Protein AF-A0A5S9XWK1-F1 (afdb_monomer)

Radius of gyration: 32.6 Å; Cα contacts (8 Å, |Δi|>4): 831; chains: 1; bounding box: 88×101×94 Å

pLDDT: mean 79.87, std 23.97, range [27.17, 98.81]

Organism: Arabidopsis thaliana (NCBI:txid3702)

InterPro domains:
  IPR000648 Oxysterol-binding protein [PF01237] (140-464)
  IPR000648 Oxysterol-binding protein [PTHR10972] (125-459)
  IPR037239 Oxysterol-binding protein superfamily [SSF144000] (136-470)

Sequence (485 aa):
MKKDTCKEGSSISRNSSVGYYDERMPEGVPFEWEMQPGTPINTQPREVVPPLSPPPAMLSLGLPKPSISIEEPKNFVFPTKLKLRNWKHLHCKRYFSRLTNKMAEEEMRKHLVLAKPFSLEDEKDSEHTASNVIRKILSLFKTVRPGSDLTNFQLPPQLNLPRSQLQCYGEMVYSFVGQDLLGECSRRDLPIERLKSVVTWNISTLRPVVFGMSPYNSVLGETHHVSNGHINVIAEQVVHHPPVSALHATHEQENIDVTWCQYFTPKFRGTHVDVEVKGKRVMKLLNHIETYEMDQPRLIMRFLPAPGAYWAGKVKIKCPETDLEAELHLISDSFIERFRGNNNRSIKGKIFESSSGNQLYNIFGHWDRTVMAKNIKTGELEVIYNAKENITGLKPPTVKNLEEVTESESTMVWSEVSEGILKKDWERAREAKIVVEEKQRASLKQREASGESWVPKHFLVVKDGKDWDCSPLQPTVPPAPLVIT

Secondary structure (DSSP, 8-state):
-------------------------------PPPSSS---S-PPP---PPPPPPPGGGS---PPPP----PPPP-----------SHHHHHHHHHHHHHHHHHHHSS-------PPPP-GGGHHHHHTTHHHHHHHHHHHGGGPPTT-B-TTPPPPGGGEEEEEHHHHHHHHHH--SSS-TTGGGTS-SSHHHHHHHHHHHHHHT-----TT-EEE-PPTT-EEEEEETTEEEEEEEEEETTEEEEEEEEETTTTEEEEEEEEEEEEE-SSEEEEEEEEEEEEEETTTTEEEEE--PEEEEE-SSS-EEEEEEEEEEEEGGGTEEEEEEE----TTGGGT---TTEEEEEEEETTT--EEEEEEEETTSEEEEEETTT--EEEEEEHHHHSSSPPPPEES-TTT--TTBHHHHTHHHHHHHHTT-HHHHHHHHHHHHHHHHHHHHHHHHHTPPP--SSEEEEEETTEEEEEESSSSPPPPSEE--

Structure (mmCIF, N/CA/C/O backbone):
data_AF-A0A5S9XWK1-F1
#
_entry.id   AF-A0A5S9XWK1-F1
#
loop_
_atom_site.group_PDB
_atom_site.id
_atom_site.type_symbol
_atom_site.label_atom_id
_atom_site.label_alt_id
_atom_site.label_comp_id
_atom_site.label_asym_id
_atom_site.label_entity_id
_atom_site.label_seq_id
_atom_site.pdbx_PDB_ins_code
_atom_site.Cartn_x
_atom_site.Cartn_y
_atom_site.Cartn_z
_atom_site.occupancy
_atom_site.B_iso_or_equiv
_atom_site.auth_seq_id
_atom_site.auth_comp_id
_atom_site.auth_asym_id
_atom_site.auth_atom_id
_atom_site.pdbx_PDB_model_num
ATOM 1 N N . MET A 1 1 ? -23.045 72.125 28.253 1.00 42.97 1 MET A N 1
ATOM 2 C CA . MET A 1 1 ? -21.929 72.440 27.336 1.00 42.97 1 MET A CA 1
ATOM 3 C C . MET A 1 1 ? -22.123 71.631 26.063 1.00 42.97 1 MET A C 1
ATOM 5 O O . MET A 1 1 ? -22.114 70.413 26.126 1.00 42.97 1 MET A O 1
ATOM 9 N N . LYS A 1 2 ? -22.437 72.327 24.964 1.00 34.28 2 LYS A N 1
ATOM 10 C CA . LYS A 1 2 ? -22.682 71.830 23.597 1.00 34.28 2 LYS A CA 1
ATOM 11 C C . LYS A 1 2 ? -21.461 72.131 22.712 1.00 34.28 2 LYS A C 1
ATOM 13 O O . LYS A 1 2 ? -20.822 73.150 22.974 1.00 34.28 2 LYS A O 1
ATOM 18 N N . LYS A 1 3 ? -21.265 71.322 21.657 1.00 31.28 3 LYS A N 1
ATOM 19 C CA . LYS A 1 3 ? -20.759 71.599 20.277 1.00 31.28 3 LYS A CA 1
ATOM 20 C C . LYS A 1 3 ? -20.143 70.286 19.750 1.00 31.28 3 LYS A C 1
ATOM 22 O O . LYS A 1 3 ? -19.302 69.738 20.446 1.00 31.28 3 LYS A O 1
ATOM 27 N N . ASP A 1 4 ? -20.592 69.606 18.690 1.00 35.53 4 ASP A N 1
ATOM 28 C CA . ASP A 1 4 ? -20.899 69.951 17.283 1.00 35.53 4 ASP A CA 1
ATOM 29 C C . ASP A 1 4 ? -19.780 70.681 16.527 1.00 35.53 4 ASP A C 1
ATOM 31 O O . ASP A 1 4 ? -19.458 71.811 16.891 1.00 35.53 4 ASP A O 1
ATOM 35 N N . THR A 1 5 ? -19.252 70.038 15.462 1.00 34.22 5 THR A N 1
ATOM 36 C CA . THR A 1 5 ? -18.964 70.522 14.070 1.00 34.22 5 THR A CA 1
ATOM 37 C C . THR A 1 5 ? -17.799 69.743 13.404 1.00 34.22 5 THR A C 1
ATOM 39 O O . THR A 1 5 ? -16.775 69.518 14.033 1.00 34.22 5 THR A O 1
ATOM 42 N N . CYS A 1 6 ? -18.057 69.070 12.263 1.00 30.20 6 CYS A N 1
ATOM 43 C CA . CYS A 1 6 ? -17.629 69.346 10.856 1.00 30.20 6 CYS A CA 1
ATOM 44 C C . CYS A 1 6 ? -16.121 69.173 10.548 1.00 30.20 6 CYS A C 1
ATOM 46 O O . CYS A 1 6 ? -15.291 69.712 11.257 1.00 30.20 6 CYS A O 1
ATOM 48 N N . LYS A 1 7 ? -15.696 68.305 9.606 1.00 34.69 7 LYS A N 1
ATOM 49 C CA . LYS A 1 7 ? -15.716 68.359 8.111 1.00 34.69 7 LYS A CA 1
ATOM 50 C C . LYS A 1 7 ? -14.809 69.439 7.486 1.00 34.69 7 LYS A C 1
ATOM 52 O O . LYS A 1 7 ? -15.151 70.605 7.573 1.00 34.69 7 LYS A O 1
ATOM 57 N N . GLU A 1 8 ? -13.796 68.988 6.735 1.00 28.86 8 GLU A N 1
ATOM 58 C CA . GLU A 1 8 ? -13.112 69.591 5.559 1.00 28.86 8 GLU A CA 1
ATOM 59 C C . GLU A 1 8 ? -12.238 68.461 4.941 1.00 28.86 8 GLU A C 1
ATOM 61 O O . GLU A 1 8 ? -11.713 67.648 5.692 1.00 28.86 8 GLU A O 1
ATOM 66 N N . GLY A 1 9 ? -12.058 68.210 3.637 1.00 27.86 9 GLY A N 1
ATOM 67 C CA . GLY A 1 9 ? -12.387 68.936 2.408 1.00 27.86 9 GLY A CA 1
ATOM 68 C C . GLY A 1 9 ? -11.116 69.304 1.618 1.00 27.86 9 GLY A C 1
ATOM 69 O O . GLY A 1 9 ? -10.485 70.284 1.975 1.00 27.86 9 GLY A O 1
ATOM 70 N N . SER A 1 10 ? -10.744 68.538 0.573 1.00 29.06 10 SER A N 1
ATOM 71 C CA . SER A 1 10 ? -9.877 68.919 -0.586 1.00 29.06 10 SER A CA 1
ATOM 72 C C . SER A 1 10 ? -9.529 67.640 -1.388 1.00 29.06 10 SER A C 1
ATOM 74 O O . SER A 1 10 ? -9.031 66.698 -0.782 1.00 29.06 10 SER A O 1
ATOM 76 N N . SER A 1 11 ? -9.85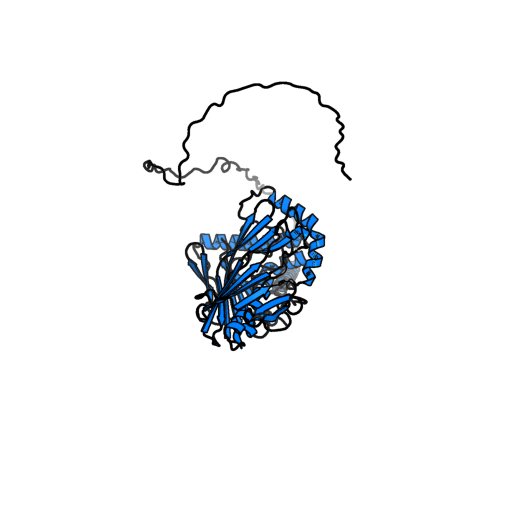6 67.352 -2.662 1.00 29.95 11 SER A N 1
ATOM 77 C CA . SER A 1 11 ? -10.094 68.050 -3.948 1.00 29.95 11 SER A CA 1
ATOM 78 C C . SER A 1 11 ? -8.855 68.294 -4.829 1.00 29.95 11 SER A C 1
ATOM 80 O O . SER A 1 11 ? -8.250 69.349 -4.712 1.00 29.95 11 SER A O 1
ATOM 82 N N . ILE A 1 12 ? -8.572 67.394 -5.791 1.00 31.05 12 ILE A N 1
ATOM 83 C CA . ILE A 1 12 ? -7.954 67.669 -7.119 1.00 31.05 12 ILE A CA 1
ATOM 84 C C . ILE A 1 12 ? -8.491 66.586 -8.086 1.00 31.05 12 ILE A C 1
ATOM 86 O O . ILE A 1 12 ? -8.232 65.406 -7.885 1.00 31.05 12 ILE A O 1
ATOM 90 N N . SER A 1 13 ? -9.558 66.853 -8.844 1.00 28.36 13 SER A N 1
ATOM 91 C CA . SER A 1 13 ? -9.645 67.397 -10.219 1.00 28.36 13 SER A CA 1
ATOM 92 C C . SER A 1 13 ? -9.405 66.371 -11.351 1.00 28.36 13 SER A C 1
ATOM 94 O O . SER A 1 13 ? -8.433 65.623 -11.380 1.00 28.36 13 SER A O 1
ATOM 96 N N . ARG A 1 14 ? -10.394 66.322 -12.256 1.00 30.94 14 ARG A N 1
ATOM 97 C CA . ARG A 1 14 ? -10.509 65.526 -13.489 1.00 30.94 14 ARG A CA 1
ATOM 98 C C . ARG A 1 14 ? -10.189 66.408 -14.702 1.00 30.94 14 ARG A C 1
ATOM 100 O O . ARG A 1 14 ? -10.479 67.599 -14.640 1.00 30.94 14 ARG A O 1
ATOM 107 N N . ASN A 1 15 ? -9.714 65.783 -15.787 1.00 30.77 15 ASN A N 1
ATOM 108 C CA . ASN A 1 15 ? -10.031 65.991 -17.225 1.00 30.77 15 ASN A CA 1
ATOM 109 C C . ASN A 1 15 ? -8.847 65.469 -18.073 1.00 30.77 15 ASN A C 1
ATOM 111 O O . ASN A 1 15 ? -7.714 65.591 -17.632 1.00 30.77 15 ASN A O 1
ATOM 115 N N . SER A 1 16 ? -8.944 64.933 -19.294 1.00 29.41 16 SER A N 1
ATOM 116 C CA . SER A 1 16 ? -10.019 64.440 -20.175 1.00 29.41 16 SER A CA 1
ATOM 117 C C . SER A 1 16 ? -9.361 64.061 -21.520 1.00 29.41 16 SER A C 1
ATOM 119 O O . SER A 1 16 ? -8.538 64.842 -21.989 1.00 29.41 16 SER A O 1
ATOM 121 N N . SER A 1 17 ? -9.777 62.967 -22.169 1.00 30.09 17 SER A N 1
ATOM 122 C CA . SER A 1 17 ? -9.868 62.778 -23.644 1.00 30.09 17 SER A CA 1
ATOM 123 C C . SER A 1 17 ? -10.356 61.334 -23.887 1.00 30.09 17 SER A C 1
ATOM 125 O O . SER A 1 17 ? -9.710 60.393 -23.450 1.00 30.09 17 SER A O 1
ATOM 127 N N . VAL A 1 18 ? -11.606 61.032 -24.261 1.00 31.55 18 VAL A N 1
ATOM 128 C CA . VAL A 1 18 ? -12.436 61.326 -25.452 1.00 31.55 18 VAL A CA 1
ATOM 129 C C . VAL A 1 18 ? -11.923 60.701 -26.755 1.00 31.55 18 VAL A C 1
ATOM 131 O O . VAL A 1 18 ? -10.914 61.134 -27.300 1.00 31.55 18 VAL A O 1
ATOM 134 N N . GLY A 1 19 ? -12.747 59.781 -27.279 1.00 29.50 19 GLY A N 1
ATOM 135 C CA . GLY A 1 19 ? -12.902 59.427 -28.698 1.00 29.50 19 GLY A CA 1
ATOM 136 C C . GLY A 1 19 ? -12.689 57.935 -28.979 1.00 29.50 19 GLY A C 1
ATOM 137 O O . GLY A 1 19 ? -11.713 57.376 -28.505 1.00 29.50 19 GLY A O 1
ATOM 138 N N . TYR A 1 20 ? -13.514 57.197 -29.722 1.00 29.80 20 TYR A N 1
ATOM 139 C CA . TYR A 1 20 ? -14.820 57.396 -30.361 1.00 29.80 20 TYR A CA 1
ATOM 140 C C . TYR A 1 20 ? -15.446 55.990 -30.498 1.00 29.80 20 TYR A C 1
ATOM 142 O O . TYR A 1 20 ? -14.721 55.009 -30.657 1.00 29.80 20 TYR A O 1
ATOM 150 N N . TYR A 1 21 ? -16.773 55.902 -30.415 1.00 27.17 21 TYR A N 1
ATOM 151 C CA . TYR A 1 21 ? -17.549 54.698 -30.727 1.00 27.17 21 TYR A CA 1
ATOM 152 C C . TYR A 1 21 ? -17.586 54.470 -32.244 1.00 27.17 21 TYR A C 1
ATOM 154 O O . TYR A 1 21 ? -17.720 55.438 -32.989 1.00 27.17 21 TYR A O 1
ATOM 162 N N . ASP A 1 22 ? -17.558 53.208 -32.674 1.00 29.58 22 ASP A N 1
ATOM 163 C CA . ASP A 1 22 ? -18.160 52.806 -33.947 1.00 29.58 22 ASP A CA 1
ATOM 164 C C . ASP A 1 22 ? -19.080 51.604 -33.689 1.00 29.58 22 ASP A C 1
ATOM 166 O O . ASP A 1 22 ? -18.662 50.564 -33.171 1.00 29.58 22 ASP A O 1
ATOM 170 N N . GLU A 1 23 ? -20.364 51.818 -33.958 1.00 31.47 23 GLU A N 1
ATOM 171 C CA . GLU A 1 23 ? -21.447 50.850 -33.852 1.00 31.47 23 GLU A CA 1
ATOM 172 C C . GLU A 1 23 ? -21.395 49.886 -35.040 1.00 31.47 23 GLU A C 1
ATOM 174 O O . GLU A 1 23 ? -21.340 50.299 -36.199 1.00 31.47 23 GLU A O 1
ATOM 179 N N . ARG A 1 24 ? -21.540 48.584 -34.782 1.00 31.72 24 ARG A N 1
ATOM 180 C CA . ARG A 1 24 ? -22.120 47.683 -35.779 1.00 31.72 24 ARG A CA 1
ATOM 181 C C . ARG A 1 24 ? -23.002 46.632 -35.107 1.00 31.72 24 ARG A C 1
ATOM 183 O O . ARG A 1 24 ? -22.617 46.012 -34.121 1.00 31.72 24 ARG A O 1
ATOM 190 N N . MET A 1 25 ? -24.214 46.543 -35.646 1.00 32.84 25 MET A N 1
ATOM 191 C CA . MET A 1 25 ? -25.395 45.808 -35.188 1.00 32.84 25 MET A CA 1
ATOM 192 C C . MET A 1 25 ? -25.158 44.307 -34.923 1.00 32.84 25 MET A C 1
ATOM 194 O O . MET A 1 25 ? -24.285 43.708 -35.551 1.00 32.84 25 MET A O 1
ATOM 198 N N . PRO A 1 26 ? -25.973 43.675 -34.053 1.00 33.97 26 PRO A N 1
ATOM 199 C CA . PRO A 1 26 ? -25.903 42.248 -33.778 1.00 33.97 26 PRO A CA 1
ATOM 200 C C . PRO A 1 26 ? -26.699 41.465 -34.834 1.00 33.97 26 PRO A C 1
ATOM 202 O O . PRO A 1 26 ? -27.929 41.462 -34.824 1.00 33.97 26 PRO A O 1
ATOM 205 N N . GLU A 1 27 ? -26.012 40.769 -35.737 1.00 35.12 27 GLU A N 1
ATOM 206 C CA . GLU A 1 27 ? -26.645 39.710 -36.527 1.00 35.12 27 GLU A CA 1
ATOM 207 C C . GLU A 1 27 ? -26.829 38.478 -35.634 1.00 35.12 27 GLU A C 1
ATOM 209 O O . GLU A 1 27 ? -25.877 37.792 -35.259 1.00 35.12 27 GLU A O 1
ATOM 214 N N . GLY A 1 28 ? -28.078 38.236 -35.237 1.00 34.78 28 GLY A N 1
ATOM 215 C CA . GLY A 1 28 ? -28.483 37.016 -34.556 1.00 34.78 28 GLY A CA 1
ATOM 216 C C . GLY A 1 28 ? -28.367 35.819 -35.495 1.00 34.78 28 GLY A C 1
ATOM 217 O O . GLY A 1 28 ? -28.953 35.811 -36.575 1.00 34.78 28 GLY A O 1
ATOM 218 N N . VAL A 1 29 ? -27.642 34.791 -35.060 1.00 34.44 29 VAL A N 1
ATOM 219 C CA . VAL A 1 29 ? -27.688 33.469 -35.689 1.00 34.44 29 VAL A CA 1
ATOM 220 C C . VAL A 1 29 ? -28.725 32.631 -34.932 1.00 34.44 29 VAL A C 1
ATOM 222 O O . VAL A 1 29 ? -28.613 32.511 -33.710 1.00 34.44 29 VAL A O 1
ATOM 225 N N . PRO A 1 30 ? -29.747 32.071 -35.602 1.00 37.34 30 PRO A N 1
ATOM 226 C CA . PRO A 1 30 ? -30.788 31.300 -34.947 1.00 37.34 30 PRO A CA 1
ATOM 227 C C . PRO A 1 30 ? -30.355 29.835 -34.864 1.00 37.34 30 PRO A C 1
ATOM 229 O O . PRO A 1 30 ? -30.244 29.161 -35.885 1.00 37.34 30 PRO A O 1
ATOM 232 N N . PHE A 1 31 ? -30.130 29.317 -33.662 1.00 32.25 31 PHE A N 1
ATOM 233 C CA . PHE A 1 31 ? -30.228 27.878 -33.423 1.00 32.25 31 PHE A CA 1
ATOM 234 C C . PHE A 1 31 ? -30.567 27.604 -31.957 1.00 32.25 31 PHE A C 1
ATOM 236 O O . PHE A 1 31 ? -29.850 28.002 -31.039 1.00 32.25 31 PHE A O 1
ATOM 243 N N . GLU A 1 32 ? -31.703 26.939 -31.758 1.00 36.50 32 GLU A N 1
ATOM 244 C CA . GLU A 1 32 ? -32.093 26.336 -30.488 1.00 36.50 32 GLU A CA 1
ATOM 245 C C . GLU A 1 32 ? -31.126 25.196 -30.150 1.00 36.50 32 GLU A C 1
ATOM 247 O O . GLU A 1 32 ? -30.723 24.422 -31.018 1.00 36.50 32 GLU A O 1
ATOM 252 N N . TRP A 1 33 ? -30.725 25.107 -28.884 1.00 38.69 33 TRP A N 1
ATOM 253 C CA . TRP A 1 33 ? -29.848 24.041 -28.414 1.00 38.69 33 TRP A CA 1
ATOM 254 C C . TRP A 1 33 ? -30.668 22.771 -28.127 1.00 38.69 33 TRP A C 1
ATOM 256 O O . TRP A 1 33 ? -31.691 22.825 -27.442 1.00 38.69 33 TRP A O 1
ATOM 266 N N . GLU A 1 34 ? -30.218 21.620 -28.628 1.00 37.81 34 GLU A N 1
ATOM 267 C CA . GLU A 1 34 ? -30.813 20.321 -28.304 1.00 37.81 34 GLU A CA 1
ATOM 268 C C . GLU A 1 34 ? -30.441 19.890 -26.880 1.00 37.81 34 GLU A C 1
ATOM 270 O O . GLU A 1 34 ? -29.273 19.655 -26.553 1.00 37.81 34 GLU A O 1
ATOM 275 N N . MET A 1 35 ? -31.463 19.726 -26.037 1.00 43.50 35 MET A N 1
ATOM 276 C CA . MET A 1 35 ? -31.342 19.043 -24.757 1.00 43.50 35 MET A CA 1
ATOM 277 C C . MET A 1 35 ? -31.132 17.540 -24.999 1.00 43.50 35 MET A C 1
ATOM 279 O O . MET A 1 35 ? -32.090 16.832 -25.287 1.00 43.50 35 MET A O 1
ATOM 283 N N . GLN A 1 36 ? -29.894 17.077 -24.784 1.00 40.72 36 GLN A N 1
ATOM 284 C CA . GLN A 1 36 ? -29.405 15.683 -24.666 1.00 40.72 36 GLN A CA 1
ATOM 285 C C . GLN A 1 36 ? -28.646 15.103 -25.885 1.00 40.72 36 GLN A C 1
ATOM 287 O O . GLN A 1 36 ? -29.169 15.085 -26.994 1.00 40.72 36 GLN A O 1
ATOM 292 N N . PRO A 1 37 ? -27.414 14.573 -25.701 1.00 35.03 37 PRO A N 1
ATOM 293 C CA . PRO A 1 37 ? -26.601 14.081 -26.809 1.00 35.03 37 PRO A CA 1
ATOM 294 C C . PRO A 1 37 ? -26.919 12.624 -27.183 1.00 35.03 37 PRO A C 1
ATOM 296 O O . PRO A 1 37 ? -26.741 11.715 -26.373 1.00 35.03 37 PRO A O 1
ATOM 299 N N . GLY A 1 38 ? -27.247 12.402 -28.461 1.00 42.06 38 GLY A N 1
ATOM 300 C CA . GLY A 1 38 ? -26.943 11.152 -29.162 1.00 42.06 38 GLY A CA 1
ATOM 301 C C . GLY A 1 38 ? -28.120 10.271 -29.580 1.00 42.06 38 GLY A C 1
ATOM 302 O O . GLY A 1 38 ? -28.217 9.150 -29.097 1.00 42.06 38 GLY A O 1
ATOM 303 N N . THR A 1 39 ? -28.935 10.686 -30.557 1.00 44.53 39 THR A N 1
ATOM 304 C CA . THR A 1 39 ? -29.553 9.765 -31.542 1.00 44.53 39 THR A CA 1
ATOM 305 C C . THR A 1 39 ? -30.008 10.554 -32.788 1.00 44.53 39 THR A C 1
ATOM 307 O O . THR A 1 39 ? -30.773 11.500 -32.632 1.00 44.53 39 THR A O 1
ATOM 310 N N . PRO A 1 40 ? -29.578 10.220 -34.021 1.00 42.09 40 PRO A N 1
ATOM 311 C CA . PRO A 1 40 ? -30.053 10.911 -35.222 1.00 42.09 40 PRO A CA 1
ATOM 312 C C . PRO A 1 40 ? -31.457 10.443 -35.647 1.00 42.09 40 PRO A C 1
ATOM 314 O O . PRO A 1 40 ? -31.732 9.246 -35.688 1.00 42.09 40 PRO A O 1
ATOM 317 N N . ILE A 1 41 ? -32.323 11.398 -36.014 1.00 49.19 41 ILE A N 1
ATOM 318 C CA . ILE A 1 41 ? -33.752 11.197 -36.346 1.00 49.19 41 ILE A CA 1
ATOM 319 C C . ILE A 1 41 ? -33.981 10.445 -37.676 1.00 49.19 41 ILE A C 1
ATOM 321 O O . ILE A 1 41 ? -35.040 9.857 -37.863 1.00 49.19 41 ILE A O 1
ATOM 325 N N . ASN A 1 42 ? -32.997 10.379 -38.580 1.00 48.09 42 ASN A N 1
ATOM 326 C CA . ASN A 1 42 ? -33.114 9.636 -39.842 1.00 48.09 42 ASN A CA 1
ATOM 327 C C . ASN A 1 42 ? -31.960 8.641 -40.021 1.00 48.09 42 ASN A C 1
ATOM 329 O O . ASN A 1 42 ? -30.790 9.023 -40.038 1.00 48.09 42 ASN A O 1
ATOM 333 N N . THR A 1 43 ? -32.297 7.362 -40.196 1.00 44.19 43 THR A N 1
ATOM 334 C CA . THR A 1 43 ? -31.350 6.289 -40.531 1.00 44.19 43 THR A CA 1
ATOM 335 C C . THR A 1 43 ? -31.222 6.164 -42.051 1.00 44.19 43 THR A C 1
ATOM 337 O O . THR 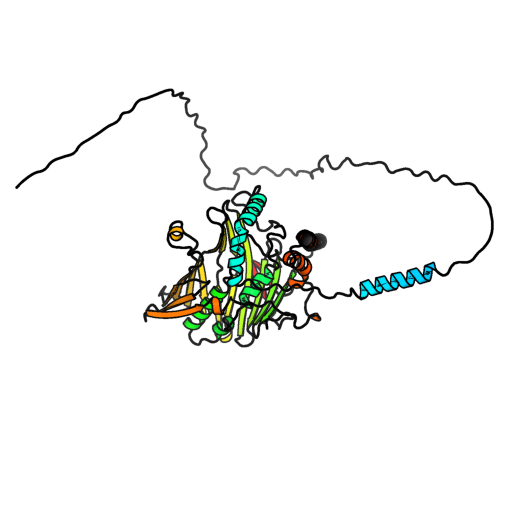A 1 43 ? -32.191 5.874 -42.744 1.00 44.19 43 THR A O 1
ATOM 340 N N . GLN A 1 44 ? -30.019 6.396 -42.582 1.00 45.91 44 GLN A N 1
ATOM 341 C CA . GLN A 1 44 ? -29.696 6.145 -43.992 1.00 45.91 44 GLN A CA 1
ATOM 342 C C . GLN A 1 44 ? -29.492 4.632 -44.232 1.00 45.91 44 GLN A C 1
ATOM 344 O O . GLN A 1 44 ? -28.962 3.952 -43.344 1.00 45.91 44 GLN A O 1
ATOM 349 N N . PRO A 1 45 ? -29.865 4.077 -45.402 1.00 44.22 45 PRO A N 1
ATOM 350 C CA . PRO A 1 45 ? -29.601 2.677 -45.718 1.00 44.22 45 PRO A CA 1
ATOM 351 C C . PRO A 1 45 ? -28.091 2.413 -45.840 1.00 44.22 45 PRO A C 1
ATOM 353 O O . PRO A 1 45 ? -27.347 3.223 -46.385 1.00 44.22 45 PRO A O 1
ATOM 356 N N . ARG A 1 46 ? -27.635 1.261 -45.330 1.00 45.28 46 ARG A N 1
ATOM 357 C CA . ARG A 1 46 ? -26.231 0.818 -45.387 1.00 45.28 46 ARG A CA 1
ATOM 358 C C . ARG A 1 46 ? -25.774 0.598 -46.835 1.00 45.28 46 ARG A C 1
ATOM 360 O O . ARG A 1 46 ? -26.133 -0.412 -47.435 1.00 45.28 46 ARG A O 1
ATOM 367 N N . GLU A 1 47 ? -24.902 1.465 -47.341 1.00 44.47 47 GLU A N 1
ATOM 368 C CA . GLU A 1 47 ? -24.024 1.140 -48.469 1.00 44.47 47 GLU A CA 1
ATOM 369 C C . GLU A 1 47 ? -22.794 0.366 -47.972 1.00 44.47 47 GLU A C 1
ATOM 371 O O . GLU A 1 47 ? -22.127 0.751 -47.008 1.00 44.47 47 GLU A O 1
ATOM 376 N N . VAL A 1 48 ? -22.508 -0.764 -48.620 1.00 51.81 48 VAL A N 1
ATOM 377 C CA . VAL A 1 48 ? -21.322 -1.587 -48.358 1.00 51.81 48 VAL A CA 1
ATOM 378 C C . VAL A 1 48 ? -20.122 -0.914 -49.019 1.00 51.81 48 VAL A C 1
ATOM 380 O O . VAL A 1 48 ? -19.979 -0.943 -50.239 1.00 51.81 48 VAL A O 1
ATOM 383 N N . VAL A 1 49 ? -19.254 -0.305 -48.213 1.00 47.06 49 VAL A N 1
ATOM 384 C CA . VAL A 1 49 ? -18.000 0.297 -48.684 1.00 47.06 49 VAL A CA 1
ATOM 385 C C . VAL A 1 49 ? -16.952 -0.815 -48.882 1.00 47.06 49 VAL A C 1
ATOM 387 O O . VAL A 1 49 ? -16.712 -1.577 -47.942 1.00 47.06 49 VAL A O 1
ATOM 390 N N . PRO A 1 50 ? -16.316 -0.951 -50.063 1.00 52.03 50 PRO A N 1
ATOM 391 C CA . PRO A 1 50 ? -15.208 -1.888 -50.258 1.00 52.03 50 PRO A CA 1
ATOM 392 C C . PRO A 1 50 ? -13.953 -1.450 -49.473 1.00 52.03 50 PRO A C 1
ATOM 394 O O . PRO A 1 50 ? -13.818 -0.273 -49.131 1.00 52.03 50 PRO A O 1
ATOM 397 N N . PRO A 1 51 ? -13.021 -2.372 -49.161 1.00 49.38 51 PRO A N 1
ATOM 398 C CA . PRO A 1 51 ? -11.892 -2.082 -48.282 1.00 49.38 51 PRO A CA 1
ATOM 399 C C . PRO A 1 51 ? -10.993 -0.964 -48.828 1.00 49.38 51 PRO A C 1
ATOM 401 O O . PRO A 1 51 ? -10.676 -0.910 -50.017 1.00 49.38 51 PRO A O 1
ATOM 404 N N . LEU A 1 52 ? -10.561 -0.086 -47.919 1.00 47.22 52 LEU A N 1
ATOM 405 C CA . LEU A 1 52 ? -9.679 1.043 -48.203 1.00 47.22 52 LEU A CA 1
ATOM 406 C C . LEU A 1 52 ? -8.343 0.558 -48.782 1.00 47.22 52 LEU A C 1
ATOM 408 O O . LEU A 1 52 ? -7.656 -0.276 -48.193 1.00 47.22 52 LEU A O 1
ATOM 412 N N . SER A 1 53 ? -7.958 1.115 -49.929 1.00 54.28 53 SER A N 1
ATOM 413 C CA . SER A 1 53 ? -6.618 0.944 -50.494 1.00 54.28 53 SER A CA 1
ATOM 414 C C . SER A 1 53 ? -5.585 1.686 -49.628 1.00 54.28 53 SER A C 1
ATOM 416 O O . SER A 1 53 ? -5.885 2.781 -49.144 1.00 54.28 53 SER A O 1
ATOM 418 N N . PRO A 1 54 ? -4.372 1.140 -49.418 1.00 46.19 54 PRO A N 1
ATOM 419 C CA . PRO A 1 54 ? -3.350 1.806 -48.617 1.00 46.19 54 PRO A CA 1
ATOM 420 C C . PRO A 1 54 ? -2.870 3.116 -49.277 1.00 46.19 54 PRO A C 1
ATOM 422 O O . PRO A 1 54 ? -2.872 3.228 -50.505 1.00 46.19 54 PRO A O 1
ATOM 425 N N . PRO A 1 55 ? -2.446 4.115 -48.480 1.00 41.81 55 PRO A N 1
ATOM 426 C CA . PRO A 1 55 ? -2.080 5.434 -48.983 1.00 41.81 55 PRO A CA 1
ATOM 427 C C . PRO A 1 55 ? -0.802 5.416 -49.853 1.00 41.81 55 PRO A C 1
ATOM 429 O O . PRO A 1 55 ? 0.060 4.553 -49.666 1.00 41.81 55 PRO A O 1
ATOM 432 N N . PRO A 1 56 ? -0.609 6.405 -50.755 1.00 44.19 56 PRO A N 1
ATOM 433 C CA . PRO A 1 56 ? 0.428 6.393 -51.803 1.00 44.19 56 PRO A CA 1
ATOM 434 C C . PRO A 1 56 ? 1.892 6.394 -51.324 1.00 44.19 56 PRO A C 1
ATOM 436 O O . PRO A 1 56 ? 2.799 6.249 -52.136 1.00 44.19 56 PRO A O 1
ATOM 439 N N . ALA A 1 57 ? 2.149 6.524 -50.020 1.00 46.19 57 ALA A N 1
ATOM 440 C CA . ALA A 1 57 ? 3.496 6.466 -49.441 1.00 46.19 57 ALA A CA 1
ATOM 441 C C . ALA A 1 57 ? 4.042 5.028 -49.269 1.00 46.19 57 ALA A C 1
ATOM 443 O O . ALA A 1 57 ? 5.167 4.843 -48.816 1.00 46.19 57 ALA A O 1
ATOM 444 N N . MET A 1 58 ? 3.263 4.010 -49.652 1.00 45.66 58 MET A N 1
ATOM 445 C CA . MET A 1 58 ? 3.635 2.586 -49.649 1.00 45.66 58 MET A CA 1
ATOM 446 C C . MET A 1 58 ? 4.080 2.055 -51.031 1.00 45.66 58 MET A C 1
ATOM 448 O O . MET A 1 58 ? 4.160 0.844 -51.220 1.00 45.66 58 MET A O 1
ATOM 452 N N . LEU A 1 59 ? 4.373 2.928 -52.008 1.00 46.22 59 LEU A N 1
ATOM 453 C CA . LEU A 1 59 ? 4.748 2.536 -53.382 1.00 46.22 59 LEU A CA 1
ATOM 454 C C . LEU A 1 59 ? 6.072 3.132 -53.896 1.00 46.22 59 LEU A C 1
ATOM 456 O O . LEU A 1 59 ? 6.279 3.235 -55.103 1.00 46.22 59 LEU A O 1
ATOM 460 N N . SER A 1 60 ? 7.014 3.490 -53.022 1.00 47.34 60 SER A N 1
ATOM 461 C CA . SER A 1 60 ? 8.301 4.024 -53.489 1.00 47.34 60 SER A CA 1
ATOM 462 C C . SER A 1 60 ? 9.467 3.749 -52.544 1.00 47.34 60 SER A C 1
ATOM 464 O O . SER A 1 60 ? 9.856 4.638 -51.802 1.00 47.34 60 SER A O 1
ATOM 466 N N . LEU A 1 61 ? 10.057 2.550 -52.617 1.00 41.62 61 LEU A N 1
ATOM 467 C CA . LEU A 1 61 ? 11.484 2.301 -52.342 1.00 41.62 61 LEU A CA 1
ATOM 468 C C . LEU A 1 61 ? 11.950 1.040 -53.101 1.00 41.62 61 LEU A C 1
ATOM 470 O O . LEU A 1 61 ? 12.330 0.026 -52.524 1.00 41.62 61 LEU A O 1
ATOM 474 N N . GLY A 1 62 ? 11.909 1.102 -54.432 1.00 42.38 62 GLY A N 1
ATOM 475 C CA . GLY A 1 62 ? 12.702 0.218 -55.283 1.00 42.38 62 GLY A CA 1
ATOM 476 C C . GLY A 1 62 ? 14.078 0.840 -55.504 1.00 42.38 62 GLY A C 1
ATOM 477 O O . GLY A 1 62 ? 14.250 1.609 -56.443 1.00 42.38 62 GLY A O 1
ATOM 478 N N . LEU A 1 63 ? 15.049 0.538 -54.638 1.00 45.22 63 LEU A N 1
ATOM 479 C CA . LEU A 1 63 ? 16.462 0.785 -54.939 1.00 45.22 63 LEU A CA 1
ATOM 480 C C . LEU A 1 63 ? 17.047 -0.454 -55.649 1.00 45.22 63 LEU A C 1
ATOM 482 O O . LEU A 1 63 ? 16.754 -1.581 -55.239 1.00 45.22 63 LEU A O 1
ATOM 486 N N . PRO A 1 64 ? 17.839 -0.281 -56.722 1.00 40.19 64 PRO A N 1
ATOM 487 C CA . PRO A 1 64 ? 18.337 -1.387 -57.531 1.00 40.19 64 PRO A CA 1
ATOM 488 C C . PRO A 1 64 ? 19.402 -2.205 -56.784 1.00 40.19 64 PRO A C 1
ATOM 490 O O . PRO A 1 64 ? 20.255 -1.664 -56.082 1.00 40.19 64 PRO A O 1
ATOM 493 N N . LYS A 1 65 ? 19.367 -3.530 -56.970 1.00 42.75 65 LYS A N 1
ATOM 494 C CA . LYS A 1 65 ? 20.418 -4.456 -56.520 1.00 42.75 65 LYS A CA 1
ATOM 495 C C . LYS A 1 65 ? 21.751 -4.099 -57.203 1.00 42.75 65 LYS A C 1
ATOM 497 O O . LYS A 1 65 ? 21.741 -3.922 -58.421 1.00 42.75 65 LYS A O 1
ATOM 502 N N . PRO A 1 66 ? 22.896 -4.069 -56.497 1.00 33.50 66 PRO A N 1
ATOM 503 C CA . PRO A 1 66 ? 24.185 -4.022 -57.171 1.00 33.50 66 PRO A CA 1
ATOM 504 C C . PRO A 1 66 ? 24.427 -5.350 -57.902 1.00 33.50 66 PRO A C 1
ATOM 506 O O . PRO A 1 66 ? 24.420 -6.426 -57.303 1.00 33.50 66 PRO A O 1
ATOM 509 N N . SER A 1 67 ? 24.624 -5.264 -59.215 1.00 33.03 67 SER A N 1
ATOM 510 C CA . SER A 1 67 ? 25.132 -6.342 -60.056 1.00 33.03 67 SER A CA 1
ATOM 511 C C . SER A 1 67 ? 26.621 -6.539 -59.771 1.00 33.03 67 SER A C 1
ATOM 513 O O . SER A 1 67 ? 27.436 -5.700 -60.149 1.00 33.03 67 SER A O 1
ATOM 515 N N . ILE A 1 68 ? 26.985 -7.642 -59.120 1.00 34.03 68 ILE A N 1
ATOM 516 C CA . ILE A 1 68 ? 28.370 -8.121 -59.112 1.00 34.03 68 ILE A CA 1
ATOM 517 C C . ILE A 1 68 ? 28.474 -9.158 -60.227 1.00 34.03 68 ILE A C 1
ATOM 519 O O . ILE A 1 68 ? 27.995 -10.283 -60.103 1.00 34.03 68 ILE A O 1
ATOM 523 N N . SER A 1 69 ? 29.055 -8.736 -61.345 1.00 29.80 69 SER A N 1
ATOM 524 C CA . SER A 1 69 ? 29.550 -9.607 -62.405 1.00 29.80 69 SER A CA 1
ATOM 525 C C . SER A 1 69 ? 30.706 -10.447 -61.861 1.00 29.80 69 SER A C 1
ATOM 527 O O . SER A 1 69 ? 31.715 -9.911 -61.406 1.00 29.80 69 SER A O 1
ATOM 529 N N . ILE A 1 70 ? 30.539 -11.768 -61.890 1.00 33.09 70 ILE A N 1
ATOM 530 C CA . ILE A 1 70 ? 31.610 -12.731 -61.633 1.00 33.09 70 ILE A CA 1
ATOM 531 C C . ILE A 1 70 ? 32.457 -12.792 -62.909 1.00 33.09 70 ILE A C 1
ATOM 533 O O . ILE A 1 70 ? 32.048 -13.409 -63.889 1.00 33.09 70 ILE A O 1
ATOM 537 N N . GLU A 1 71 ? 33.612 -12.130 -62.909 1.00 30.61 71 GLU A N 1
ATOM 538 C CA . GLU A 1 71 ? 34.693 -12.429 -63.852 1.00 30.61 71 GLU A CA 1
ATOM 539 C C . GLU A 1 71 ? 35.573 -13.537 -63.261 1.00 30.61 71 GLU A C 1
ATOM 541 O O . GLU A 1 71 ? 36.102 -13.418 -62.154 1.00 30.61 71 GLU A O 1
ATOM 546 N N . GLU A 1 72 ? 35.719 -14.633 -64.004 1.00 34.44 72 GLU A N 1
ATOM 547 C CA . GLU A 1 72 ? 36.693 -15.687 -63.725 1.00 34.44 72 GLU A CA 1
ATOM 548 C C . GLU A 1 72 ? 38.127 -15.168 -63.941 1.00 34.44 72 GLU A C 1
ATOM 550 O O . GLU A 1 72 ? 38.436 -14.680 -65.033 1.00 34.44 72 GLU A O 1
ATOM 555 N N . PRO A 1 73 ? 39.064 -15.345 -62.990 1.00 32.78 73 PRO A N 1
ATOM 556 C CA . PRO A 1 73 ? 40.473 -15.196 -63.296 1.00 32.78 73 PRO A CA 1
ATOM 557 C C . PRO A 1 73 ? 41.053 -16.520 -63.805 1.00 32.78 73 PRO A C 1
ATOM 559 O O . PRO A 1 73 ? 41.046 -17.552 -63.132 1.00 32.78 73 PRO A O 1
ATOM 562 N N . LYS A 1 74 ? 41.607 -16.443 -65.016 1.00 31.70 74 LYS A N 1
ATOM 563 C CA . LYS A 1 74 ? 42.446 -17.461 -65.650 1.00 31.70 74 LYS A CA 1
ATOM 564 C C . LYS A 1 74 ? 43.686 -17.777 -64.801 1.00 31.70 74 LYS A C 1
ATOM 566 O O . LYS A 1 74 ? 44.390 -16.881 -64.348 1.00 31.70 74 LYS A O 1
ATOM 571 N N . ASN A 1 75 ? 43.943 -19.078 -64.680 1.00 32.09 75 ASN A N 1
ATOM 572 C CA . ASN A 1 75 ? 45.196 -19.785 -64.395 1.00 32.09 75 ASN A CA 1
ATOM 573 C C . ASN A 1 75 ? 46.466 -18.943 -64.166 1.00 32.09 75 ASN A C 1
ATOM 575 O O . ASN A 1 75 ? 47.030 -18.405 -65.116 1.00 32.09 75 ASN A O 1
ATOM 579 N N . PHE A 1 76 ? 47.028 -19.034 -62.956 1.00 28.75 76 PHE A N 1
ATOM 580 C CA . PHE A 1 76 ? 48.477 -18.996 -62.746 1.00 28.75 76 PHE A CA 1
ATOM 581 C C . PHE A 1 76 ? 48.895 -20.099 -61.761 1.00 28.75 76 PHE A C 1
ATOM 583 O O . PHE A 1 76 ? 48.401 -20.201 -60.640 1.00 28.75 76 PHE A O 1
ATOM 590 N N . VAL A 1 77 ? 49.786 -20.962 -62.244 1.00 36.38 77 VAL A N 1
ATOM 591 C CA . VAL A 1 77 ? 50.450 -22.076 -61.552 1.00 36.38 77 VAL A CA 1
ATOM 592 C C . VAL A 1 77 ? 51.562 -21.531 -60.649 1.00 36.38 77 VAL A C 1
ATOM 594 O O . VAL A 1 77 ? 52.208 -20.584 -61.074 1.00 36.38 77 VAL A O 1
ATOM 597 N N . PHE A 1 78 ? 51.806 -22.129 -59.466 1.00 28.19 78 PHE A N 1
ATOM 598 C CA . PHE A 1 78 ? 53.132 -22.480 -58.880 1.00 28.19 78 PHE A CA 1
ATOM 599 C C . PHE A 1 78 ? 52.990 -23.051 -57.435 1.00 28.19 78 PHE A C 1
ATOM 601 O O . PHE A 1 78 ? 51.890 -23.012 -56.885 1.00 28.19 78 PHE A O 1
ATOM 608 N N . PRO A 1 79 ? 53.994 -23.749 -56.849 1.00 33.88 79 PRO A N 1
ATOM 609 C CA . PRO A 1 79 ? 53.826 -25.150 -56.463 1.00 33.88 79 PRO A CA 1
ATOM 610 C C . PRO A 1 79 ? 53.870 -25.438 -54.943 1.00 33.88 79 PRO A C 1
ATOM 612 O O . PRO A 1 79 ? 54.387 -24.675 -54.140 1.00 33.88 79 PRO A O 1
ATOM 615 N N . THR A 1 80 ? 53.351 -26.621 -54.594 1.00 32.34 80 THR A N 1
ATOM 616 C CA . THR A 1 80 ? 53.691 -27.534 -53.474 1.00 32.34 80 THR A CA 1
ATOM 617 C C . THR A 1 80 ? 54.076 -27.031 -52.066 1.00 32.34 80 THR A C 1
ATOM 619 O O . THR A 1 80 ? 55.155 -26.502 -51.844 1.00 32.34 80 THR A O 1
ATOM 622 N N . LYS A 1 81 ? 53.285 -27.545 -51.101 1.00 38.59 81 LYS A N 1
ATOM 623 C CA . LYS A 1 81 ? 53.634 -28.083 -49.759 1.00 38.59 81 LYS A CA 1
ATOM 624 C C . LYS A 1 81 ? 54.242 -27.131 -48.707 1.00 38.59 81 LYS A C 1
ATOM 626 O O . LYS A 1 81 ? 55.441 -26.915 -48.719 1.00 38.59 81 LYS A O 1
ATOM 631 N N . LEU A 1 82 ? 53.488 -26.852 -47.629 1.00 32.91 82 LEU A N 1
ATOM 632 C CA . LEU A 1 82 ? 53.860 -27.289 -46.265 1.00 32.91 82 LEU A CA 1
ATOM 633 C C . LEU A 1 82 ? 52.717 -27.140 -45.239 1.00 32.91 82 LEU A C 1
ATOM 635 O O . LEU A 1 82 ? 51.857 -26.270 -45.324 1.00 32.91 82 LEU A O 1
ATOM 639 N N . LYS A 1 83 ? 52.726 -28.054 -44.267 1.00 46.22 83 LYS A N 1
ATOM 640 C CA . LYS A 1 83 ? 51.764 -28.267 -43.179 1.00 46.22 83 LYS A CA 1
ATOM 641 C C . LYS A 1 83 ? 51.721 -27.099 -42.182 1.00 46.22 83 LYS A C 1
ATOM 643 O O . LYS A 1 83 ? 52.749 -26.764 -41.614 1.00 46.22 83 LYS A O 1
ATOM 648 N N . LEU A 1 84 ? 50.519 -26.620 -41.845 1.00 36.62 84 LEU A N 1
ATOM 649 C CA . LEU A 1 84 ? 50.206 -25.976 -40.552 1.00 36.62 84 LEU A CA 1
ATOM 650 C C . LEU A 1 84 ? 48.696 -26.039 -40.258 1.00 36.62 84 LEU A C 1
ATOM 652 O O . LEU A 1 84 ? 48.022 -25.069 -39.918 1.00 36.62 84 LEU A O 1
ATOM 656 N N . ARG A 1 85 ? 48.134 -27.240 -40.395 1.00 41.09 85 ARG A N 1
ATOM 657 C CA . ARG A 1 85 ? 46.762 -27.553 -39.995 1.00 41.09 85 ARG A CA 1
ATOM 658 C C . ARG A 1 85 ? 46.825 -28.199 -38.614 1.00 41.09 85 ARG A C 1
ATOM 660 O O . ARG A 1 85 ? 46.890 -29.412 -38.546 1.00 41.09 85 ARG A O 1
ATOM 667 N N . ASN A 1 86 ? 46.923 -27.383 -37.558 1.00 44.72 86 ASN A N 1
ATOM 668 C CA . ASN A 1 86 ? 46.585 -27.774 -36.173 1.00 44.72 86 ASN A CA 1
ATOM 669 C C . ASN A 1 86 ? 46.504 -26.617 -35.155 1.00 44.72 86 ASN A C 1
ATOM 671 O O . ASN A 1 86 ? 46.105 -26.849 -34.020 1.00 44.72 86 ASN A O 1
ATOM 675 N N . TRP A 1 87 ? 46.773 -25.360 -35.530 1.00 36.19 87 TRP A N 1
ATOM 676 C CA . TRP A 1 87 ? 46.668 -24.238 -34.580 1.00 36.19 87 TRP A CA 1
ATOM 677 C C . TRP A 1 87 ? 45.305 -23.528 -34.579 1.00 36.19 87 TRP A C 1
ATOM 679 O O . TRP A 1 87 ? 44.845 -23.057 -33.542 1.00 36.19 87 TRP A O 1
ATOM 689 N N . LYS A 1 88 ? 44.587 -23.536 -35.711 1.00 37.12 88 LYS A N 1
ATOM 690 C CA . LYS A 1 88 ? 43.270 -22.879 -35.821 1.00 37.12 88 LYS A CA 1
ATOM 691 C C . LYS A 1 88 ? 42.134 -23.651 -35.134 1.00 37.12 88 LYS A C 1
ATOM 693 O O . LYS A 1 88 ? 41.167 -23.041 -34.696 1.00 37.12 88 LYS A O 1
ATOM 698 N N . HIS A 1 89 ? 42.262 -24.971 -34.976 1.00 38.34 89 HIS A N 1
ATOM 699 C CA . HIS A 1 89 ? 41.209 -25.797 -34.370 1.00 38.34 89 HIS A CA 1
ATOM 700 C C . HIS A 1 89 ? 41.289 -25.839 -32.831 1.00 38.34 89 HIS A C 1
ATOM 702 O O . HIS A 1 89 ? 40.259 -25.896 -32.163 1.00 38.34 89 HIS A O 1
ATOM 708 N N . LEU A 1 90 ? 42.495 -25.728 -32.257 1.00 42.22 90 LEU A N 1
ATOM 709 C CA . LEU A 1 90 ? 42.690 -25.708 -30.803 1.00 42.22 90 LEU A CA 1
ATOM 710 C C . LEU A 1 90 ? 42.362 -24.333 -30.195 1.00 42.22 90 LEU A C 1
ATOM 712 O O . LEU A 1 90 ? 41.754 -24.268 -29.131 1.00 42.22 90 LEU A O 1
ATOM 716 N N . HIS A 1 91 ? 42.679 -23.237 -30.900 1.00 40.00 91 HIS A N 1
ATOM 717 C CA . HIS A 1 91 ? 42.303 -21.887 -30.467 1.00 40.00 91 HIS A CA 1
ATOM 718 C C . HIS A 1 91 ? 40.792 -21.638 -30.570 1.00 40.00 91 HIS A C 1
ATOM 720 O O . HIS A 1 91 ? 40.226 -21.076 -29.640 1.00 40.00 91 HIS A O 1
ATOM 726 N N . CYS A 1 92 ? 40.118 -22.122 -31.623 1.00 44.41 92 CYS A N 1
ATOM 727 C CA . CYS A 1 92 ? 38.655 -22.041 -31.710 1.00 44.41 92 CYS A CA 1
ATOM 728 C C . CYS A 1 92 ? 37.967 -22.858 -30.613 1.00 44.41 92 CYS A C 1
ATOM 730 O O . CYS A 1 92 ? 37.086 -22.323 -29.957 1.00 44.41 92 CYS A O 1
ATOM 732 N N . LYS A 1 93 ? 38.392 -24.098 -30.325 1.00 42.62 93 LYS A N 1
ATOM 733 C CA . LYS A 1 93 ? 37.785 -24.884 -29.234 1.00 42.62 93 LYS A CA 1
ATOM 734 C C . LYS A 1 93 ? 37.982 -24.253 -27.855 1.00 42.62 93 LYS A C 1
ATOM 736 O O . LYS A 1 93 ? 37.067 -24.304 -27.051 1.00 42.62 93 LYS A O 1
ATOM 741 N N . ARG A 1 94 ? 39.131 -23.625 -27.586 1.00 43.28 94 ARG A N 1
ATOM 742 C CA . ARG A 1 94 ? 39.425 -22.972 -26.294 1.00 43.28 94 ARG A CA 1
ATOM 743 C C . ARG A 1 94 ? 38.758 -21.597 -26.151 1.00 43.28 94 ARG A C 1
ATOM 745 O O . ARG A 1 94 ? 38.489 -21.167 -25.037 1.00 43.28 94 ARG A O 1
ATOM 752 N N . TYR A 1 95 ? 38.490 -20.917 -27.268 1.00 39.69 95 TYR A N 1
ATOM 753 C CA . TYR A 1 95 ? 37.735 -19.662 -27.312 1.00 39.69 95 TYR A CA 1
ATOM 754 C C . TYR A 1 95 ? 36.227 -19.919 -27.224 1.00 39.69 95 TYR A C 1
ATOM 756 O O . TYR A 1 95 ? 35.559 -19.270 -26.434 1.00 39.69 95 TYR A O 1
ATOM 764 N N . PHE A 1 96 ? 35.716 -20.935 -27.930 1.00 41.28 96 PHE A N 1
ATOM 765 C CA . PHE A 1 96 ? 34.342 -21.408 -27.774 1.00 41.28 96 PHE A CA 1
ATOM 766 C C . PHE A 1 96 ? 34.110 -22.022 -26.398 1.00 41.28 96 PHE A C 1
ATOM 768 O O . PHE A 1 96 ? 33.097 -21.694 -25.817 1.00 41.28 96 PHE A O 1
ATOM 775 N N . SER A 1 97 ? 35.043 -22.792 -25.817 1.00 41.31 97 SER A N 1
ATOM 776 C CA . SER A 1 97 ? 34.870 -23.292 -24.443 1.00 41.31 97 SER A CA 1
ATOM 777 C C . SER A 1 97 ? 34.940 -22.175 -23.403 1.00 41.31 97 SER A C 1
ATOM 779 O O . SER A 1 97 ? 34.303 -22.280 -22.372 1.00 41.31 97 SER A O 1
ATOM 781 N N . ARG A 1 98 ? 35.696 -21.094 -23.647 1.00 43.84 98 ARG A N 1
ATOM 782 C CA . ARG A 1 98 ? 35.694 -19.899 -22.787 1.00 43.84 98 ARG A CA 1
ATOM 783 C C . ARG A 1 98 ? 34.462 -19.025 -22.988 1.00 43.84 98 ARG A C 1
ATOM 785 O O . ARG A 1 98 ? 34.071 -18.378 -22.032 1.00 43.84 98 ARG A O 1
ATOM 792 N N . LEU A 1 99 ? 33.866 -18.990 -24.182 1.00 43.88 99 LEU A N 1
ATOM 793 C CA . LEU A 1 99 ? 32.587 -18.317 -24.422 1.00 43.88 99 LEU A CA 1
ATOM 794 C C . LEU A 1 99 ? 31.421 -19.134 -23.878 1.00 43.88 99 LEU A C 1
ATOM 796 O O . LEU A 1 99 ? 30.554 -18.557 -23.254 1.00 43.88 99 LEU A O 1
ATOM 800 N N . THR A 1 100 ? 31.414 -20.456 -24.041 1.00 45.31 100 THR A N 1
ATOM 801 C CA . THR A 1 100 ? 30.402 -21.323 -23.432 1.00 45.31 100 THR A CA 1
ATOM 802 C C . THR A 1 100 ? 30.591 -21.394 -21.932 1.00 45.31 100 THR A C 1
ATOM 804 O O . THR A 1 100 ? 29.593 -21.407 -21.246 1.00 45.31 100 THR A O 1
ATOM 807 N N . ASN A 1 101 ? 31.821 -21.358 -21.404 1.00 43.31 101 ASN A N 1
ATOM 808 C CA . ASN A 1 101 ? 32.035 -21.237 -19.961 1.00 43.31 101 ASN A CA 1
ATOM 809 C C . ASN A 1 101 ? 31.747 -19.825 -19.456 1.00 43.31 101 ASN A C 1
ATOM 811 O O . ASN A 1 101 ? 31.313 -19.724 -18.335 1.00 43.31 101 ASN A O 1
ATOM 815 N N . LYS A 1 102 ? 31.911 -18.747 -20.238 1.00 41.38 102 LYS A N 1
ATOM 816 C CA . LYS A 1 102 ? 31.437 -17.410 -19.831 1.00 41.38 102 LYS A CA 1
ATOM 817 C C . LYS A 1 102 ? 29.924 -17.274 -19.913 1.00 41.38 102 LYS A C 1
ATOM 819 O O . LYS A 1 102 ? 29.367 -16.654 -19.035 1.00 41.38 102 LYS A O 1
ATOM 824 N N . MET A 1 103 ? 29.276 -17.870 -20.910 1.00 42.91 103 MET A N 1
ATOM 825 C CA . MET A 1 103 ? 27.816 -17.917 -21.039 1.00 42.91 103 MET A CA 1
ATOM 826 C C . MET A 1 103 ? 27.182 -18.933 -20.075 1.00 42.91 103 MET A C 1
ATOM 828 O O . MET A 1 103 ? 26.010 -18.796 -19.754 1.00 42.91 103 MET A O 1
ATOM 832 N N . ALA A 1 104 ? 27.946 -19.933 -19.616 1.00 40.72 104 ALA A N 1
ATOM 833 C CA . ALA A 1 104 ? 27.557 -20.879 -18.570 1.00 40.72 104 ALA A CA 1
ATOM 834 C C . ALA A 1 104 ? 28.019 -20.452 -17.162 1.00 40.72 104 ALA A C 1
ATOM 836 O O . ALA A 1 104 ? 27.466 -20.919 -16.189 1.00 40.72 104 ALA A O 1
ATOM 837 N N . GLU A 1 105 ? 28.989 -19.545 -17.007 1.00 42.94 105 GLU A N 1
ATOM 838 C CA . GLU A 1 105 ? 29.287 -18.849 -15.736 1.00 42.94 105 GLU A CA 1
ATOM 839 C C . GLU A 1 105 ? 28.434 -17.571 -15.600 1.00 42.94 105 GLU A C 1
ATOM 841 O O . GLU A 1 105 ? 28.164 -17.124 -14.489 1.00 42.94 105 GLU A O 1
ATOM 846 N N . GLU A 1 106 ? 27.932 -17.029 -16.718 1.00 40.97 106 GLU A N 1
ATOM 847 C CA . GLU A 1 106 ? 26.715 -16.208 -16.825 1.00 40.97 106 GLU A CA 1
ATOM 848 C C . GLU A 1 106 ? 25.446 -17.086 -16.847 1.00 40.97 106 GLU A C 1
ATOM 850 O O . GLU A 1 106 ? 24.387 -16.632 -17.287 1.00 40.97 106 GLU A O 1
ATOM 855 N N . GLU A 1 107 ? 25.503 -18.322 -16.325 1.00 43.94 107 GLU A N 1
ATOM 856 C CA . GLU A 1 107 ? 24.324 -18.965 -15.735 1.00 43.94 107 GLU A CA 1
ATOM 857 C C . GLU A 1 107 ? 23.798 -18.054 -14.617 1.00 43.94 107 GLU A C 1
ATOM 859 O O . GLU A 1 107 ? 24.169 -18.135 -13.451 1.00 43.94 107 GLU A O 1
ATOM 864 N N . MET A 1 108 ? 22.942 -17.121 -15.025 1.00 49.00 108 MET A N 1
ATOM 865 C CA . MET A 1 108 ? 21.777 -16.641 -14.302 1.00 49.00 108 MET A CA 1
ATOM 866 C C . MET A 1 108 ? 22.002 -16.351 -12.813 1.00 49.00 108 MET A C 1
ATOM 868 O O . MET A 1 108 ? 21.220 -16.772 -11.957 1.00 49.00 108 MET A O 1
ATOM 872 N N . ARG A 1 109 ? 23.024 -15.554 -12.470 1.00 56.28 109 ARG A N 1
ATOM 873 C CA . ARG A 1 109 ? 22.995 -14.878 -11.171 1.00 56.28 109 ARG A CA 1
ATOM 874 C C . ARG A 1 109 ? 21.800 -13.936 -11.208 1.00 56.28 109 ARG A C 1
ATOM 876 O O . ARG A 1 109 ? 21.869 -12.880 -11.828 1.00 56.28 109 ARG A O 1
ATOM 883 N N . LYS A 1 110 ? 20.696 -14.346 -10.582 1.00 73.88 110 LYS A N 1
ATOM 884 C CA . LYS A 1 110 ? 19.503 -13.517 -10.418 1.00 73.88 110 LYS A CA 1
ATOM 885 C C . LYS A 1 110 ? 19.943 -12.155 -9.868 1.00 73.88 110 LYS A C 1
ATOM 887 O O . LYS A 1 110 ? 20.439 -12.071 -8.743 1.00 73.88 110 LYS A O 1
ATOM 892 N N . HIS A 1 111 ? 19.861 -11.118 -10.700 1.00 88.19 111 HIS A N 1
ATOM 893 C CA . HIS A 1 111 ? 20.235 -9.757 -10.335 1.00 88.19 111 HIS A CA 1
ATOM 894 C C . HIS A 1 111 ? 18.998 -9.069 -9.765 1.00 88.19 111 HIS A C 1
ATOM 896 O O . HIS A 1 111 ? 18.090 -8.709 -10.507 1.00 88.19 111 HIS A O 1
ATOM 902 N N . LEU A 1 112 ? 18.954 -8.935 -8.439 1.00 91.81 112 LEU A N 1
ATOM 903 C CA . LEU A 1 112 ? 17.887 -8.231 -7.734 1.00 91.81 112 LEU A CA 1
ATOM 904 C C . LEU A 1 112 ? 18.372 -6.858 -7.295 1.00 91.81 112 LEU A C 1
ATOM 906 O O . LEU A 1 112 ? 19.487 -6.721 -6.783 1.00 91.81 112 LEU A O 1
ATOM 910 N N . VAL A 1 113 ? 17.487 -5.869 -7.390 1.00 94.25 113 VAL A N 1
ATOM 911 C CA . VAL A 1 113 ? 17.697 -4.556 -6.776 1.00 94.25 113 VAL A CA 1
ATOM 912 C C . VAL A 1 113 ? 16.565 -4.262 -5.804 1.00 94.25 113 VAL A C 1
ATOM 914 O O . VAL A 1 113 ? 15.427 -4.028 -6.200 1.00 94.25 113 VAL A O 1
ATOM 917 N N . LEU A 1 114 ? 16.899 -4.264 -4.513 1.00 92.00 114 LEU A N 1
ATOM 918 C CA . LEU A 1 114 ? 15.967 -4.025 -3.413 1.00 92.00 114 LEU A CA 1
ATOM 919 C C . LEU A 1 114 ? 16.074 -2.563 -2.977 1.00 92.00 114 LEU A C 1
ATOM 921 O O . LEU A 1 114 ? 17.093 -2.136 -2.433 1.00 92.00 114 LEU A O 1
ATOM 925 N N . ALA A 1 115 ? 15.024 -1.784 -3.227 1.00 90.50 115 ALA A N 1
ATOM 926 C CA . ALA A 1 115 ? 14.950 -0.395 -2.792 1.00 90.50 115 ALA A CA 1
ATOM 927 C C . ALA A 1 115 ? 14.303 -0.278 -1.404 1.00 90.50 115 ALA A C 1
ATOM 929 O O . ALA A 1 115 ? 13.337 -0.974 -1.095 1.00 90.50 115 ALA A O 1
ATOM 930 N N . LYS A 1 116 ? 14.812 0.644 -0.577 1.00 89.88 116 LYS A N 1
ATOM 931 C CA . LYS A 1 116 ? 14.201 1.004 0.713 1.00 89.88 116 LYS A CA 1
ATOM 932 C C . LYS A 1 116 ? 12.807 1.627 0.480 1.00 89.88 116 LYS A C 1
ATOM 934 O O . LYS A 1 116 ? 12.706 2.538 -0.355 1.00 89.88 116 LYS A O 1
ATOM 939 N N . PRO A 1 117 ? 11.764 1.220 1.230 1.00 89.56 117 PRO A N 1
ATOM 940 C CA . PRO A 1 117 ? 10.476 1.910 1.245 1.00 89.56 117 PRO A CA 1
ATOM 941 C C . PRO A 1 117 ? 10.634 3.393 1.593 1.00 89.56 117 PRO A C 1
ATOM 943 O O . PRO A 1 117 ? 11.557 3.778 2.308 1.00 89.56 117 PRO A O 1
ATOM 946 N N . PHE A 1 118 ? 9.738 4.237 1.078 1.00 86.12 118 PHE A N 1
ATOM 947 C CA . PHE A 1 118 ? 9.810 5.674 1.349 1.00 86.12 118 PHE A CA 1
ATOM 948 C C . PHE A 1 118 ? 9.258 5.957 2.748 1.00 86.12 118 PHE A C 1
ATOM 950 O O . PHE A 1 118 ? 8.132 5.571 3.066 1.00 86.12 118 PHE A O 1
ATOM 957 N N . SER A 1 119 ? 10.071 6.596 3.577 1.00 86.69 119 SER A N 1
ATOM 958 C CA . SER A 1 119 ? 9.803 6.867 4.990 1.00 86.69 119 SER A CA 1
ATOM 959 C C . SER A 1 119 ? 9.602 8.362 5.249 1.00 86.69 119 SER A C 1
ATOM 961 O O . SER A 1 119 ? 9.847 9.191 4.373 1.00 86.69 119 SER A O 1
ATOM 963 N N . LEU A 1 120 ? 9.139 8.722 6.450 1.00 85.12 120 LEU A N 1
ATOM 964 C CA . LEU A 1 120 ? 8.885 10.124 6.822 1.00 85.12 120 LEU A CA 1
ATOM 965 C C . LEU A 1 120 ? 10.103 11.034 6.653 1.00 85.12 120 LEU A C 1
ATOM 967 O O . LEU A 1 120 ? 9.963 12.196 6.276 1.00 85.12 120 LEU A O 1
ATOM 971 N N . GLU A 1 121 ? 11.296 10.532 6.960 1.00 81.75 121 GLU A N 1
ATOM 972 C CA . GLU A 1 121 ? 12.530 11.304 6.852 1.00 81.75 121 GLU A CA 1
ATOM 973 C C . GLU A 1 121 ? 12.917 11.633 5.404 1.00 81.75 121 GLU A C 1
ATOM 975 O O . GLU A 1 121 ? 13.475 12.704 5.165 1.00 81.75 121 GLU A O 1
ATOM 980 N N . ASP A 1 122 ? 12.562 10.772 4.447 1.00 78.06 122 ASP A N 1
ATOM 981 C CA . ASP A 1 122 ? 12.994 10.897 3.053 1.00 78.06 122 ASP A CA 1
ATOM 982 C C . ASP A 1 122 ? 12.261 12.050 2.320 1.00 78.06 122 ASP A C 1
ATOM 984 O O . ASP A 1 122 ? 12.707 12.528 1.275 1.00 78.06 122 ASP A O 1
ATOM 988 N N . GLU A 1 123 ? 11.136 12.543 2.859 1.00 69.50 123 GLU A N 1
ATOM 989 C CA . GLU A 1 123 ? 10.355 13.636 2.257 1.00 69.50 123 GLU A CA 1
ATOM 990 C C . GLU A 1 123 ? 11.124 14.964 2.244 1.00 69.50 123 GLU A C 1
ATOM 992 O O . GLU A 1 123 ? 11.074 15.702 1.254 1.00 69.50 123 GLU A O 1
ATOM 997 N N . LYS A 1 124 ? 11.898 15.242 3.300 1.00 61.91 124 LYS A N 1
ATOM 998 C CA . LYS A 1 124 ? 12.652 16.499 3.451 1.00 61.91 124 LYS A CA 1
ATOM 999 C C . LYS A 1 124 ? 13.713 16.678 2.365 1.00 61.91 124 LYS A C 1
ATOM 1001 O O . LYS A 1 124 ? 13.937 17.794 1.903 1.00 61.91 124 LYS A O 1
ATOM 1006 N N . ASP A 1 125 ? 14.299 15.580 1.899 1.00 57.72 125 ASP A N 1
ATOM 1007 C CA . ASP A 1 125 ? 15.308 15.598 0.837 1.00 57.72 125 ASP A CA 1
ATOM 1008 C C . ASP A 1 125 ? 14.691 15.899 -0.544 1.00 57.72 125 ASP A C 1
ATOM 1010 O O . ASP A 1 125 ? 15.359 16.417 -1.445 1.00 57.72 125 ASP A O 1
ATOM 1014 N N . SER A 1 126 ? 13.391 15.630 -0.715 1.00 58.59 126 SER A N 1
ATOM 1015 C CA . SER A 1 126 ? 12.676 15.830 -1.980 1.00 58.59 126 SER A CA 1
ATOM 1016 C C . SER A 1 126 ? 12.264 17.288 -2.237 1.00 58.59 126 SER A C 1
ATOM 1018 O O . SER A 1 126 ? 12.291 17.742 -3.388 1.00 58.59 126 SER A O 1
ATOM 1020 N N . GLU A 1 127 ? 11.961 18.058 -1.183 1.00 56.75 127 GLU A N 1
ATOM 1021 C CA . GLU A 1 127 ? 11.482 19.448 -1.287 1.00 56.75 127 GLU A CA 1
ATOM 1022 C C . GLU A 1 127 ? 12.514 20.373 -1.964 1.00 56.75 127 GLU A C 1
ATOM 1024 O O . GLU A 1 127 ? 12.155 21.262 -2.742 1.00 56.75 127 GLU A O 1
ATOM 1029 N N . HIS A 1 128 ? 13.812 20.106 -1.778 1.00 51.34 128 HIS A N 1
ATOM 1030 C CA . HIS A 1 128 ? 14.904 20.889 -2.366 1.00 51.34 128 HIS A CA 1
ATOM 1031 C C . HIS A 1 128 ? 15.072 20.714 -3.890 1.00 51.34 128 HIS A C 1
ATOM 1033 O O . HIS A 1 128 ? 15.738 21.526 -4.534 1.00 51.34 128 HIS A O 1
ATOM 1039 N N . THR A 1 129 ? 14.436 19.706 -4.501 1.00 60.78 129 THR A N 1
ATOM 1040 C CA . THR A 1 129 ? 14.596 19.380 -5.936 1.00 60.78 129 THR A CA 1
ATOM 1041 C C . THR A 1 129 ? 13.400 19.838 -6.795 1.00 60.78 129 THR A C 1
ATOM 1043 O O . THR A 1 129 ? 13.434 19.764 -8.029 1.00 60.78 129 THR A O 1
ATOM 1046 N N . ALA A 1 130 ? 12.353 20.391 -6.170 1.00 64.62 130 ALA A N 1
ATOM 1047 C CA . ALA A 1 130 ? 11.054 20.641 -6.798 1.00 64.62 130 ALA A CA 1
ATOM 1048 C C . ALA A 1 130 ? 11.102 21.565 -8.033 1.00 64.62 130 ALA A C 1
ATOM 1050 O O . ALA A 1 130 ? 10.464 21.268 -9.040 1.00 64.62 130 ALA A O 1
ATOM 1051 N N . SER A 1 131 ? 11.886 22.651 -8.022 1.00 66.75 131 SER A N 1
ATOM 1052 C CA . SER A 1 131 ? 11.898 23.635 -9.128 1.00 66.75 131 SER A CA 1
ATOM 1053 C C . SER A 1 131 ? 12.377 23.043 -10.465 1.00 66.75 131 SER A C 1
ATOM 1055 O O . SER A 1 131 ? 11.767 23.264 -11.517 1.00 66.75 131 SER A O 1
ATOM 1057 N N . ASN A 1 132 ? 13.427 22.216 -10.430 1.00 76.00 132 ASN A N 1
ATOM 1058 C CA . ASN A 1 132 ? 13.950 21.543 -11.623 1.00 76.00 132 ASN A CA 1
ATOM 1059 C C . ASN A 1 132 ? 12.996 20.450 -12.124 1.00 76.00 132 ASN A C 1
ATOM 1061 O O . ASN A 1 132 ? 12.851 20.262 -13.333 1.00 76.00 132 ASN A O 1
ATOM 1065 N N . VAL A 1 133 ? 12.325 19.755 -11.204 1.00 81.69 133 VAL A N 1
ATOM 1066 C CA . VAL A 1 133 ? 11.324 18.727 -11.517 1.00 81.69 133 VAL A CA 1
ATOM 1067 C C . VAL A 1 133 ? 10.092 19.349 -12.175 1.00 81.69 133 VAL A C 1
ATOM 1069 O O . VAL A 1 133 ? 9.649 18.860 -13.210 1.00 81.69 133 VAL A O 1
ATOM 1072 N N . ILE A 1 134 ? 9.600 20.486 -11.674 1.00 83.50 134 ILE A N 1
ATOM 1073 C CA . ILE A 1 134 ? 8.443 21.194 -12.249 1.00 83.50 134 ILE A CA 1
ATOM 1074 C C . ILE A 1 134 ? 8.705 21.586 -13.695 1.00 83.50 134 ILE A C 1
ATOM 1076 O O . ILE A 1 134 ? 7.866 21.330 -14.552 1.00 83.50 134 ILE A O 1
ATOM 1080 N N . ARG A 1 135 ? 9.873 22.170 -13.998 1.00 84.00 135 ARG A N 1
ATOM 1081 C CA . ARG A 1 135 ? 10.211 22.549 -15.380 1.00 84.00 135 ARG A CA 1
ATOM 1082 C C . ARG A 1 135 ? 10.174 21.350 -16.326 1.00 84.00 135 ARG A C 1
ATOM 1084 O O . ARG A 1 135 ? 9.663 21.484 -17.434 1.00 84.00 135 ARG A O 1
ATOM 1091 N N . LYS A 1 136 ? 10.672 20.189 -15.884 1.00 85.88 136 LYS A N 1
ATOM 1092 C CA . LYS A 1 136 ? 10.626 18.937 -16.656 1.00 85.88 136 LYS A CA 1
ATOM 1093 C C . LYS A 1 136 ? 9.197 18.422 -16.829 1.00 85.88 136 LYS A C 1
ATOM 1095 O O . LYS A 1 136 ? 8.824 18.025 -17.922 1.00 85.88 136 LYS A O 1
ATOM 1100 N N . ILE A 1 137 ? 8.382 18.446 -15.779 1.00 86.38 137 ILE A N 1
ATOM 1101 C CA . ILE A 1 137 ? 6.990 17.990 -15.867 1.00 86.38 137 ILE A CA 1
ATOM 1102 C C . ILE A 1 137 ? 6.177 18.909 -16.785 1.00 86.38 137 ILE A C 1
ATOM 1104 O O . ILE A 1 137 ? 5.473 18.433 -17.671 1.00 86.38 137 ILE A O 1
ATOM 1108 N N . LEU A 1 138 ? 6.311 20.227 -16.632 1.00 85.44 138 LEU A N 1
ATOM 1109 C CA . LEU A 1 138 ? 5.619 21.196 -17.481 1.00 85.44 138 LEU A CA 1
ATOM 1110 C C . LEU A 1 138 ? 6.076 21.112 -18.943 1.00 85.44 138 LEU A C 1
ATOM 1112 O O . LEU A 1 138 ? 5.256 21.309 -19.838 1.00 85.44 138 LEU A O 1
ATOM 1116 N N . SER A 1 139 ? 7.349 20.793 -19.213 1.00 88.06 139 SER A N 1
ATOM 1117 C CA . SER A 1 139 ? 7.806 20.568 -20.587 1.00 88.06 139 SER A CA 1
ATOM 1118 C C . SER A 1 139 ? 7.224 19.283 -21.183 1.00 88.06 139 SER A C 1
ATOM 1120 O O . SER A 1 139 ? 6.789 19.310 -22.333 1.00 88.06 139 SER A O 1
ATOM 1122 N N . LEU A 1 140 ? 7.137 18.199 -20.403 1.00 87.75 140 LEU A N 1
ATOM 1123 C CA . LEU A 1 140 ? 6.486 16.948 -20.811 1.00 87.75 140 LEU A CA 1
ATOM 1124 C C . LEU A 1 140 ? 4.986 17.133 -21.071 1.00 87.75 140 LEU A C 1
ATOM 1126 O O . LEU A 1 140 ? 4.447 16.557 -22.012 1.00 87.75 140 LEU A O 1
ATOM 1130 N N . PHE A 1 141 ? 4.313 17.962 -20.273 1.00 88.62 141 PHE A N 1
ATOM 1131 C CA . PHE A 1 141 ? 2.877 18.220 -20.402 1.00 88.62 141 PHE A CA 1
ATOM 1132 C C . PHE A 1 141 ? 2.531 19.375 -21.340 1.00 88.62 141 PHE A C 1
ATOM 1134 O O . PHE A 1 141 ? 1.355 19.694 -21.498 1.00 88.62 141 PHE A O 1
ATOM 1141 N N . LYS A 1 142 ? 3.511 19.973 -22.028 1.00 87.56 142 LYS A N 1
ATOM 1142 C CA . LYS A 1 142 ? 3.279 21.099 -22.947 1.00 87.56 142 LYS A CA 1
ATOM 1143 C C . LYS A 1 142 ? 2.247 20.781 -24.037 1.00 87.56 142 LYS A C 1
ATOM 1145 O O . LYS A 1 142 ? 1.533 21.675 -24.482 1.00 87.56 142 LYS A O 1
ATOM 1150 N N . THR A 1 143 ? 2.173 19.525 -24.474 1.00 86.38 143 THR A N 1
ATOM 1151 C CA . THR A 1 143 ? 1.227 19.047 -25.498 1.00 86.38 143 THR A CA 1
ATOM 1152 C C . THR A 1 143 ? -0.027 18.394 -24.912 1.00 86.38 143 THR A C 1
ATOM 1154 O O . THR A 1 143 ? -0.958 18.078 -25.652 1.00 86.38 143 THR A O 1
ATOM 1157 N N . VAL A 1 144 ? -0.079 18.204 -23.593 1.00 91.06 144 VAL A N 1
ATOM 1158 C CA . VAL A 1 144 ? -1.173 17.524 -22.900 1.00 91.06 144 VAL A CA 1
ATOM 1159 C C . VAL A 1 144 ? -2.251 18.544 -22.547 1.00 91.06 144 VAL A C 1
ATOM 1161 O O . VAL A 1 144 ? -2.003 19.539 -21.868 1.00 91.06 144 VAL A O 1
ATOM 1164 N N . ARG A 1 145 ? -3.487 18.296 -22.987 1.00 92.44 145 ARG A N 1
ATOM 1165 C CA . ARG A 1 145 ? -4.617 19.191 -22.700 1.00 92.44 145 ARG A CA 1
ATOM 1166 C C . ARG A 1 145 ? -5.184 18.923 -21.302 1.00 92.44 145 ARG A C 1
ATOM 1168 O O . ARG A 1 145 ? -5.253 17.758 -20.902 1.00 92.44 145 ARG A O 1
ATOM 1175 N N . PRO A 1 146 ? -5.656 19.942 -20.564 1.00 93.38 146 PRO A N 1
ATOM 1176 C CA . PRO A 1 146 ? -6.465 19.710 -19.371 1.00 93.38 146 PRO A CA 1
ATOM 1177 C C . PRO A 1 146 ? -7.651 18.785 -19.685 1.00 93.38 146 PRO A C 1
ATOM 1179 O O . PRO A 1 146 ? -8.315 18.940 -20.705 1.00 93.38 146 PRO A O 1
ATOM 1182 N N . GLY A 1 147 ? -7.889 17.807 -18.818 1.00 92.31 147 GLY A N 1
ATOM 1183 C CA . GLY A 1 147 ? -8.841 16.713 -19.006 1.00 92.31 147 GLY A CA 1
ATOM 1184 C C . GLY A 1 147 ? -8.231 15.427 -19.574 1.00 92.31 147 GLY A C 1
ATOM 1185 O O . GLY A 1 147 ? -8.895 14.397 -19.507 1.00 92.31 147 GLY A O 1
ATOM 1186 N N . SER A 1 148 ? -6.995 15.458 -20.088 1.00 94.00 148 SER A N 1
ATOM 1187 C CA . SER A 1 148 ? -6.350 14.267 -20.662 1.00 94.00 148 SER A CA 1
ATOM 1188 C C . SER A 1 148 ? -6.097 13.189 -19.608 1.00 94.00 148 SER A C 1
ATOM 1190 O O . SER A 1 148 ? -5.647 13.486 -18.496 1.00 94.00 148 SER A O 1
ATOM 1192 N N . ASP A 1 149 ? -6.351 11.943 -19.998 1.00 93.06 149 ASP A N 1
ATOM 1193 C CA . ASP A 1 149 ? -5.985 10.742 -19.254 1.00 93.06 149 ASP A CA 1
ATOM 1194 C C . ASP A 1 149 ? -4.481 10.466 -19.420 1.00 93.06 149 ASP A C 1
ATOM 1196 O O . ASP A 1 149 ? -3.959 10.471 -20.537 1.00 93.06 149 ASP A O 1
ATOM 1200 N N . LEU A 1 150 ? -3.782 10.263 -18.304 1.00 91.44 150 LEU A N 1
ATOM 1201 C CA . LEU A 1 150 ? -2.343 10.008 -18.260 1.00 91.44 150 LEU A CA 1
ATOM 1202 C C . LEU A 1 150 ? -1.994 8.536 -17.999 1.00 91.44 150 LEU A C 1
ATOM 1204 O O . LEU A 1 150 ? -0.823 8.230 -17.794 1.00 91.44 150 LEU A O 1
ATOM 1208 N N . THR A 1 151 ? -2.966 7.622 -18.006 1.00 88.31 151 THR A N 1
ATOM 1209 C CA . THR A 1 151 ? -2.766 6.203 -17.654 1.00 88.31 151 THR A CA 1
ATOM 1210 C C . THR A 1 151 ? -1.662 5.548 -18.487 1.00 88.31 151 THR A C 1
ATOM 1212 O O . THR A 1 151 ? -0.823 4.825 -17.959 1.00 88.31 151 THR A O 1
ATOM 1215 N N . ASN A 1 152 ? -1.612 5.857 -19.785 1.00 84.06 152 ASN A N 1
ATOM 1216 C CA . ASN A 1 152 ? -0.605 5.331 -20.712 1.00 84.06 152 ASN A CA 1
ATOM 1217 C C . ASN A 1 152 ? 0.552 6.318 -20.966 1.00 84.06 152 ASN A C 1
ATOM 1219 O O . ASN A 1 152 ? 1.325 6.137 -21.907 1.00 84.06 152 ASN A O 1
ATOM 1223 N N . PHE A 1 153 ? 0.666 7.392 -20.175 1.00 87.06 153 PHE A N 1
ATOM 1224 C CA . PHE A 1 153 ? 1.712 8.395 -20.360 1.00 87.06 153 PHE A CA 1
ATOM 1225 C C . PHE A 1 153 ? 3.063 7.845 -19.894 1.00 87.06 153 PHE A C 1
ATOM 1227 O O . PHE A 1 153 ? 3.245 7.501 -18.727 1.00 87.06 153 PHE A O 1
ATOM 1234 N N . GLN A 1 154 ? 4.033 7.776 -20.804 1.00 83.94 154 GLN A N 1
ATOM 1235 C CA . GLN A 1 154 ? 5.358 7.258 -20.484 1.00 83.94 154 GLN A CA 1
ATOM 1236 C C . GLN A 1 154 ? 6.234 8.341 -19.857 1.00 83.94 154 GLN A C 1
ATOM 1238 O O . GLN A 1 154 ? 6.551 9.356 -20.479 1.00 83.94 154 GLN A O 1
ATOM 1243 N N . LEU A 1 155 ? 6.663 8.098 -18.621 1.00 88.88 155 LEU A N 1
ATOM 1244 C CA . LEU A 1 155 ? 7.605 8.966 -17.928 1.00 88.88 155 LEU A CA 1
ATOM 1245 C C . LEU A 1 155 ? 9.059 8.571 -18.237 1.00 88.88 155 LEU A C 1
ATOM 1247 O O . LEU A 1 155 ? 9.360 7.382 -18.410 1.00 88.88 155 LEU A O 1
ATOM 1251 N N . PRO A 1 156 ? 9.973 9.554 -18.316 1.00 90.94 156 PRO A N 1
ATOM 1252 C CA . PRO A 1 156 ? 11.399 9.285 -18.408 1.00 90.94 156 PRO A CA 1
ATOM 1253 C C . PRO A 1 156 ? 11.958 8.834 -17.039 1.00 90.94 156 PRO A C 1
ATOM 1255 O O . PRO A 1 156 ? 11.414 9.240 -16.008 1.00 90.94 156 PRO A O 1
ATOM 1258 N N . PRO A 1 157 ? 13.075 8.076 -16.995 1.00 91.38 157 PRO A N 1
ATOM 1259 C CA . PRO A 1 157 ? 13.608 7.499 -15.752 1.00 91.38 157 PRO A CA 1
ATOM 1260 C C . PRO A 1 157 ? 13.883 8.507 -14.628 1.00 91.38 157 PRO A C 1
ATOM 1262 O O . PRO A 1 157 ? 13.784 8.170 -13.457 1.00 91.38 157 PRO A O 1
ATOM 1265 N N . GLN A 1 158 ? 14.184 9.767 -14.958 1.00 91.12 158 GLN A N 1
ATOM 1266 C CA . GLN A 1 158 ? 14.426 10.830 -13.974 1.00 91.12 158 GLN A CA 1
ATOM 1267 C C . GLN A 1 158 ? 13.182 11.202 -13.153 1.00 91.12 158 GLN A C 1
ATOM 1269 O O . GLN A 1 158 ? 13.310 11.894 -12.146 1.00 91.12 158 GLN A O 1
ATOM 1274 N N . LEU A 1 159 ? 11.991 10.816 -13.616 1.00 91.88 159 LEU A N 1
ATOM 1275 C CA . LEU A 1 159 ? 10.722 10.994 -12.912 1.00 91.88 159 LEU A CA 1
ATOM 1276 C C . LEU A 1 159 ? 10.194 9.659 -12.367 1.00 91.88 159 LEU A C 1
ATOM 1278 O O . LEU A 1 159 ? 9.043 9.594 -11.936 1.00 91.88 159 LEU A O 1
ATOM 1282 N N . ASN A 1 160 ? 11.011 8.598 -12.381 1.00 93.50 160 ASN A N 1
ATOM 1283 C CA . ASN A 1 160 ? 10.649 7.311 -11.811 1.00 93.50 160 ASN A CA 1
ATOM 1284 C C . ASN A 1 160 ? 11.277 7.081 -10.434 1.00 93.50 160 ASN A C 1
ATOM 1286 O O . ASN A 1 160 ? 12.443 7.397 -10.202 1.00 93.50 160 ASN A O 1
ATOM 1290 N N . LEU A 1 161 ? 10.498 6.490 -9.529 1.00 92.62 161 LEU A N 1
ATOM 1291 C CA . LEU A 1 161 ? 11.022 5.862 -8.317 1.00 92.62 161 LEU A CA 1
ATOM 1292 C C . LEU A 1 161 ? 11.636 4.501 -8.686 1.00 92.62 161 LEU A C 1
ATOM 1294 O O . LEU A 1 161 ? 11.099 3.838 -9.574 1.00 92.62 161 LEU A O 1
ATOM 1298 N N . PRO A 1 162 ? 12.705 4.045 -8.004 1.00 94.19 162 PRO A N 1
ATOM 1299 C CA . PRO A 1 162 ? 13.322 2.741 -8.247 1.00 94.19 162 PRO A CA 1
ATOM 1300 C C . PRO A 1 162 ? 12.500 1.598 -7.630 1.00 94.19 162 PRO A C 1
ATOM 1302 O O . PRO A 1 162 ? 12.969 0.895 -6.741 1.00 94.19 162 PRO A O 1
ATOM 1305 N N . ARG A 1 163 ? 11.220 1.508 -8.007 1.00 94.06 163 ARG A N 1
ATOM 1306 C CA . ARG A 1 163 ? 10.241 0.517 -7.540 1.00 94.06 163 ARG A CA 1
ATOM 1307 C C . ARG A 1 163 ? 9.019 0.500 -8.450 1.00 94.06 163 ARG A C 1
ATOM 1309 O O . ARG A 1 163 ? 8.655 1.529 -9.025 1.00 94.06 163 ARG A O 1
ATOM 1316 N N . SER A 1 164 ? 8.364 -0.649 -8.545 1.00 95.94 164 SER A N 1
ATOM 1317 C CA . SER A 1 164 ? 7.120 -0.789 -9.301 1.00 95.94 164 SER A CA 1
ATOM 1318 C C . SER A 1 164 ? 5.888 -0.417 -8.474 1.00 95.94 164 SER A C 1
ATOM 1320 O O . SER A 1 164 ? 5.953 -0.256 -7.252 1.00 95.94 164 SER A O 1
ATOM 1322 N N . GLN A 1 165 ? 4.742 -0.280 -9.143 1.00 95.06 165 GLN A N 1
ATOM 1323 C CA . GLN A 1 165 ? 3.456 -0.066 -8.475 1.00 95.06 165 GLN A CA 1
ATOM 1324 C C . GLN A 1 165 ? 3.103 -1.215 -7.521 1.00 95.06 165 GLN A C 1
ATOM 1326 O O . GLN A 1 165 ? 2.652 -0.945 -6.409 1.00 95.06 165 GLN A O 1
ATOM 1331 N N . LEU A 1 166 ? 3.360 -2.472 -7.910 1.00 97.25 166 LEU A N 1
ATOM 1332 C CA . LEU A 1 166 ? 3.110 -3.636 -7.050 1.00 97.25 166 LEU A CA 1
ATOM 1333 C C . LEU A 1 166 ? 3.921 -3.574 -5.756 1.00 97.25 166 LEU A C 1
ATOM 1335 O O . LEU A 1 166 ? 3.369 -3.806 -4.680 1.00 97.25 166 LEU A O 1
ATOM 1339 N N . GLN A 1 167 ? 5.197 -3.189 -5.849 1.00 96.12 167 GLN A N 1
ATOM 1340 C CA . GLN A 1 167 ? 6.029 -2.982 -4.668 1.00 96.12 167 GLN A CA 1
ATOM 1341 C C . GLN A 1 167 ? 5.451 -1.883 -3.767 1.00 96.12 167 GLN A C 1
ATOM 1343 O O . GLN A 1 167 ? 5.313 -2.092 -2.565 1.00 96.12 167 GLN A O 1
ATOM 1348 N N . CYS A 1 168 ? 5.027 -0.742 -4.324 1.00 94.81 168 CYS A N 1
ATOM 1349 C CA . CYS A 1 168 ? 4.385 0.312 -3.532 1.00 94.81 168 CYS A CA 1
ATOM 1350 C C . CYS A 1 168 ? 3.131 -0.173 -2.789 1.00 94.81 168 CYS A C 1
ATOM 1352 O O . CYS A 1 168 ? 2.900 0.248 -1.657 1.00 94.81 168 CYS A O 1
ATOM 1354 N N . TYR A 1 169 ? 2.321 -1.037 -3.404 1.00 95.19 169 TYR A N 1
ATOM 1355 C CA . TYR A 1 169 ? 1.134 -1.599 -2.759 1.00 95.19 169 TYR A CA 1
ATOM 1356 C C . TYR A 1 169 ? 1.499 -2.578 -1.647 1.00 95.19 169 TYR A C 1
ATOM 1358 O O . TYR A 1 169 ? 0.942 -2.486 -0.556 1.00 95.19 169 TYR A O 1
ATOM 1366 N N . GLY A 1 170 ? 2.462 -3.468 -1.891 1.00 95.88 170 GLY A N 1
ATOM 1367 C CA . GLY A 1 170 ? 2.953 -4.391 -0.871 1.00 95.88 170 GLY A CA 1
ATOM 1368 C C . GLY A 1 170 ? 3.519 -3.653 0.345 1.00 95.88 170 GLY A C 1
ATOM 1369 O O . GLY A 1 170 ? 3.130 -3.936 1.478 1.00 95.88 170 GLY A O 1
ATOM 1370 N N . GLU A 1 171 ? 4.353 -2.633 0.116 1.00 94.81 171 GLU A N 1
ATOM 1371 C CA . GLU A 1 171 ? 4.961 -1.808 1.171 1.00 94.81 171 GLU A CA 1
ATOM 1372 C C . GLU A 1 171 ? 3.921 -1.112 2.073 1.00 94.81 171 GLU A C 1
ATOM 1374 O O . GLU A 1 171 ? 4.213 -0.790 3.226 1.00 94.81 171 GLU A O 1
ATOM 1379 N N . MET A 1 172 ? 2.700 -0.862 1.594 1.00 93.56 172 MET A N 1
ATOM 1380 C CA . MET A 1 172 ? 1.620 -0.314 2.427 1.00 93.56 172 MET A CA 1
ATOM 1381 C C . MET A 1 172 ? 1.095 -1.324 3.457 1.00 93.56 172 MET A C 1
ATOM 1383 O O . MET A 1 172 ? 0.552 -0.903 4.474 1.00 93.56 172 MET A O 1
ATOM 1387 N N . VAL A 1 173 ? 1.262 -2.625 3.207 1.00 95.50 173 VAL A N 1
ATOM 1388 C CA . VAL A 1 173 ? 0.772 -3.711 4.067 1.00 95.50 173 VAL A CA 1
ATOM 1389 C C . VAL A 1 173 ? 1.866 -4.229 4.994 1.00 95.50 173 VAL A C 1
ATOM 1391 O O . VAL A 1 173 ? 1.641 -4.327 6.196 1.00 95.50 173 VAL A O 1
ATOM 1394 N N . TYR A 1 174 ? 3.045 -4.556 4.452 1.00 93.62 174 TYR A N 1
ATOM 1395 C CA . TYR A 1 174 ? 4.091 -5.241 5.220 1.00 93.62 174 TYR A CA 1
ATOM 1396 C C . TYR A 1 174 ? 5.168 -4.306 5.791 1.00 93.62 174 TYR A C 1
ATOM 1398 O O . TYR A 1 174 ? 5.887 -4.720 6.697 1.00 93.62 174 TYR A O 1
ATOM 1406 N N . SER A 1 175 ? 5.342 -3.078 5.280 1.00 91.31 175 SER A N 1
ATOM 1407 C CA . SER A 1 175 ? 6.436 -2.192 5.724 1.00 91.31 175 SER A CA 1
ATOM 1408 C C . SER A 1 175 ? 5.980 -1.253 6.831 1.00 91.31 175 SER A C 1
ATOM 1410 O O . SER A 1 175 ? 5.436 -0.183 6.567 1.00 91.31 175 SER A O 1
ATOM 1412 N N . PHE A 1 176 ? 6.262 -1.614 8.073 1.00 88.75 176 PHE A N 1
ATOM 1413 C CA . PHE A 1 176 ? 6.088 -0.747 9.231 1.00 88.75 176 PHE A CA 1
ATOM 1414 C C . PHE A 1 176 ? 7.173 -1.045 10.265 1.00 88.75 176 PHE A C 1
ATOM 1416 O O . PHE A 1 176 ? 7.835 -2.083 10.223 1.00 88.75 176 PHE A O 1
ATOM 1423 N N . VAL A 1 177 ? 7.377 -0.101 11.174 1.00 82.69 177 VAL A N 1
ATOM 1424 C CA . VAL A 1 177 ? 8.222 -0.256 12.359 1.00 82.69 177 VAL A CA 1
ATOM 1425 C C . VAL A 1 177 ? 7.322 -0.341 13.590 1.00 82.69 177 VAL A C 1
ATOM 1427 O O . VAL A 1 177 ? 6.199 0.150 13.587 1.00 82.69 177 VAL A O 1
ATOM 1430 N N . GLY A 1 178 ? 7.801 -0.999 14.644 1.00 81.75 178 GLY A N 1
ATOM 1431 C CA . GLY A 1 178 ? 7.087 -1.061 15.913 1.00 81.75 178 GLY A CA 1
ATOM 1432 C C . GLY A 1 178 ? 6.047 -2.176 15.957 1.00 81.75 178 GLY A C 1
ATOM 1433 O O . GLY A 1 178 ? 6.390 -3.346 15.796 1.00 81.75 178 GLY A O 1
ATOM 1434 N N . GLN A 1 179 ? 4.805 -1.819 16.283 1.00 85.38 179 GLN A N 1
ATOM 1435 C CA . GLN A 1 179 ? 3.739 -2.784 16.545 1.00 85.38 179 GLN A CA 1
ATOM 1436 C C . GLN A 1 179 ? 3.126 -3.327 15.253 1.00 85.38 179 GLN A C 1
ATOM 1438 O O . GLN A 1 179 ? 2.971 -2.617 14.264 1.00 85.38 179 GLN A O 1
ATOM 1443 N N . ASP A 1 180 ? 2.723 -4.594 15.300 1.00 93.06 180 ASP A N 1
ATOM 1444 C CA . ASP A 1 180 ? 1.943 -5.244 14.253 1.00 93.06 180 ASP A CA 1
ATOM 1445 C C . ASP A 1 180 ? 0.508 -4.692 14.215 1.00 93.06 180 ASP A C 1
ATOM 1447 O O . ASP A 1 180 ? -0.415 -5.217 14.845 1.00 93.06 180 ASP A O 1
ATOM 1451 N N . LEU A 1 181 ? 0.344 -3.587 13.481 1.00 94.31 181 LEU A N 1
ATOM 1452 C CA . LEU A 1 181 ? -0.936 -2.899 13.310 1.00 94.31 181 LEU A CA 1
ATOM 1453 C C . LEU A 1 181 ? -1.988 -3.770 12.615 1.00 94.31 181 LEU A C 1
ATOM 1455 O O . LEU A 1 181 ? -3.179 -3.595 12.867 1.00 94.31 181 LEU A O 1
ATOM 1459 N N . LEU A 1 182 ? -1.567 -4.684 11.732 1.00 96.19 182 LEU A N 1
ATOM 1460 C CA . LEU A 1 182 ? -2.499 -5.575 11.051 1.00 96.19 182 LEU A CA 1
ATOM 1461 C C . LEU A 1 182 ? -3.058 -6.590 12.051 1.00 96.19 182 LEU A C 1
ATOM 1463 O O . LEU A 1 182 ? -4.273 -6.660 12.207 1.00 96.19 182 LEU A O 1
ATOM 1467 N N . GLY A 1 183 ? -2.207 -7.299 12.798 1.00 96.75 183 GLY A N 1
ATOM 1468 C CA . GLY A 1 183 ? -2.653 -8.240 13.829 1.00 96.75 183 GLY A CA 1
ATOM 1469 C C . GLY A 1 183 ? -3.482 -7.590 14.942 1.00 96.75 183 GLY A C 1
ATOM 1470 O O . GLY A 1 183 ? -4.453 -8.178 15.420 1.00 96.75 183 GLY A O 1
ATOM 1471 N N . GLU A 1 184 ? -3.190 -6.337 15.318 1.00 95.94 184 GLU A N 1
ATOM 1472 C CA . GLU A 1 184 ? -4.024 -5.556 16.255 1.00 95.94 184 GLU A CA 1
ATOM 1473 C C . GLU A 1 184 ? -5.485 -5.383 15.800 1.00 95.94 184 GLU A C 1
ATOM 1475 O O . GLU A 1 184 ? -6.351 -5.123 16.637 1.00 95.94 184 GLU A O 1
ATOM 1480 N N . CYS A 1 185 ? -5.797 -5.547 14.510 1.00 97.81 185 CYS A N 1
ATOM 1481 C CA . CYS A 1 185 ? -7.178 -5.505 14.024 1.00 97.81 185 CYS A CA 1
ATOM 1482 C C . CYS A 1 185 ? -8.012 -6.687 14.537 1.00 97.81 185 CYS A C 1
ATOM 1484 O O . CYS A 1 185 ? -9.183 -6.502 14.852 1.00 97.81 185 CYS A O 1
ATOM 1486 N N . SER A 1 186 ? -7.415 -7.876 14.675 1.00 97.88 186 SER A N 1
ATOM 1487 C CA . SER A 1 186 ? -8.106 -9.096 15.131 1.00 97.88 186 SER A CA 1
ATOM 1488 C C . SER A 1 186 ? -8.018 -9.297 16.648 1.00 97.88 186 SER A C 1
ATOM 1490 O O . SER A 1 186 ? -8.917 -9.879 17.248 1.00 97.88 186 SER A O 1
ATOM 1492 N N . ARG A 1 187 ? -6.973 -8.775 17.306 1.00 97.06 187 ARG A N 1
ATOM 1493 C CA . ARG A 1 187 ? -6.711 -9.030 18.738 1.00 97.06 187 ARG A CA 1
ATOM 1494 C C . ARG A 1 187 ? -7.660 -8.331 19.717 1.00 97.06 187 ARG A C 1
ATOM 1496 O O . ARG A 1 187 ? -7.621 -8.632 20.906 1.00 97.06 187 ARG A O 1
ATOM 1503 N N . ARG A 1 188 ? -8.479 -7.375 19.266 1.00 95.56 188 ARG A N 1
ATOM 1504 C CA . ARG A 1 188 ? -9.382 -6.618 20.151 1.00 95.56 188 ARG A CA 1
ATOM 1505 C C . ARG A 1 188 ? -10.719 -7.335 20.350 1.00 95.56 188 ARG A C 1
ATOM 1507 O O . ARG A 1 188 ? -11.327 -7.811 19.394 1.00 95.56 188 ARG A O 1
ATOM 1514 N N . ASP A 1 189 ? -11.217 -7.327 21.587 1.00 95.44 189 ASP A N 1
ATOM 1515 C CA . ASP A 1 189 ? -12.448 -8.038 21.970 1.00 95.44 189 ASP A CA 1
ATOM 1516 C C . ASP A 1 189 ? -13.736 -7.311 21.567 1.00 95.44 189 ASP A C 1
ATOM 1518 O O . ASP A 1 189 ? -14.725 -7.938 21.181 1.00 95.44 189 ASP A O 1
ATOM 1522 N N . LEU A 1 190 ? -13.747 -5.979 21.649 1.00 98.00 190 LEU A N 1
ATOM 1523 C CA . LEU A 1 190 ? -14.935 -5.182 21.351 1.00 98.00 190 LEU A CA 1
ATOM 1524 C C . LEU A 1 190 ? -14.956 -4.760 19.870 1.00 98.00 190 LEU A C 1
ATOM 1526 O O . LEU A 1 190 ? -13.937 -4.257 19.386 1.00 98.00 190 LEU A O 1
ATOM 1530 N N . PRO A 1 191 ? -16.110 -4.839 19.173 1.00 98.44 191 PRO A N 1
ATOM 1531 C CA . PRO A 1 191 ? -16.240 -4.412 17.773 1.00 98.44 191 PRO A CA 1
ATOM 1532 C C . PRO A 1 191 ? -15.730 -2.992 17.497 1.00 98.44 191 PRO A C 1
ATOM 1534 O O . PRO A 1 191 ? -15.072 -2.732 16.492 1.00 98.44 191 PRO A O 1
ATOM 1537 N N . ILE A 1 192 ? -15.986 -2.065 18.425 1.00 98.06 192 ILE A N 1
ATOM 1538 C CA . ILE A 1 192 ? -15.542 -0.672 18.309 1.00 98.06 192 ILE A CA 1
ATOM 1539 C C . IL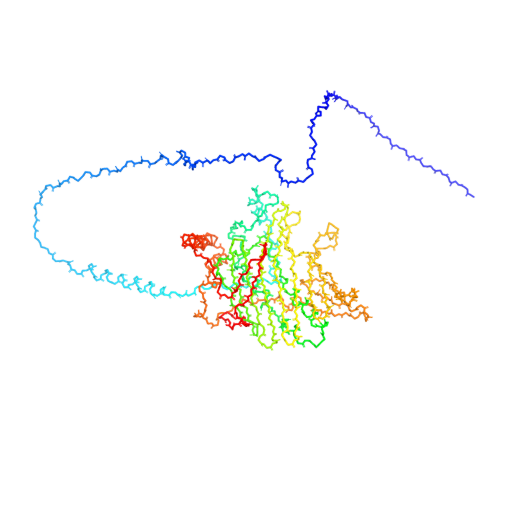E A 1 192 ? -14.018 -0.530 18.398 1.00 98.06 192 ILE A C 1
ATOM 1541 O O . ILE A 1 192 ? -13.433 0.290 17.694 1.00 98.06 192 ILE A O 1
ATOM 1545 N N . GLU A 1 193 ? -13.365 -1.350 19.222 1.00 98.19 193 GLU A N 1
ATOM 1546 C CA . GLU A 1 193 ? -11.908 -1.373 19.350 1.00 98.19 193 GLU A CA 1
ATOM 1547 C C . GLU A 1 193 ? -11.268 -2.004 18.110 1.00 98.19 193 GLU A C 1
ATOM 1549 O O . GLU A 1 193 ? -10.287 -1.465 17.605 1.00 98.19 193 GLU A O 1
ATOM 1554 N N . ARG A 1 194 ? -11.871 -3.067 17.553 1.00 98.56 194 ARG A N 1
ATOM 1555 C CA . ARG A 1 194 ? -11.448 -3.635 16.263 1.00 98.56 194 ARG A CA 1
ATOM 1556 C C . ARG A 1 194 ? -11.575 -2.624 15.131 1.00 98.56 194 ARG A C 1
ATOM 1558 O O . ARG A 1 194 ? -10.603 -2.404 14.416 1.00 98.56 194 ARG A O 1
ATOM 1565 N N . LEU A 1 195 ? -12.712 -1.930 15.004 1.00 98.69 195 LEU A N 1
ATOM 1566 C CA . LEU A 1 195 ? -12.862 -0.887 13.983 1.00 98.69 195 LEU A CA 1
ATOM 1567 C C . LEU A 1 195 ? -11.843 0.247 14.171 1.00 98.69 195 LEU A C 1
ATOM 1569 O O . LEU A 1 195 ? -11.288 0.717 13.181 1.00 98.69 195 LEU A O 1
ATOM 1573 N N . LYS A 1 196 ? -11.549 0.678 15.407 1.00 98.31 196 LYS A N 1
ATOM 1574 C CA . LYS A 1 196 ? -10.469 1.651 15.653 1.00 98.31 196 LYS A CA 1
ATOM 1575 C C . LYS A 1 196 ? -9.110 1.120 15.188 1.00 98.31 196 LYS A C 1
ATOM 1577 O O . LYS A 1 196 ? -8.400 1.863 14.518 1.00 98.31 196 LYS A O 1
ATOM 1582 N N . SER A 1 197 ? -8.770 -0.141 15.464 1.00 98.38 197 SER A N 1
ATOM 1583 C CA . SER A 1 197 ? -7.543 -0.767 14.948 1.00 98.38 197 SER A CA 1
ATOM 1584 C C . SER A 1 197 ? -7.515 -0.807 13.415 1.00 98.38 197 SER A C 1
ATOM 1586 O O . SER A 1 197 ? -6.501 -0.448 12.820 1.00 98.38 197 SER A O 1
ATOM 1588 N N . VAL A 1 198 ? -8.633 -1.141 12.757 1.00 98.62 198 VAL A N 1
ATOM 1589 C CA . VAL A 1 198 ? -8.743 -1.115 11.285 1.00 98.62 198 VAL A CA 1
ATOM 1590 C C . VAL A 1 198 ? -8.571 0.307 10.741 1.00 98.62 198 VAL A C 1
ATOM 1592 O O . VAL A 1 198 ? -7.876 0.507 9.745 1.00 98.62 198 VAL A O 1
ATOM 1595 N N . VAL A 1 199 ? -9.138 1.318 11.410 1.00 98.50 199 VAL A N 1
ATOM 1596 C CA . VAL A 1 199 ? -8.922 2.741 11.093 1.00 98.50 199 VAL A CA 1
ATOM 1597 C C . VAL A 1 199 ? -7.443 3.107 11.237 1.00 98.50 199 VAL A C 1
ATOM 1599 O O . VAL A 1 199 ? -6.881 3.731 10.338 1.00 98.50 199 VAL A O 1
ATOM 1602 N N . THR A 1 200 ? -6.792 2.699 12.327 1.00 97.31 200 THR A N 1
ATOM 1603 C CA . THR A 1 200 ? -5.359 2.919 12.561 1.00 97.31 200 THR A CA 1
ATOM 1604 C C . THR A 1 200 ? -4.504 2.276 11.475 1.00 97.31 200 THR A C 1
ATOM 1606 O O . THR A 1 200 ? -3.636 2.943 10.907 1.00 97.31 200 THR A O 1
ATOM 1609 N N . TRP A 1 201 ? -4.764 1.011 11.135 1.00 97.00 201 TRP A N 1
ATOM 1610 C CA . TRP A 1 201 ? -4.055 0.314 10.067 1.00 97.00 201 TRP A CA 1
ATOM 1611 C C . TRP A 1 201 ? -4.280 1.000 8.714 1.00 97.00 201 TRP A C 1
ATOM 1613 O O . TRP A 1 201 ? -3.313 1.270 8.004 1.00 97.00 201 TRP A O 1
ATOM 1623 N N . ASN A 1 202 ? -5.515 1.393 8.385 1.00 97.00 202 ASN A N 1
ATOM 1624 C CA . ASN A 1 202 ? -5.828 2.118 7.152 1.00 97.00 202 ASN A CA 1
ATOM 1625 C C . ASN A 1 202 ? -5.075 3.457 7.061 1.00 97.00 202 ASN A C 1
ATOM 1627 O O . ASN A 1 202 ? -4.447 3.731 6.037 1.00 97.00 202 ASN A O 1
ATOM 1631 N N . ILE A 1 203 ? -5.048 4.250 8.140 1.00 96.06 203 ILE A N 1
ATOM 1632 C CA . ILE A 1 203 ? -4.258 5.492 8.219 1.00 96.06 203 ILE A CA 1
ATOM 1633 C C . ILE A 1 203 ? -2.775 5.196 8.005 1.00 96.06 203 ILE A C 1
ATOM 1635 O O . ILE A 1 203 ? -2.100 5.940 7.296 1.00 96.06 203 ILE A O 1
ATOM 1639 N N . SER A 1 204 ? -2.276 4.092 8.563 1.00 93.62 204 SER A N 1
ATOM 1640 C CA . SER A 1 204 ? -0.884 3.687 8.393 1.00 93.62 204 SER A CA 1
ATOM 1641 C C . SER A 1 204 ? -0.528 3.380 6.941 1.00 93.62 204 SER A C 1
ATOM 1643 O O . SER A 1 204 ? 0.639 3.492 6.596 1.00 93.62 204 SER A O 1
ATOM 1645 N N . THR A 1 205 ? -1.491 3.058 6.068 1.00 93.31 205 THR A N 1
ATOM 1646 C CA . THR A 1 205 ? -1.230 2.856 4.630 1.00 93.31 205 THR A CA 1
ATOM 1647 C C . THR A 1 205 ? -0.960 4.162 3.874 1.00 93.31 205 THR A C 1
ATOM 1649 O O . THR A 1 205 ? -0.451 4.133 2.751 1.00 93.31 205 THR A O 1
ATOM 1652 N N . LEU A 1 206 ? -1.248 5.323 4.479 1.00 92.19 206 LEU A N 1
ATOM 1653 C CA . LEU A 1 206 ? -0.892 6.625 3.921 1.00 92.19 206 LEU A CA 1
ATOM 1654 C C . LEU A 1 206 ? 0.629 6.801 3.996 1.00 92.19 206 LEU A C 1
ATOM 1656 O O . LEU A 1 206 ? 1.228 6.846 5.070 1.00 92.19 206 LEU A O 1
ATOM 1660 N N . ARG A 1 207 ? 1.267 6.885 2.828 1.00 88.19 207 ARG A N 1
ATOM 1661 C CA . ARG A 1 207 ? 2.722 7.049 2.698 1.00 88.19 207 ARG A CA 1
ATOM 1662 C C . ARG A 1 207 ? 3.072 8.465 2.237 1.00 88.19 207 ARG A C 1
ATOM 1664 O O . ARG A 1 207 ? 2.318 9.030 1.437 1.00 88.19 207 ARG A O 1
ATOM 1671 N N . PRO A 1 208 ? 4.211 9.033 2.673 1.00 87.12 208 PRO A N 1
ATOM 1672 C CA . PRO A 1 208 ? 4.736 10.260 2.085 1.00 87.12 208 PRO A CA 1
ATOM 1673 C C . PRO A 1 208 ? 4.964 10.086 0.583 1.00 87.12 208 PRO A C 1
ATOM 1675 O O . PRO A 1 208 ? 5.374 9.021 0.119 1.00 87.12 208 PRO A O 1
ATOM 1678 N N . VAL A 1 209 ? 4.645 11.127 -0.185 1.00 85.00 209 VAL A N 1
ATOM 1679 C CA . VAL A 1 209 ? 4.678 11.076 -1.648 1.00 85.00 209 VAL A CA 1
ATOM 1680 C C . VAL A 1 209 ? 5.803 11.953 -2.154 1.00 85.00 209 VAL A C 1
ATOM 1682 O O . VAL A 1 209 ? 5.841 13.151 -1.883 1.00 85.00 209 VAL A O 1
ATOM 1685 N N . VAL A 1 210 ? 6.694 11.364 -2.947 1.00 85.94 210 VAL A N 1
ATOM 1686 C CA . VAL A 1 210 ? 7.796 12.106 -3.555 1.00 85.94 210 VAL A CA 1
ATOM 1687 C C . VAL A 1 210 ? 7.262 12.959 -4.693 1.00 85.94 210 VAL A C 1
ATOM 1689 O O . VAL A 1 210 ? 6.785 12.451 -5.711 1.00 85.94 210 VAL A O 1
ATOM 1692 N N . PHE A 1 211 ? 7.325 14.275 -4.519 1.00 86.44 211 PHE A N 1
ATOM 1693 C CA . PHE A 1 211 ? 6.755 15.200 -5.482 1.00 86.44 211 PHE A CA 1
ATOM 1694 C C . PHE A 1 211 ? 7.380 15.034 -6.878 1.00 86.44 211 PHE A C 1
ATOM 1696 O O . PHE A 1 211 ? 8.591 15.152 -7.066 1.00 86.44 211 PHE A O 1
ATOM 1703 N N . GLY A 1 212 ? 6.522 14.798 -7.874 1.00 85.81 212 GLY A N 1
ATOM 1704 C CA . GLY A 1 212 ? 6.917 14.694 -9.276 1.00 85.81 212 GLY A CA 1
ATOM 1705 C C . GLY A 1 212 ? 7.588 13.378 -9.669 1.00 85.81 212 GLY A C 1
ATOM 1706 O O . GLY A 1 212 ? 8.080 13.281 -10.792 1.00 85.81 212 GLY A O 1
ATOM 1707 N N . MET A 1 213 ? 7.592 12.376 -8.786 1.00 88.69 213 MET A N 1
ATOM 1708 C CA . MET A 1 213 ? 8.075 11.033 -9.096 1.00 88.69 213 MET A CA 1
ATOM 1709 C C . MET A 1 213 ? 6.927 10.023 -9.107 1.00 88.69 213 MET A C 1
ATOM 1711 O O . MET A 1 213 ? 5.948 10.161 -8.378 1.00 88.69 213 MET A O 1
ATOM 1715 N N . SER A 1 214 ? 7.055 8.990 -9.936 1.00 9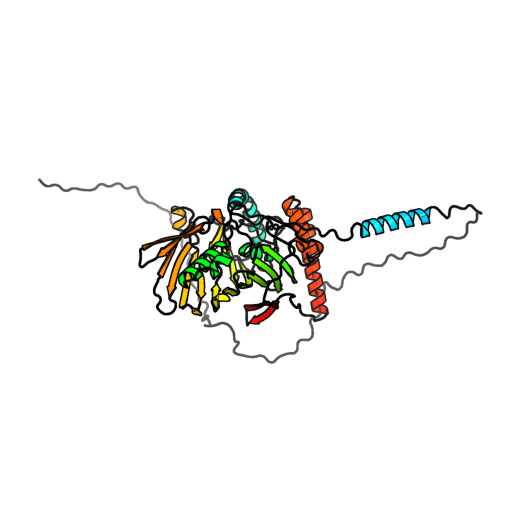1.44 214 SER A N 1
ATOM 1716 C CA . SER A 1 214 ? 6.068 7.918 -10.072 1.00 91.44 214 SER A CA 1
ATOM 1717 C C . SER A 1 214 ? 6.758 6.551 -10.073 1.00 91.44 214 SER A C 1
ATOM 1719 O O . SER A 1 214 ? 7.833 6.423 -10.662 1.00 91.44 214 SER A O 1
ATOM 1721 N N . PRO A 1 215 ? 6.199 5.512 -9.436 1.00 94.12 215 PRO A N 1
ATOM 1722 C CA . PRO A 1 215 ? 6.723 4.155 -9.586 1.00 94.12 215 PRO A CA 1
ATOM 1723 C C . PRO A 1 215 ? 6.662 3.678 -11.047 1.00 94.12 215 PRO A C 1
ATOM 1725 O O . PRO A 1 215 ? 6.000 4.284 -11.893 1.00 94.12 215 PRO A O 1
ATOM 1728 N N . TYR A 1 216 ? 7.352 2.584 -11.362 1.00 94.56 216 TYR A N 1
ATOM 1729 C CA . TYR A 1 216 ? 7.208 1.937 -12.665 1.00 94.56 216 TYR A CA 1
ATOM 1730 C C . TYR A 1 216 ? 5.786 1.395 -12.839 1.00 94.56 216 TYR A C 1
ATOM 1732 O O . TYR A 1 216 ? 5.236 0.779 -11.924 1.00 94.56 216 TYR A O 1
ATOM 1740 N N . ASN A 1 217 ? 5.211 1.586 -14.027 1.00 93.75 217 ASN A N 1
ATOM 1741 C CA . ASN A 1 217 ? 3.986 0.892 -14.413 1.00 93.75 217 ASN A CA 1
ATOM 1742 C C . ASN A 1 217 ? 4.312 -0.593 -14.571 1.00 93.75 217 ASN A C 1
ATOM 1744 O O . ASN A 1 217 ? 5.104 -0.947 -15.446 1.00 93.75 217 ASN A O 1
ATOM 1748 N N . SER A 1 218 ? 3.718 -1.441 -13.737 1.00 95.69 218 SER A N 1
ATOM 1749 C CA . SER A 1 218 ? 4.036 -2.866 -13.733 1.00 95.69 218 SER A CA 1
ATOM 1750 C C . SER A 1 218 ? 3.662 -3.545 -15.054 1.00 95.69 218 SER A C 1
ATOM 1752 O O . SER A 1 218 ? 2.642 -3.233 -15.685 1.00 95.69 218 SER A O 1
ATOM 1754 N N . VAL A 1 219 ? 4.513 -4.473 -15.496 1.00 96.44 219 VAL A N 1
ATOM 1755 C CA . VAL A 1 219 ? 4.261 -5.270 -16.707 1.00 96.44 219 VAL A CA 1
ATOM 1756 C C . VAL A 1 219 ? 3.244 -6.372 -16.416 1.00 96.44 219 VAL A C 1
ATOM 1758 O O . VAL A 1 219 ? 3.075 -6.785 -15.275 1.00 96.44 219 VAL A O 1
ATOM 1761 N N . LEU A 1 220 ? 2.533 -6.853 -17.436 1.00 97.25 220 LEU A N 1
ATOM 1762 C CA . LEU A 1 220 ? 1.514 -7.895 -17.254 1.00 97.25 220 LEU A CA 1
ATOM 1763 C C . LEU A 1 220 ? 2.144 -9.187 -16.719 1.00 97.25 220 LEU A C 1
ATOM 1765 O O . LEU A 1 220 ? 3.086 -9.695 -17.324 1.00 97.25 220 LEU A O 1
ATOM 1769 N N . GLY A 1 221 ? 1.606 -9.719 -15.621 1.00 97.50 221 GLY A N 1
ATOM 1770 C CA . GLY A 1 221 ? 2.147 -10.903 -14.956 1.00 97.50 221 GLY A CA 1
ATOM 1771 C C . GLY A 1 221 ? 3.332 -10.645 -14.031 1.00 97.50 221 GLY A C 1
ATOM 1772 O O . GLY A 1 221 ? 3.866 -11.603 -13.478 1.00 97.50 221 GLY A O 1
ATOM 1773 N N . GLU A 1 222 ? 3.754 -9.389 -13.863 1.00 98.50 222 GLU A N 1
ATOM 1774 C CA . GLU A 1 222 ? 4.681 -9.011 -12.797 1.00 98.50 222 GLU A CA 1
ATOM 1775 C C . GLU A 1 222 ? 4.075 -9.364 -11.436 1.00 98.50 222 GLU A C 1
ATOM 1777 O O . GLU A 1 222 ? 2.866 -9.232 -11.238 1.00 98.50 222 GLU A O 1
ATOM 1782 N N . THR A 1 223 ? 4.917 -9.797 -10.504 1.00 98.50 223 THR A N 1
ATOM 1783 C CA . THR A 1 223 ? 4.540 -10.213 -9.154 1.00 98.50 223 THR A CA 1
ATOM 1784 C C . THR A 1 223 ? 5.399 -9.515 -8.111 1.00 98.50 223 THR A C 1
ATOM 1786 O O . THR A 1 223 ? 6.558 -9.224 -8.375 1.00 98.50 223 THR A O 1
ATOM 1789 N N . HIS A 1 224 ? 4.892 -9.329 -6.901 1.00 98.25 224 HIS A N 1
ATOM 1790 C CA . HIS A 1 224 ? 5.697 -8.908 -5.758 1.00 98.25 224 HIS A CA 1
ATOM 1791 C C . HIS A 1 224 ? 5.306 -9.731 -4.531 1.00 98.25 224 HIS A C 1
ATOM 1793 O O . HIS A 1 224 ? 4.150 -9.684 -4.115 1.00 98.25 224 HIS A O 1
ATOM 1799 N N . HIS A 1 225 ? 6.243 -10.519 -3.995 1.00 98.00 225 HIS A N 1
ATOM 1800 C CA . HIS A 1 225 ? 5.987 -11.505 -2.937 1.00 98.00 225 HIS A CA 1
ATOM 1801 C C . HIS A 1 225 ? 6.932 -11.268 -1.762 1.00 98.00 225 HIS A C 1
ATOM 1803 O O . HIS A 1 225 ? 8.141 -11.446 -1.912 1.00 98.00 225 HIS A O 1
ATOM 1809 N N . VAL A 1 226 ? 6.395 -10.848 -0.613 1.00 97.81 226 VAL A N 1
ATOM 1810 C CA . VAL A 1 226 ? 7.185 -10.472 0.574 1.00 97.81 226 VAL A CA 1
ATOM 1811 C C . VAL A 1 226 ? 6.509 -10.950 1.858 1.00 97.81 226 VAL A C 1
ATOM 1813 O O . VAL A 1 226 ? 5.285 -10.898 1.975 1.00 97.81 226 VAL A O 1
ATOM 1816 N N . SER A 1 227 ? 7.317 -11.360 2.837 1.00 97.25 227 SER A N 1
ATOM 1817 C CA . SER A 1 227 ? 6.875 -11.688 4.194 1.00 97.25 227 SER A CA 1
ATOM 1818 C C . SER A 1 227 ? 7.494 -10.754 5.237 1.00 97.25 227 SER A C 1
ATOM 1820 O O . SER A 1 227 ? 8.672 -10.404 5.165 1.00 97.25 227 SER A O 1
ATOM 1822 N N . ASN A 1 228 ? 6.717 -10.388 6.252 1.00 95.25 228 ASN A N 1
ATOM 1823 C CA . ASN A 1 228 ? 7.189 -9.710 7.456 1.00 95.25 228 ASN A CA 1
ATOM 1824 C C . ASN A 1 228 ? 6.567 -10.384 8.686 1.00 95.25 228 ASN A C 1
ATOM 1826 O O . ASN A 1 228 ? 5.378 -10.213 8.956 1.00 95.25 228 ASN A O 1
ATOM 1830 N N . GLY A 1 229 ? 7.358 -11.178 9.410 1.00 92.81 229 GLY A N 1
ATOM 1831 C CA . GLY A 1 229 ? 6.860 -11.972 10.534 1.00 92.81 229 GLY A CA 1
ATOM 1832 C C . GLY A 1 229 ? 5.727 -12.907 10.102 1.00 92.81 229 GLY A C 1
ATOM 1833 O O . GLY A 1 229 ? 5.948 -13.818 9.310 1.00 92.81 229 GLY A O 1
ATOM 1834 N N . HIS A 1 230 ? 4.523 -12.658 10.618 1.00 94.06 230 HIS A N 1
ATOM 1835 C CA . HIS A 1 230 ? 3.313 -13.440 10.339 1.00 94.06 230 HIS A CA 1
ATOM 1836 C C . HIS A 1 230 ? 2.488 -12.914 9.155 1.00 94.06 230 HIS A C 1
ATOM 1838 O O . HIS A 1 230 ? 1.455 -13.500 8.833 1.00 94.06 230 HIS A O 1
ATOM 1844 N N . ILE A 1 231 ? 2.917 -11.816 8.525 1.00 97.56 231 ILE A N 1
ATOM 1845 C CA . ILE A 1 231 ? 2.248 -11.200 7.379 1.00 97.56 231 ILE A CA 1
ATOM 1846 C C . ILE A 1 231 ? 2.920 -11.686 6.098 1.00 97.56 231 ILE A C 1
ATOM 1848 O O . ILE A 1 231 ? 4.103 -11.425 5.885 1.00 97.56 231 ILE A O 1
ATOM 1852 N N . ASN A 1 232 ? 2.156 -12.319 5.214 1.00 98.12 232 ASN A N 1
ATOM 1853 C CA . ASN A 1 232 ? 2.598 -12.715 3.877 1.00 98.12 232 ASN A CA 1
ATOM 1854 C C . ASN A 1 232 ? 1.795 -11.946 2.832 1.00 98.12 232 ASN A C 1
ATOM 1856 O O . ASN A 1 232 ? 0.573 -11.872 2.942 1.00 98.12 232 ASN A O 1
ATOM 1860 N N . VAL A 1 233 ? 2.460 -11.388 1.820 1.00 98.56 233 VAL A N 1
ATOM 1861 C CA . VAL A 1 233 ? 1.835 -10.545 0.792 1.00 98.56 233 VAL A CA 1
ATOM 1862 C C . VAL A 1 233 ? 2.249 -11.006 -0.596 1.00 98.56 233 VAL A C 1
ATOM 1864 O O . VAL A 1 233 ? 3.442 -11.085 -0.876 1.00 98.56 233 VAL A O 1
ATOM 1867 N N . ILE A 1 234 ? 1.279 -11.234 -1.481 1.00 98.62 234 ILE A N 1
ATOM 1868 C CA . ILE A 1 234 ? 1.483 -11.438 -2.917 1.00 98.62 234 ILE A CA 1
ATOM 1869 C C . ILE A 1 234 ? 0.677 -10.397 -3.693 1.00 98.62 234 ILE A C 1
ATOM 1871 O O . ILE A 1 234 ? -0.529 -10.251 -3.508 1.00 98.62 234 ILE A O 1
ATOM 1875 N N . ALA A 1 235 ? 1.340 -9.669 -4.582 1.00 98.62 235 ALA A N 1
ATOM 1876 C CA . ALA A 1 235 ? 0.700 -8.779 -5.539 1.00 98.62 235 ALA A CA 1
ATOM 1877 C C . ALA A 1 235 ? 1.001 -9.239 -6.965 1.00 98.62 235 ALA A C 1
ATOM 1879 O O . ALA A 1 235 ? 2.090 -9.744 -7.229 1.00 98.62 235 ALA A O 1
ATOM 1880 N N . GLU A 1 236 ? 0.059 -9.050 -7.884 1.00 98.69 236 GLU A N 1
ATOM 1881 C CA . GLU A 1 236 ? 0.207 -9.397 -9.297 1.00 98.69 236 GLU A CA 1
ATOM 1882 C C . GLU A 1 236 ? -0.416 -8.320 -10.192 1.00 98.69 236 GLU A C 1
ATOM 1884 O O . GLU A 1 236 ? -1.507 -7.810 -9.925 1.00 98.69 236 GLU A O 1
ATOM 1889 N N . GLN A 1 237 ? 0.258 -7.986 -11.292 1.00 98.25 237 GLN A N 1
ATOM 1890 C CA . GLN A 1 237 ? -0.331 -7.174 -12.350 1.00 98.25 237 GLN A CA 1
ATOM 1891 C C . GLN A 1 237 ? -1.197 -8.066 -13.237 1.00 98.25 237 GLN A C 1
ATOM 1893 O O . GLN A 1 237 ? -0.689 -8.812 -14.077 1.00 98.25 237 GLN A O 1
ATOM 1898 N N . VAL A 1 238 ? -2.512 -7.969 -13.072 1.00 97.44 238 VAL A N 1
ATOM 1899 C CA . VAL A 1 238 ? -3.455 -8.913 -13.677 1.00 97.44 238 VAL A CA 1
ATOM 1900 C C . VAL A 1 238 ? -4.038 -8.441 -15.012 1.00 97.44 238 VAL A C 1
ATOM 1902 O O . VAL A 1 238 ? -4.398 -9.261 -15.855 1.00 97.44 238 VAL A O 1
ATOM 1905 N N . VAL A 1 239 ? -4.080 -7.124 -15.245 1.00 94.44 239 VAL A N 1
ATOM 1906 C CA . VAL A 1 239 ? -4.454 -6.501 -16.530 1.00 94.44 239 VAL A CA 1
ATOM 1907 C C . VAL A 1 239 ? -3.495 -5.345 -16.808 1.00 94.44 239 VAL A C 1
ATOM 1909 O O . VAL A 1 239 ? -3.082 -4.663 -15.878 1.00 94.44 239 VAL A O 1
ATOM 1912 N N . HIS A 1 240 ? -3.115 -5.102 -18.065 1.00 89.56 240 HIS A N 1
ATOM 1913 C CA . HIS A 1 240 ? -2.210 -3.994 -18.422 1.00 89.56 240 HIS A CA 1
ATOM 1914 C C . HIS A 1 240 ? -2.912 -2.816 -19.118 1.00 89.56 240 HIS A C 1
ATOM 1916 O O . HIS A 1 240 ? -2.503 -1.670 -18.944 1.00 89.56 240 HIS A O 1
ATOM 1922 N N . HIS A 1 241 ? -3.994 -3.069 -19.862 1.00 86.25 241 HIS A N 1
ATOM 1923 C CA . HIS A 1 241 ? -4.763 -2.033 -20.555 1.00 86.25 241 HIS A CA 1
ATOM 1924 C C . HIS A 1 241 ? -6.273 -2.163 -20.268 1.00 86.25 241 HIS A C 1
ATOM 1926 O O . HIS A 1 241 ? -6.942 -2.978 -20.906 1.00 86.25 241 HIS A O 1
ATOM 1932 N N . PRO A 1 242 ? -6.827 -1.355 -19.340 1.00 87.25 242 PRO A N 1
ATOM 1933 C CA . PRO A 1 242 ? -6.112 -0.477 -18.400 1.00 87.25 242 PRO A CA 1
ATOM 1934 C C . PRO A 1 242 ? -5.337 -1.278 -17.331 1.00 87.25 242 PRO A C 1
ATOM 1936 O O . PRO A 1 242 ? -5.610 -2.465 -17.146 1.00 87.25 242 PRO A O 1
ATOM 1939 N N . PRO A 1 243 ? -4.350 -0.671 -16.649 1.00 93.06 243 PRO A N 1
ATOM 1940 C CA . PRO A 1 243 ? -3.533 -1.367 -15.664 1.00 93.06 243 PRO A CA 1
ATOM 1941 C C . PRO A 1 243 ? -4.350 -1.671 -14.407 1.00 93.06 243 PRO A C 1
ATOM 1943 O O . PRO A 1 243 ? -4.780 -0.751 -13.723 1.00 93.06 243 PRO A O 1
ATOM 1946 N N . VAL A 1 244 ? -4.527 -2.952 -14.089 1.00 96.31 244 VAL A N 1
ATOM 1947 C CA . VAL A 1 244 ? -5.192 -3.437 -12.872 1.00 96.31 244 VAL A CA 1
ATOM 1948 C C . VAL A 1 244 ? -4.245 -4.361 -12.131 1.00 96.31 244 VAL A C 1
ATOM 1950 O O . VAL A 1 244 ? -3.674 -5.283 -12.723 1.00 96.31 244 VAL A O 1
ATOM 1953 N N . SER A 1 245 ? -4.106 -4.121 -10.835 1.00 97.81 245 SER A N 1
ATOM 1954 C CA . SER A 1 245 ? -3.279 -4.922 -9.946 1.00 97.81 245 SER A CA 1
ATOM 1955 C C . SER A 1 245 ? -4.145 -5.560 -8.869 1.00 97.81 245 SER A C 1
ATOM 1957 O O . SER A 1 245 ? -5.036 -4.914 -8.312 1.00 97.81 245 SER A O 1
ATOM 1959 N N . ALA A 1 246 ? -3.850 -6.814 -8.561 1.00 98.38 246 ALA A N 1
ATOM 1960 C CA . ALA A 1 246 ? -4.452 -7.537 -7.456 1.00 98.38 246 ALA A CA 1
ATOM 1961 C C . ALA A 1 246 ? -3.413 -7.736 -6.347 1.00 98.38 246 ALA A C 1
ATOM 1963 O O . ALA A 1 246 ? -2.225 -7.889 -6.632 1.00 98.38 246 ALA A O 1
ATOM 1964 N N . LEU A 1 247 ? -3.848 -7.705 -5.091 1.00 98.62 247 LEU A N 1
ATOM 1965 C CA . LEU A 1 247 ? -3.017 -8.000 -3.927 1.00 98.62 247 LEU A CA 1
ATOM 1966 C C . LEU A 1 247 ? -3.804 -8.881 -2.968 1.00 98.62 247 LEU A C 1
ATOM 1968 O O . LEU A 1 247 ? -4.971 -8.618 -2.692 1.00 98.62 247 LEU A O 1
ATOM 1972 N N . HIS A 1 248 ? -3.141 -9.902 -2.447 1.00 98.81 248 HIS A N 1
ATOM 1973 C CA . HIS A 1 248 ? -3.620 -10.744 -1.366 1.00 98.81 248 HIS A CA 1
ATOM 1974 C C . HIS A 1 248 ? -2.577 -10.704 -0.262 1.00 98.81 248 HIS A C 1
ATOM 1976 O O . HIS A 1 248 ? -1.381 -10.842 -0.521 1.00 98.81 248 HIS A O 1
ATOM 1982 N N . A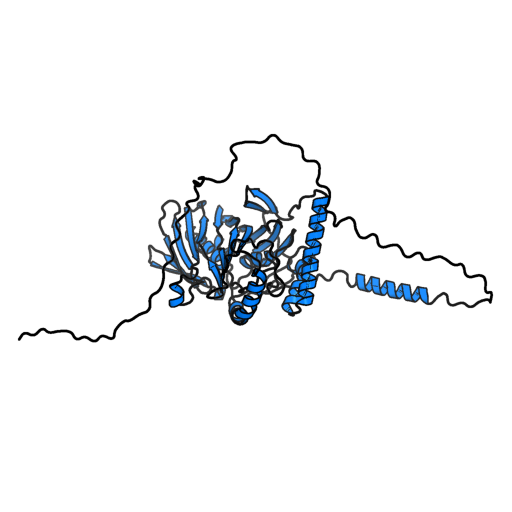LA A 1 249 ? -3.021 -10.464 0.960 1.00 98.62 249 ALA A N 1
ATOM 1983 C CA . ALA A 1 249 ? -2.183 -10.545 2.133 1.00 98.62 249 ALA A CA 1
ATOM 1984 C C . ALA A 1 249 ? -2.898 -11.325 3.226 1.00 98.62 249 ALA A C 1
ATOM 1986 O O . ALA A 1 249 ? -4.085 -11.115 3.467 1.00 98.62 249 ALA A O 1
ATOM 1987 N N . THR A 1 250 ? -2.160 -12.190 3.909 1.00 98.62 250 THR A N 1
ATOM 1988 C CA . THR A 1 250 ? -2.679 -12.941 5.049 1.00 98.62 250 THR A CA 1
ATOM 1989 C C . THR A 1 250 ? -1.810 -12.764 6.271 1.00 98.62 250 THR A C 1
ATOM 1991 O O . THR A 1 250 ? -0.584 -12.725 6.163 1.00 98.62 250 THR A O 1
ATOM 1994 N N . HIS A 1 251 ? -2.454 -12.707 7.432 1.00 98.19 251 HIS A N 1
ATOM 1995 C CA . HIS A 1 251 ? -1.791 -12.791 8.721 1.00 98.19 251 HIS A CA 1
ATOM 1996 C C . HIS A 1 251 ? -2.018 -14.184 9.319 1.00 98.19 251 HIS A C 1
ATOM 1998 O O . HIS A 1 251 ? -3.120 -14.480 9.778 1.00 98.19 251 HIS A O 1
ATOM 2004 N N . GLU A 1 252 ? -0.984 -15.029 9.348 1.00 95.19 252 GLU A N 1
ATOM 2005 C CA . GLU A 1 252 ? -1.115 -16.454 9.702 1.00 95.19 252 GLU A CA 1
ATOM 2006 C C . GLU A 1 252 ? -1.594 -16.685 11.142 1.00 95.19 252 GLU A C 1
ATOM 2008 O O . GLU A 1 252 ? -2.423 -17.554 11.382 1.00 95.19 252 GLU A O 1
ATOM 2013 N N . GLN A 1 253 ? -1.092 -15.910 12.108 1.00 96.12 253 GLN A N 1
ATOM 2014 C CA . GLN A 1 253 ? -1.420 -16.117 13.525 1.00 96.12 253 GLN A CA 1
ATOM 2015 C C . GLN A 1 253 ? -2.799 -15.561 13.920 1.00 96.12 253 GLN A C 1
ATOM 2017 O O . GLN A 1 253 ? -3.543 -16.204 14.652 1.00 96.12 253 GLN A O 1
ATOM 2022 N N . GLU A 1 254 ? -3.144 -14.371 13.431 1.00 97.69 254 GLU A N 1
ATOM 2023 C CA . GLU A 1 254 ? -4.366 -13.645 13.797 1.00 97.69 254 GLU A CA 1
ATOM 2024 C C . GLU A 1 254 ? -5.550 -13.908 12.844 1.00 97.69 254 GLU A C 1
ATOM 2026 O O . GLU A 1 254 ? -6.618 -13.308 13.003 1.00 97.69 254 GLU A O 1
ATOM 2031 N N . ASN A 1 255 ? -5.370 -14.811 11.868 1.00 97.62 255 ASN A N 1
ATOM 2032 C CA . ASN A 1 255 ? -6.350 -15.215 10.854 1.00 97.62 255 ASN A CA 1
ATOM 2033 C C . ASN A 1 255 ? -7.006 -14.020 10.143 1.00 97.62 255 ASN A C 1
ATOM 2035 O O . ASN A 1 255 ? -8.232 -13.873 10.124 1.00 97.62 255 ASN A O 1
ATOM 2039 N N . ILE A 1 256 ? -6.173 -13.151 9.569 1.00 98.62 256 ILE A N 1
ATOM 2040 C CA . ILE A 1 256 ? -6.624 -11.979 8.807 1.00 98.62 256 ILE A CA 1
ATOM 2041 C C . ILE A 1 256 ? -6.390 -12.224 7.323 1.00 98.62 256 ILE A C 1
ATOM 2043 O O . ILE A 1 256 ? -5.309 -12.664 6.934 1.00 98.62 256 ILE A O 1
ATOM 2047 N N . ASP A 1 257 ? -7.382 -11.880 6.509 1.00 98.44 257 ASP A N 1
ATOM 2048 C CA . ASP A 1 257 ? -7.312 -11.874 5.050 1.00 98.44 257 ASP A CA 1
ATOM 2049 C C . ASP A 1 257 ? -7.502 -10.447 4.531 1.00 98.44 257 ASP A C 1
ATOM 2051 O O . ASP A 1 257 ? -8.431 -9.752 4.938 1.00 98.44 257 ASP A O 1
ATOM 2055 N N . VAL A 1 258 ? -6.623 -9.986 3.646 1.00 98.56 258 VAL A N 1
ATOM 2056 C CA . VAL A 1 258 ? -6.714 -8.674 3.001 1.00 98.56 258 VAL A CA 1
ATOM 2057 C C . VAL A 1 258 ? -6.616 -8.867 1.497 1.00 98.56 258 VAL A C 1
ATOM 2059 O O . VAL A 1 258 ? -5.610 -9.359 0.992 1.00 98.56 258 VAL A O 1
ATOM 2062 N N . THR A 1 259 ? -7.640 -8.427 0.771 1.00 98.25 259 THR A N 1
ATOM 2063 C CA . THR A 1 259 ? -7.703 -8.533 -0.689 1.00 98.25 259 THR A CA 1
ATOM 2064 C C . THR A 1 259 ? -7.932 -7.167 -1.316 1.00 98.25 259 THR A C 1
ATOM 2066 O O . THR A 1 259 ? -8.878 -6.456 -0.961 1.00 98.25 259 THR A O 1
ATOM 2069 N N . TRP A 1 260 ? -7.074 -6.796 -2.265 1.00 96.00 260 TRP A N 1
ATOM 2070 C CA . TRP A 1 260 ? -7.203 -5.589 -3.077 1.00 96.00 260 TRP A CA 1
ATOM 2071 C C . TRP A 1 260 ? -7.320 -5.956 -4.556 1.00 96.00 260 TRP A C 1
ATOM 2073 O O . TRP A 1 260 ? -6.579 -6.795 -5.061 1.00 96.00 260 TRP A O 1
ATOM 2083 N N . CYS A 1 261 ? -8.190 -5.254 -5.271 1.00 96.50 261 CYS A N 1
ATOM 2084 C CA . CYS A 1 261 ? -8.233 -5.226 -6.730 1.00 96.50 261 CYS A CA 1
ATOM 2085 C C . CYS A 1 261 ? -8.329 -3.756 -7.113 1.00 96.50 261 CYS A C 1
ATOM 2087 O O . CYS A 1 261 ? -9.368 -3.149 -6.866 1.00 96.50 261 CYS A O 1
ATOM 2089 N N . GLN A 1 262 ? -7.245 -3.151 -7.604 1.00 94.19 262 GLN A N 1
ATOM 2090 C CA . GLN A 1 262 ? -7.178 -1.695 -7.752 1.00 94.19 262 GLN A CA 1
ATOM 2091 C C . GLN A 1 262 ? -6.461 -1.224 -9.015 1.00 94.19 262 GLN A C 1
ATOM 2093 O O . GLN A 1 262 ? -5.605 -1.911 -9.576 1.00 94.19 262 GLN A O 1
ATOM 2098 N N . TYR A 1 263 ? -6.811 -0.011 -9.437 1.00 92.94 263 TYR A N 1
ATOM 2099 C CA . TYR A 1 263 ? -6.232 0.673 -10.586 1.00 92.94 263 TYR A CA 1
ATOM 2100 C C . TYR A 1 263 ? -6.301 2.197 -10.427 1.00 92.94 263 TYR A C 1
ATOM 2102 O O . TYR A 1 263 ? -7.141 2.727 -9.699 1.00 92.94 263 TYR A O 1
ATOM 2110 N N . PHE A 1 264 ? -5.413 2.921 -11.109 1.00 92.62 264 PHE A N 1
ATOM 2111 C CA . PHE A 1 264 ? -5.362 4.384 -11.058 1.00 92.62 264 PHE A CA 1
ATOM 2112 C C . PHE A 1 264 ? -5.951 5.019 -12.316 1.00 92.62 264 PHE A C 1
ATOM 2114 O O . PHE A 1 264 ? -5.773 4.514 -13.421 1.00 92.62 264 PHE A O 1
ATOM 2121 N N . THR A 1 265 ? -6.581 6.183 -12.152 1.00 92.88 265 THR A N 1
ATOM 2122 C CA . THR A 1 265 ? -7.067 7.016 -13.263 1.00 92.88 265 THR A CA 1
ATOM 2123 C C . THR A 1 265 ? -6.505 8.441 -13.165 1.00 92.88 265 THR A C 1
ATOM 2125 O O . THR A 1 265 ? -7.187 9.368 -12.720 1.00 92.88 265 THR A O 1
ATOM 2128 N N . PRO A 1 266 ? -5.226 8.646 -13.534 1.00 94.50 266 PRO A N 1
ATOM 2129 C CA . PRO A 1 266 ? -4.589 9.954 -13.474 1.00 94.50 266 PRO A CA 1
ATOM 2130 C C . PRO A 1 266 ? -5.134 10.891 -14.561 1.00 94.50 266 PRO A C 1
ATOM 2132 O O . PRO A 1 266 ? -5.059 10.604 -15.754 1.00 94.50 266 PRO A O 1
ATOM 2135 N N . LYS A 1 267 ? -5.640 12.057 -14.155 1.00 95.19 267 LYS A N 1
ATOM 2136 C CA . LYS A 1 267 ? -6.152 13.096 -15.059 1.00 95.19 267 LYS A CA 1
ATOM 2137 C C . LYS A 1 267 ? -5.367 14.382 -14.902 1.00 95.19 267 LYS A C 1
ATOM 2139 O O . LYS A 1 267 ? -5.278 14.946 -13.810 1.00 95.19 267 LYS A O 1
ATOM 2144 N N . PHE A 1 268 ? -4.847 14.901 -16.010 1.00 94.56 268 PHE A N 1
ATOM 2145 C CA . PHE A 1 268 ? -4.227 16.219 -16.009 1.00 94.56 268 PHE A CA 1
ATOM 2146 C C . PHE A 1 268 ? -5.297 17.307 -15.920 1.00 94.56 268 PHE A C 1
ATOM 2148 O O . PHE A 1 268 ? -6.235 17.332 -16.708 1.00 94.56 268 PHE A O 1
ATOM 2155 N N . ARG A 1 269 ? -5.165 18.245 -14.985 1.00 93.31 269 ARG A N 1
ATOM 2156 C CA . ARG A 1 269 ? -6.107 19.358 -14.769 1.00 93.31 269 ARG A CA 1
ATOM 2157 C C . ARG A 1 269 ? -5.481 20.723 -15.077 1.00 93.31 269 ARG A C 1
ATOM 2159 O O . ARG A 1 269 ? -5.969 21.750 -14.615 1.00 93.31 269 ARG A O 1
ATOM 2166 N N . GLY A 1 270 ? -4.379 20.751 -15.827 1.00 90.12 270 GLY A N 1
ATOM 2167 C CA . GLY A 1 270 ? -3.633 21.972 -16.147 1.00 90.12 270 GLY A CA 1
ATOM 2168 C C . GLY A 1 270 ? -2.625 22.349 -15.059 1.00 90.12 270 GLY A C 1
ATOM 2169 O O . GLY A 1 270 ? -1.424 22.358 -15.296 1.00 90.12 270 GLY A O 1
ATOM 2170 N N . THR A 1 271 ? -3.097 22.633 -13.845 1.00 89.12 271 THR A N 1
ATOM 2171 C CA . THR A 1 271 ? -2.230 23.055 -12.722 1.00 89.12 271 THR A CA 1
ATOM 2172 C C . THR A 1 271 ? -1.801 21.916 -11.804 1.00 89.12 271 THR A C 1
ATOM 2174 O O . THR A 1 271 ? -0.925 22.097 -10.958 1.00 89.12 271 THR A O 1
ATOM 2177 N N . HIS A 1 272 ? -2.430 20.754 -11.945 1.00 91.38 272 HIS A N 1
ATOM 2178 C CA . HIS A 1 272 ? -2.193 19.569 -11.135 1.00 91.38 272 HIS A CA 1
ATOM 2179 C C . HIS A 1 272 ? -2.568 18.308 -11.916 1.00 91.38 272 HIS A C 1
ATOM 2181 O O . HIS A 1 272 ? -3.275 18.377 -12.924 1.00 91.38 272 HIS A O 1
ATOM 2187 N N . VAL A 1 273 ? -2.106 17.160 -11.436 1.00 93.62 273 VAL A N 1
ATOM 2188 C CA . VAL A 1 273 ? -2.631 15.843 -11.796 1.00 93.62 273 VAL A CA 1
ATOM 2189 C C . VAL A 1 273 ? -3.481 15.351 -10.632 1.00 93.62 273 VAL A C 1
ATOM 2191 O O . VAL A 1 273 ? -3.042 15.380 -9.482 1.00 93.62 273 VAL A O 1
ATOM 2194 N N . ASP A 1 274 ? -4.701 14.935 -10.946 1.00 94.06 274 ASP A N 1
ATOM 2195 C CA . ASP A 1 274 ? -5.648 14.321 -10.019 1.00 94.06 274 ASP A CA 1
ATOM 2196 C C . ASP A 1 274 ? -5.658 12.814 -10.282 1.00 94.06 274 ASP A C 1
ATOM 2198 O O . ASP A 1 274 ? -6.006 12.388 -11.385 1.00 94.06 274 ASP A O 1
ATOM 2202 N N . VAL A 1 275 ? -5.199 12.023 -9.317 1.00 94.75 275 VAL A N 1
ATOM 2203 C CA . VAL A 1 275 ? -5.074 10.568 -9.428 1.00 94.75 275 VAL A CA 1
ATOM 2204 C C . VAL A 1 275 ? -6.118 9.926 -8.532 1.00 94.75 275 VAL A C 1
ATOM 2206 O O . VAL A 1 275 ? -5.941 9.797 -7.321 1.00 94.75 275 VAL A O 1
ATOM 2209 N N . GLU A 1 276 ? -7.223 9.524 -9.147 1.00 94.69 276 GLU A N 1
ATOM 2210 C CA . GLU A 1 276 ? -8.260 8.745 -8.484 1.00 94.69 276 GLU A CA 1
ATOM 2211 C C . GLU A 1 276 ? -7.839 7.271 -8.448 1.00 94.69 276 GLU A C 1
ATOM 2213 O O . GLU A 1 276 ? -7.410 6.710 -9.463 1.00 94.69 276 GLU A O 1
ATOM 2218 N N . VAL A 1 277 ? -7.947 6.667 -7.265 1.00 93.19 277 VAL A N 1
ATOM 2219 C CA . VAL A 1 277 ? -7.719 5.238 -7.033 1.00 93.19 277 VAL A CA 1
ATOM 2220 C C . VAL A 1 277 ? -9.074 4.561 -7.065 1.00 93.19 277 VAL A C 1
ATOM 2222 O O . VAL A 1 277 ? -9.996 5.001 -6.384 1.00 93.19 277 VAL A O 1
ATOM 2225 N N . LYS A 1 278 ? -9.201 3.529 -7.888 1.00 92.44 278 LYS A N 1
ATOM 2226 C CA . LYS A 1 278 ? -10.437 2.777 -8.066 1.00 92.44 278 LYS A CA 1
ATOM 2227 C C . LYS A 1 278 ? -10.230 1.319 -7.724 1.00 92.44 278 LYS A C 1
ATOM 2229 O O . LYS A 1 278 ? -9.101 0.828 -7.743 1.00 92.44 278 LYS A O 1
ATOM 2234 N N . GLY A 1 279 ? -11.346 0.640 -7.496 1.00 92.12 279 GLY A N 1
ATOM 2235 C CA . GLY A 1 279 ? -11.396 -0.775 -7.181 1.00 92.12 279 GLY A CA 1
ATOM 2236 C C . GLY A 1 279 ? -11.834 -1.031 -5.744 1.00 92.12 279 GLY A C 1
ATOM 2237 O O . GLY A 1 279 ? -12.400 -0.156 -5.089 1.00 92.12 279 GLY A O 1
ATOM 2238 N N . LYS A 1 280 ? -11.608 -2.253 -5.269 1.00 92.88 280 LYS A N 1
ATOM 2239 C CA . LYS A 1 280 ? -12.102 -2.736 -3.976 1.00 92.88 280 LYS A CA 1
ATOM 2240 C C . LYS A 1 280 ? -10.930 -3.072 -3.058 1.00 92.88 280 LYS A C 1
ATOM 2242 O O . LYS A 1 280 ? -9.961 -3.698 -3.494 1.00 92.88 280 LYS A O 1
ATOM 2247 N N . ARG A 1 281 ? -11.036 -2.690 -1.783 1.00 96.50 281 ARG A N 1
ATOM 2248 C CA . ARG A 1 281 ? -10.169 -3.172 -0.701 1.00 96.50 281 ARG A CA 1
ATOM 2249 C C . ARG A 1 281 ? -11.038 -3.751 0.399 1.00 96.50 281 ARG A C 1
ATOM 2251 O O . ARG A 1 281 ? -11.902 -3.058 0.933 1.00 96.50 281 ARG A O 1
ATOM 2258 N N . VAL A 1 282 ? -10.784 -5.009 0.723 1.00 98.12 282 VAL A N 1
ATOM 2259 C CA . VAL A 1 282 ? -11.525 -5.754 1.736 1.00 98.12 282 VAL A CA 1
ATOM 2260 C C . VAL A 1 282 ? -10.536 -6.340 2.730 1.00 98.12 282 VAL A C 1
ATOM 2262 O O . VAL A 1 282 ? -9.501 -6.872 2.331 1.00 98.12 282 VAL A O 1
ATOM 2265 N N . MET A 1 283 ? -10.853 -6.236 4.016 1.00 98.62 283 MET A N 1
ATOM 2266 C CA . MET A 1 283 ? -10.189 -6.971 5.090 1.00 98.62 283 MET A CA 1
ATOM 2267 C C . MET A 1 283 ? -11.218 -7.858 5.781 1.00 98.62 283 MET A C 1
ATOM 2269 O O . MET A 1 283 ? -12.298 -7.389 6.120 1.00 98.62 283 MET A O 1
ATOM 2273 N N . LYS A 1 284 ? -10.883 -9.121 6.020 1.00 98.69 284 LYS A N 1
ATOM 2274 C CA . LYS A 1 284 ? -11.703 -10.053 6.788 1.00 98.69 284 LYS A CA 1
ATOM 2275 C C . LYS A 1 284 ? -10.961 -10.468 8.044 1.00 98.69 284 LYS A C 1
ATOM 2277 O O . LYS A 1 284 ? -9.825 -10.936 7.969 1.00 98.69 284 LYS A O 1
ATOM 2282 N N . LEU A 1 285 ? -11.624 -10.327 9.184 1.00 98.62 285 LEU A N 1
ATOM 2283 C CA . LEU A 1 285 ? -11.157 -10.867 10.456 1.00 98.62 285 LEU A CA 1
ATOM 2284 C C . LEU A 1 285 ? -11.852 -12.211 10.662 1.00 98.62 285 LEU A C 1
ATOM 2286 O O . LEU A 1 285 ? -12.998 -12.266 11.108 1.00 98.62 285 LEU A O 1
ATOM 2290 N N . LEU A 1 286 ? -11.189 -13.307 10.288 1.00 97.75 286 LEU A N 1
ATOM 2291 C CA . LEU A 1 286 ? -11.846 -14.616 10.191 1.00 97.75 286 LEU A CA 1
ATOM 2292 C C . LEU A 1 286 ? -12.282 -15.150 11.562 1.00 97.75 286 LEU A C 1
ATOM 2294 O O . LEU A 1 286 ? -13.322 -15.795 11.660 1.00 97.75 286 LEU A O 1
ATOM 2298 N N . ASN A 1 287 ? -11.538 -14.818 12.621 1.00 97.25 287 ASN A N 1
ATOM 2299 C CA . ASN A 1 287 ? -11.879 -15.180 14.001 1.00 97.25 287 ASN A CA 1
ATOM 2300 C C . ASN A 1 287 ? -13.174 -14.511 14.499 1.00 97.25 287 ASN A C 1
ATOM 2302 O O . ASN A 1 287 ? -13.824 -15.046 15.393 1.00 97.25 287 ASN A O 1
ATOM 2306 N N . HIS A 1 288 ? -13.545 -13.362 13.924 1.00 97.94 288 HIS A N 1
ATOM 2307 C CA . HIS A 1 288 ? -14.724 -12.580 14.321 1.00 97.94 288 HIS A CA 1
ATOM 2308 C C . HIS A 1 288 ? -15.864 -12.649 13.304 1.00 97.94 288 HIS A C 1
ATOM 2310 O O . HIS A 1 288 ? -16.974 -12.232 13.614 1.00 97.94 288 HIS A O 1
ATOM 2316 N N . ILE A 1 289 ? -15.609 -13.206 12.112 1.00 98.00 289 ILE A N 1
ATOM 2317 C CA . ILE A 1 289 ? -16.559 -13.233 10.989 1.00 98.00 289 ILE A CA 1
ATOM 2318 C C . ILE A 1 289 ? -16.983 -11.797 10.627 1.00 98.00 289 ILE A C 1
ATOM 2320 O O . ILE A 1 289 ? -18.156 -11.490 10.450 1.00 98.00 289 ILE A O 1
ATOM 2324 N N . GLU A 1 290 ? -16.001 -10.898 10.552 1.00 98.62 290 GLU A N 1
ATOM 2325 C CA . GLU A 1 290 ? -16.211 -9.484 10.232 1.00 98.62 290 GLU A CA 1
ATOM 2326 C C . GLU A 1 290 ? -15.553 -9.131 8.902 1.00 98.62 290 GLU A C 1
ATOM 2328 O O . GLU A 1 290 ? -14.404 -9.516 8.651 1.00 98.62 290 GLU A O 1
ATOM 2333 N N . THR A 1 291 ? -16.263 -8.358 8.077 1.00 98.62 291 THR A N 1
ATOM 2334 C CA . THR A 1 291 ? -15.792 -7.905 6.768 1.00 98.62 291 THR A CA 1
ATOM 2335 C C . THR A 1 291 ? -15.732 -6.385 6.734 1.00 98.62 291 THR A C 1
ATOM 2337 O O . THR A 1 291 ? -16.746 -5.698 6.794 1.00 98.62 291 THR A O 1
ATOM 2340 N N . TYR A 1 292 ? -14.531 -5.842 6.575 1.00 98.75 292 TYR A N 1
ATOM 2341 C CA . TYR A 1 292 ? -14.290 -4.412 6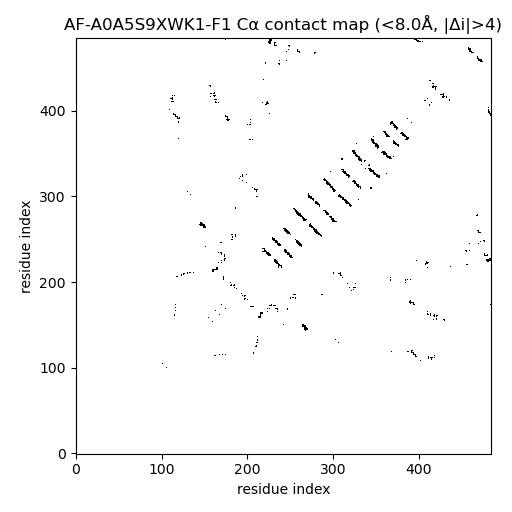.451 1.00 98.75 292 TYR A CA 1
ATOM 2342 C C . TYR A 1 292 ? -14.086 -4.029 4.988 1.00 98.75 292 TYR A C 1
ATOM 2344 O O . TYR A 1 292 ? -13.090 -4.403 4.365 1.00 98.75 292 TYR A O 1
ATOM 2352 N N . GLU A 1 293 ? -15.010 -3.237 4.456 1.00 98.00 293 GLU A N 1
ATOM 2353 C CA . GLU A 1 293 ? -14.915 -2.615 3.135 1.00 98.00 293 GLU A CA 1
ATOM 2354 C C . GLU A 1 293 ? -14.308 -1.217 3.270 1.00 98.00 293 GLU A C 1
ATOM 2356 O O . GLU A 1 293 ? -14.750 -0.418 4.101 1.00 98.00 293 GLU A O 1
ATOM 2361 N N . MET A 1 294 ? -13.277 -0.924 2.475 1.00 97.56 294 MET A N 1
ATOM 2362 C CA . MET A 1 294 ? -12.485 0.299 2.608 1.00 97.56 294 MET A CA 1
ATOM 2363 C C . MET A 1 294 ? -12.319 1.028 1.279 1.00 97.56 294 MET A C 1
ATOM 2365 O O . MET A 1 294 ? -11.781 0.478 0.314 1.00 97.56 294 MET A O 1
ATOM 2369 N N . ASP A 1 295 ? -12.674 2.309 1.275 1.00 95.56 295 ASP A N 1
ATOM 2370 C CA . ASP A 1 295 ? -12.355 3.229 0.186 1.00 95.56 295 ASP A CA 1
ATOM 2371 C C . ASP A 1 295 ? -10.866 3.614 0.205 1.00 95.56 295 ASP A C 1
ATOM 2373 O O . ASP A 1 295 ? -10.101 3.278 1.116 1.00 95.56 295 ASP A O 1
ATOM 2377 N N . GLN A 1 296 ? -10.441 4.360 -0.814 1.00 91.62 296 GLN A N 1
ATOM 2378 C CA . GLN A 1 296 ? -9.087 4.889 -0.920 1.00 91.62 296 GLN A CA 1
ATOM 2379 C C . GLN A 1 296 ? -9.113 6.400 -1.154 1.00 91.62 296 GLN A C 1
ATOM 2381 O O . GLN A 1 296 ? -9.999 6.918 -1.837 1.00 91.62 296 GLN A O 1
ATOM 2386 N N . PRO A 1 297 ? -8.123 7.134 -0.626 1.00 94.12 297 PRO A N 1
ATOM 2387 C CA . PRO A 1 297 ? -7.981 8.541 -0.949 1.00 94.12 297 PRO A CA 1
ATOM 2388 C C . PRO A 1 297 ? -7.469 8.722 -2.375 1.00 94.12 297 PRO A C 1
ATOM 2390 O O . PRO A 1 297 ? -6.755 7.878 -2.912 1.00 94.12 297 PRO A O 1
ATOM 2393 N N . ARG A 1 298 ? -7.745 9.887 -2.957 1.00 93.50 298 ARG A N 1
ATOM 2394 C CA . ARG A 1 298 ? -7.089 10.319 -4.197 1.00 93.50 298 ARG A CA 1
ATOM 2395 C C . ARG A 1 298 ? -5.737 10.954 -3.896 1.00 93.50 298 ARG A C 1
ATOM 2397 O O . ARG A 1 298 ? -5.546 11.569 -2.843 1.00 93.50 298 ARG A O 1
ATOM 2404 N N . LEU A 1 299 ? -4.825 10.867 -4.854 1.00 92.81 299 LEU A N 1
ATOM 2405 C CA . LEU A 1 299 ? -3.542 11.557 -4.815 1.00 92.81 299 LEU A CA 1
ATOM 2406 C C . LEU A 1 299 ? -3.593 12.796 -5.711 1.00 92.81 299 LEU A C 1
ATOM 2408 O O . LEU A 1 299 ? -3.911 12.710 -6.895 1.00 92.81 299 LEU A O 1
ATOM 2412 N N . ILE A 1 300 ? -3.238 13.954 -5.159 1.00 91.56 300 ILE A N 1
ATOM 2413 C CA . ILE A 1 300 ? -3.144 15.203 -5.915 1.00 91.56 300 ILE A CA 1
ATOM 2414 C C . ILE A 1 300 ? -1.676 15.602 -6.023 1.00 91.56 300 ILE A C 1
ATOM 2416 O O . ILE A 1 300 ? -1.031 15.879 -5.016 1.00 91.56 300 ILE A O 1
ATOM 2420 N N . MET A 1 301 ? -1.167 15.685 -7.254 1.00 90.81 301 MET A N 1
ATOM 2421 C CA . MET A 1 301 ? 0.147 16.256 -7.563 1.00 90.81 301 MET A CA 1
ATOM 2422 C C . MET A 1 301 ? -0.038 17.653 -8.146 1.00 90.81 301 MET A C 1
ATOM 2424 O O . MET A 1 301 ? -0.368 17.813 -9.320 1.00 90.81 301 MET A O 1
ATOM 2428 N N . ARG A 1 302 ? 0.148 18.682 -7.323 1.00 88.81 302 ARG A N 1
ATOM 2429 C CA . ARG A 1 302 ? -0.046 20.086 -7.687 1.00 88.81 302 ARG A CA 1
ATOM 2430 C C . ARG A 1 302 ? 1.263 20.716 -8.143 1.00 88.81 302 ARG A C 1
ATOM 2432 O O . ARG A 1 302 ? 2.241 20.682 -7.412 1.00 88.81 302 ARG A O 1
ATOM 2439 N N . PHE A 1 303 ? 1.271 21.343 -9.318 1.00 86.94 303 PHE A N 1
ATOM 2440 C CA . PHE A 1 303 ? 2.436 22.066 -9.847 1.00 86.94 303 PHE A CA 1
ATOM 2441 C C . PHE A 1 303 ? 2.359 23.569 -9.578 1.00 86.94 303 PHE A C 1
ATOM 2443 O O . PHE A 1 303 ? 3.383 24.206 -9.362 1.00 86.94 303 PHE A O 1
ATOM 2450 N N . LEU A 1 304 ? 1.147 24.136 -9.605 1.00 82.06 304 LEU A N 1
ATOM 2451 C CA . LEU A 1 304 ? 0.894 25.568 -9.440 1.00 82.06 304 LEU A CA 1
ATOM 2452 C C . LEU A 1 304 ? -0.318 25.822 -8.519 1.00 82.06 304 LEU A C 1
ATOM 2454 O O . LEU A 1 304 ? -1.262 25.023 -8.507 1.00 82.06 304 LEU A O 1
ATOM 2458 N N . PRO A 1 305 ? -0.357 26.952 -7.785 1.00 78.25 305 PRO A N 1
ATOM 2459 C CA . PRO A 1 305 ? 0.723 27.936 -7.621 1.00 78.25 305 PRO A CA 1
ATOM 2460 C C . PRO A 1 305 ? 1.798 27.489 -6.617 1.00 78.25 305 PRO A C 1
ATOM 2462 O O . PRO A 1 305 ? 2.944 27.904 -6.735 1.00 78.25 305 PRO A O 1
ATOM 2465 N N . ALA A 1 306 ? 1.434 26.632 -5.660 1.00 81.62 306 ALA A N 1
ATOM 2466 C CA . ALA A 1 306 ? 2.342 26.027 -4.694 1.00 81.62 306 ALA A CA 1
ATOM 2467 C C . ALA A 1 306 ? 2.542 24.546 -5.060 1.00 81.62 306 ALA A C 1
ATOM 2469 O O . ALA A 1 306 ? 1.550 23.809 -5.098 1.00 81.62 306 ALA A O 1
ATOM 2470 N N . PRO A 1 307 ? 3.774 24.117 -5.373 1.00 82.44 307 PRO A N 1
ATOM 2471 C CA . PRO A 1 307 ? 4.069 22.723 -5.666 1.00 82.44 307 PRO A CA 1
ATOM 2472 C C . PRO A 1 307 ? 3.865 21.827 -4.446 1.00 82.44 307 PRO A C 1
ATOM 2474 O O . PRO A 1 307 ? 4.207 22.210 -3.330 1.00 82.44 307 PRO A O 1
ATOM 2477 N N . GLY A 1 308 ? 3.340 20.626 -4.659 1.00 84.00 308 GLY A N 1
ATOM 2478 C CA . GLY A 1 308 ? 3.209 19.630 -3.602 1.00 84.00 308 GLY A CA 1
ATOM 2479 C C . GLY A 1 308 ? 2.464 18.386 -4.062 1.00 84.00 308 GLY A C 1
ATOM 2480 O O . GLY A 1 308 ? 1.710 18.425 -5.035 1.00 84.00 308 GLY A O 1
ATOM 2481 N N . ALA A 1 309 ? 2.679 17.279 -3.359 1.00 86.56 309 ALA A N 1
ATOM 2482 C CA . ALA A 1 309 ? 1.931 16.043 -3.537 1.00 86.56 309 ALA A CA 1
ATOM 2483 C C . ALA A 1 309 ? 1.284 15.659 -2.206 1.00 86.56 309 ALA A C 1
ATOM 2485 O O . ALA A 1 309 ? 1.948 15.683 -1.174 1.00 86.56 309 ALA A O 1
ATOM 2486 N N . TYR A 1 310 ? -0.011 15.355 -2.210 1.00 88.00 310 TYR A N 1
ATOM 2487 C CA . TYR A 1 310 ? -0.728 15.020 -0.981 1.00 88.00 310 TYR A CA 1
ATOM 2488 C C . TYR A 1 310 ? -1.957 14.151 -1.249 1.00 88.00 310 TYR A C 1
ATOM 2490 O O . TYR A 1 310 ? -2.595 14.232 -2.305 1.00 88.00 310 TYR A O 1
ATOM 2498 N N . TRP A 1 311 ? -2.294 13.335 -0.255 1.00 92.25 311 TRP A N 1
ATOM 2499 C CA . TRP A 1 311 ? -3.531 12.564 -0.209 1.00 92.25 311 TRP A CA 1
ATOM 2500 C C . TRP A 1 311 ? -4.714 13.475 0.109 1.00 92.25 311 TRP A C 1
ATOM 2502 O O . TRP A 1 311 ? -4.602 14.395 0.919 1.00 92.25 311 TRP A O 1
ATOM 2512 N N . ALA A 1 312 ? -5.853 13.231 -0.529 1.00 92.19 312 ALA A N 1
ATOM 2513 C CA . ALA A 1 312 ? -7.046 14.046 -0.357 1.00 92.19 312 ALA A CA 1
ATOM 2514 C C . ALA A 1 312 ? -8.323 13.224 -0.520 1.00 92.19 312 ALA A C 1
ATOM 2516 O O . ALA A 1 312 ? -8.338 12.177 -1.163 1.00 92.19 312 ALA A O 1
ATOM 2517 N N . GLY A 1 313 ? -9.430 13.775 -0.027 1.00 92.56 313 GLY A N 1
ATOM 2518 C CA . GLY A 1 313 ? -10.760 13.206 -0.222 1.00 92.56 313 GLY A CA 1
ATOM 2519 C C . GLY A 1 313 ? -11.270 12.442 0.992 1.00 92.56 313 GLY A C 1
ATOM 2520 O O . GLY A 1 313 ? -10.688 12.492 2.077 1.00 92.56 313 GLY A O 1
ATOM 2521 N N . LYS A 1 314 ? -12.421 11.799 0.805 1.00 94.69 314 LYS A N 1
ATOM 2522 C CA . LYS A 1 314 ? -13.099 11.034 1.846 1.00 94.69 314 LYS A CA 1
ATOM 2523 C C . LYS A 1 314 ? -12.729 9.563 1.728 1.00 94.69 314 LYS A C 1
ATOM 2525 O O . LYS A 1 314 ? -12.655 9.052 0.619 1.00 94.69 314 LYS A O 1
ATOM 2530 N N . VAL A 1 315 ? -12.527 8.918 2.867 1.00 96.81 315 VAL A N 1
ATOM 2531 C CA . VAL A 1 315 ? -12.287 7.481 2.982 1.00 96.81 315 VAL A CA 1
ATOM 2532 C C . VAL A 1 315 ? -13.333 6.923 3.930 1.00 96.81 315 VAL A C 1
ATOM 2534 O O . VAL A 1 315 ? -13.429 7.368 5.075 1.00 96.81 315 VAL A O 1
ATOM 2537 N N . LYS A 1 316 ? -14.129 5.975 3.449 1.00 98.12 316 LYS A N 1
ATOM 2538 C CA . LYS A 1 316 ? -15.074 5.214 4.254 1.00 98.12 316 LYS A CA 1
ATOM 2539 C C . LYS A 1 316 ? -14.481 3.856 4.609 1.00 98.12 316 LYS A C 1
ATOM 2541 O O . LYS A 1 316 ? -13.841 3.226 3.772 1.00 98.12 316 LYS A O 1
ATOM 2546 N N . ILE A 1 317 ? -14.712 3.420 5.841 1.00 98.62 317 ILE A N 1
ATOM 2547 C CA . ILE A 1 317 ? -14.399 2.077 6.328 1.00 98.62 317 ILE A CA 1
ATOM 2548 C C . ILE A 1 317 ? -15.667 1.550 6.980 1.00 98.62 317 ILE A C 1
ATOM 2550 O O . ILE A 1 317 ? -16.140 2.144 7.946 1.00 98.62 317 ILE A O 1
ATOM 2554 N N . LYS A 1 318 ? -16.234 0.471 6.453 1.00 98.31 318 LYS A N 1
ATOM 2555 C CA . LYS A 1 318 ? -17.527 -0.048 6.902 1.00 98.31 318 LYS A CA 1
ATOM 2556 C C . LYS A 1 318 ? -17.423 -1.524 7.250 1.00 98.31 318 LYS A C 1
ATOM 2558 O O . LYS A 1 318 ? -16.869 -2.284 6.464 1.00 98.31 318 LYS A O 1
ATOM 2563 N N . CYS A 1 319 ? -18.012 -1.911 8.379 1.00 98.56 319 CYS A N 1
ATOM 2564 C CA . CYS A 1 319 ? -18.213 -3.303 8.769 1.00 98.56 319 CYS A CA 1
ATOM 2565 C C . CYS A 1 319 ? -19.718 -3.588 8.904 1.00 98.56 319 CYS A C 1
ATOM 2567 O O . CYS A 1 319 ? -20.321 -3.209 9.914 1.00 98.56 319 CYS A O 1
ATOM 2569 N N . PRO A 1 320 ? -20.359 -4.203 7.891 1.00 97.62 320 PRO A N 1
ATOM 2570 C CA . PRO A 1 320 ? -21.790 -4.493 7.919 1.00 97.62 320 PRO A CA 1
ATOM 2571 C C . PRO A 1 320 ? -22.224 -5.356 9.109 1.00 97.62 320 PRO A C 1
ATOM 2573 O O . PRO A 1 320 ? -23.302 -5.130 9.650 1.00 97.62 320 PRO A O 1
ATOM 2576 N N . GLU A 1 321 ? -21.398 -6.315 9.534 1.00 98.31 321 GLU A N 1
ATOM 2577 C CA . GLU A 1 321 ? -21.729 -7.276 10.593 1.00 98.31 321 GLU A CA 1
ATOM 2578 C C . GLU A 1 321 ? -21.824 -6.631 11.984 1.00 98.31 321 GLU A C 1
ATOM 2580 O O . GLU A 1 321 ? -22.522 -7.143 12.858 1.00 98.31 321 GLU A O 1
ATOM 2585 N N . THR A 1 322 ? -21.159 -5.491 12.183 1.00 98.06 322 THR A N 1
ATOM 2586 C CA . THR A 1 322 ? -21.134 -4.773 13.469 1.00 98.06 322 THR A CA 1
ATOM 2587 C C . THR A 1 322 ? -21.987 -3.507 13.474 1.00 98.06 322 THR A C 1
ATOM 2589 O O . THR A 1 322 ? -22.103 -2.869 14.517 1.00 98.06 322 THR A O 1
ATOM 2592 N N . ASP A 1 323 ? -22.578 -3.138 12.330 1.00 98.12 323 ASP A N 1
ATOM 2593 C CA . ASP A 1 323 ? -23.258 -1.852 12.108 1.00 98.12 323 ASP A CA 1
ATOM 2594 C C . ASP A 1 323 ? -22.361 -0.630 12.392 1.00 98.12 323 ASP A C 1
ATOM 2596 O O . ASP A 1 323 ? -22.850 0.453 12.699 1.00 98.12 323 ASP A O 1
ATOM 2600 N N . LEU A 1 324 ? -21.034 -0.775 12.295 1.00 98.69 324 LEU A N 1
ATOM 2601 C CA . LEU A 1 324 ? -20.092 0.312 12.550 1.00 98.69 324 LEU A CA 1
ATOM 2602 C C . LEU A 1 324 ? -19.429 0.811 11.264 1.00 98.69 324 LEU A C 1
ATOM 2604 O O . LEU A 1 324 ? -18.979 0.042 10.407 1.00 98.69 324 LEU A O 1
ATOM 2608 N N . GLU A 1 325 ? -19.298 2.132 11.171 1.00 98.69 325 GLU A N 1
ATOM 2609 C CA . GLU A 1 325 ? -18.672 2.815 10.046 1.00 98.69 325 GLU A CA 1
ATOM 2610 C C . GLU A 1 325 ? -17.776 3.959 10.525 1.00 98.69 325 GLU A C 1
ATOM 2612 O O . GLU A 1 325 ? -18.090 4.692 11.467 1.00 98.69 325 GLU A O 1
ATOM 2617 N N . ALA A 1 326 ? -16.644 4.126 9.849 1.00 98.75 326 ALA A N 1
ATOM 2618 C CA . ALA A 1 326 ? -15.773 5.276 9.985 1.00 98.75 326 ALA A CA 1
ATOM 2619 C C . ALA A 1 326 ? -15.757 6.085 8.684 1.00 98.75 326 ALA A C 1
ATOM 2621 O O . ALA A 1 326 ? -15.602 5.538 7.593 1.00 98.75 326 ALA A O 1
ATOM 2622 N N . GLU A 1 327 ? -15.867 7.407 8.804 1.00 98.44 327 GLU A N 1
ATOM 2623 C CA . GLU A 1 327 ? -15.652 8.348 7.703 1.00 98.44 327 GLU A CA 1
ATOM 2624 C C . GLU A 1 327 ? -14.453 9.226 8.056 1.00 98.44 327 GLU A C 1
ATOM 2626 O O . GLU A 1 327 ? -14.488 9.966 9.041 1.00 98.44 327 GLU A O 1
ATOM 2631 N N . LEU A 1 328 ? -13.397 9.154 7.251 1.00 97.81 328 LEU A N 1
ATOM 2632 C CA . LEU A 1 328 ? -12.217 10.004 7.340 1.00 97.81 328 LEU A CA 1
ATOM 2633 C C . LEU A 1 328 ? -12.219 11.001 6.182 1.00 97.81 328 LEU A C 1
ATOM 2635 O O . LEU A 1 328 ? -12.601 10.687 5.059 1.00 97.81 328 LEU A O 1
ATOM 2639 N N . HIS A 1 329 ? -11.747 12.209 6.439 1.00 95.12 329 HIS A N 1
ATOM 2640 C CA . HIS A 1 329 ? -11.591 13.273 5.465 1.00 95.12 329 HIS A CA 1
ATOM 2641 C C . HIS A 1 329 ? -10.158 13.791 5.536 1.00 95.12 329 HIS A C 1
ATOM 2643 O O . HIS A 1 329 ? -9.748 14.422 6.514 1.00 95.12 329 HIS A O 1
ATOM 2649 N N . LEU A 1 330 ? -9.407 13.507 4.475 1.00 93.00 330 LEU A N 1
ATOM 2650 C CA . LEU A 1 330 ? -8.066 14.025 4.248 1.00 93.00 330 LEU A CA 1
ATOM 2651 C C . LEU A 1 330 ? -8.192 15.416 3.642 1.00 93.00 330 LEU A C 1
ATOM 2653 O O . LEU A 1 330 ? -8.631 15.581 2.497 1.00 93.00 330 LEU A O 1
ATOM 2657 N N . ILE A 1 331 ? -7.859 16.415 4.452 1.00 80.25 331 ILE A N 1
ATOM 2658 C CA . ILE A 1 331 ? -8.035 17.815 4.092 1.00 80.25 331 ILE A CA 1
ATOM 2659 C C . ILE A 1 331 ? -6.899 18.228 3.163 1.00 80.25 331 ILE A C 1
ATOM 2661 O O . ILE A 1 331 ? -5.732 18.251 3.547 1.00 80.25 331 ILE A O 1
ATOM 2665 N N . SER A 1 332 ? -7.266 18.590 1.937 1.00 67.94 332 SER A N 1
ATOM 2666 C CA . SER A 1 332 ? -6.372 19.253 0.995 1.00 67.94 332 SER A CA 1
ATOM 2667 C C . SER A 1 332 ? -6.547 20.765 1.066 1.00 67.94 332 SER A C 1
ATOM 2669 O O . SER A 1 332 ? -7.681 21.226 0.927 1.00 67.94 332 SER A O 1
ATOM 2671 N N . ASP A 1 333 ? -5.439 21.499 1.185 1.00 61.88 333 ASP A N 1
ATOM 2672 C CA . ASP A 1 333 ? -5.316 22.963 1.227 1.00 61.88 333 ASP A CA 1
ATOM 2673 C C . ASP A 1 333 ? -6.490 23.715 0.583 1.00 61.88 333 ASP A C 1
ATOM 2675 O O . ASP A 1 333 ? -6.600 23.837 -0.648 1.00 61.88 333 ASP A O 1
ATOM 2679 N N . SER A 1 334 ? -7.362 24.282 1.414 1.00 55.91 334 SER A N 1
ATOM 2680 C CA . SER A 1 334 ? -8.229 25.373 0.981 1.00 55.91 334 SER A CA 1
ATOM 2681 C C . SER A 1 334 ? -7.417 26.668 0.846 1.00 55.91 334 SER A C 1
ATOM 2683 O O . SER A 1 334 ? -6.375 26.853 1.472 1.00 55.91 334 SER A O 1
ATOM 2685 N N . PHE A 1 335 ? -7.894 27.624 0.038 1.00 52.66 335 PHE A N 1
ATOM 2686 C CA . PHE A 1 335 ? -7.237 28.935 -0.118 1.00 52.66 335 PHE A CA 1
ATOM 2687 C C . PHE A 1 335 ? -6.993 29.651 1.224 1.00 52.66 335 PHE A C 1
ATOM 2689 O O . PHE A 1 335 ? -6.032 30.405 1.353 1.00 52.66 335 PHE A O 1
ATOM 2696 N N . ILE A 1 336 ? -7.838 29.368 2.216 1.00 51.34 336 ILE A N 1
ATOM 2697 C CA . ILE A 1 336 ? -7.814 29.945 3.561 1.00 51.34 336 ILE A CA 1
ATOM 2698 C C . ILE A 1 336 ? -6.770 29.256 4.461 1.00 51.34 336 ILE A C 1
ATOM 2700 O O . ILE A 1 336 ? -6.159 29.917 5.299 1.00 51.34 336 ILE A O 1
ATOM 2704 N N . GLU A 1 337 ? -6.518 27.956 4.286 1.00 52.91 337 GLU A N 1
ATOM 2705 C CA . GLU A 1 337 ? -5.564 27.190 5.110 1.00 52.91 337 GLU A CA 1
ATOM 2706 C C . GLU A 1 337 ? -4.101 27.544 4.818 1.00 52.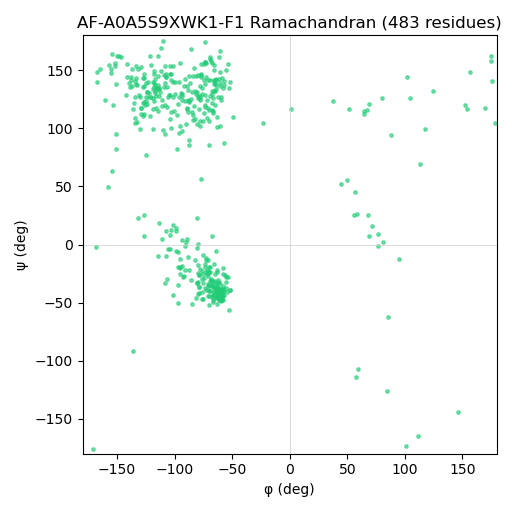91 337 GLU A C 1
ATOM 2708 O O . GLU A 1 337 ? -3.284 27.542 5.738 1.00 52.91 337 GLU A O 1
ATOM 2713 N N . ARG A 1 338 ? -3.800 28.036 3.609 1.00 54.56 338 ARG A N 1
ATOM 2714 C CA . ARG A 1 338 ? -2.482 28.593 3.252 1.00 54.56 338 ARG A CA 1
ATOM 2715 C C . ARG A 1 338 ? -2.006 29.733 4.155 1.00 54.56 338 ARG A C 1
ATOM 2717 O O . ARG A 1 338 ? -0.803 29.932 4.290 1.00 54.56 338 ARG A O 1
ATOM 2724 N N . PHE A 1 339 ? -2.925 30.466 4.788 1.00 50.00 339 PHE A N 1
ATOM 2725 C CA . PHE A 1 339 ? -2.594 31.549 5.722 1.00 50.00 339 PHE A CA 1
ATOM 2726 C C . PHE A 1 339 ? -2.411 31.072 7.173 1.00 50.00 339 PHE A C 1
ATOM 2728 O O . PHE A 1 339 ? -1.952 31.846 8.009 1.00 50.00 339 PHE A O 1
ATOM 2735 N N . ARG A 1 340 ? -2.769 29.819 7.493 1.00 49.47 340 ARG A N 1
ATOM 2736 C CA . ARG A 1 340 ? -2.737 29.246 8.855 1.00 49.47 340 ARG A CA 1
ATOM 2737 C C . ARG A 1 340 ? -1.665 28.168 9.058 1.00 49.47 340 ARG A C 1
ATOM 2739 O O . ARG A 1 340 ? -1.581 27.603 10.145 1.00 49.47 340 ARG A O 1
ATOM 2746 N N . GLY A 1 341 ? -0.829 27.923 8.050 1.00 52.19 341 GLY A N 1
ATOM 2747 C CA . GLY A 1 341 ? 0.167 26.852 8.040 1.00 52.19 341 GLY A CA 1
ATOM 2748 C C . GLY A 1 341 ? -0.302 25.654 7.213 1.00 52.19 341 GLY A C 1
ATOM 2749 O O . GLY A 1 341 ? -1.486 25.340 7.168 1.00 52.19 341 GLY A O 1
ATOM 2750 N N . ASN A 1 342 ? 0.641 25.008 6.525 1.00 56.50 342 ASN A N 1
ATOM 2751 C CA . ASN A 1 342 ? 0.394 23.924 5.573 1.00 56.50 342 ASN A CA 1
ATOM 2752 C C . ASN A 1 342 ? -0.298 22.721 6.257 1.00 56.50 342 ASN A C 1
ATOM 2754 O O . ASN A 1 342 ? 0.353 21.956 6.970 1.00 56.50 342 ASN A O 1
ATOM 2758 N N . ASN A 1 343 ? -1.615 22.570 6.065 1.00 63.75 343 ASN A N 1
ATOM 2759 C CA . ASN A 1 343 ? -2.450 21.567 6.743 1.00 63.75 343 ASN A CA 1
ATOM 2760 C C . ASN A 1 343 ? -2.766 20.338 5.865 1.00 63.75 343 ASN A C 1
ATOM 2762 O O . ASN A 1 343 ? -3.661 19.559 6.187 1.00 63.75 343 ASN A O 1
ATOM 2766 N N . ASN A 1 344 ? -2.013 20.134 4.777 1.00 71.62 344 ASN A N 1
ATOM 2767 C CA . ASN A 1 344 ? -2.268 19.140 3.713 1.00 71.62 344 ASN A CA 1
ATOM 2768 C C . ASN A 1 344 ? -2.117 17.670 4.134 1.00 71.62 344 ASN A C 1
ATOM 2770 O O . ASN A 1 344 ? -2.134 16.765 3.303 1.00 71.62 344 ASN A O 1
ATOM 2774 N N . ARG A 1 345 ? -1.929 17.433 5.431 1.00 85.81 345 ARG A N 1
ATOM 2775 C CA . ARG A 1 345 ? -1.794 16.110 6.044 1.00 85.81 345 ARG A CA 1
ATOM 2776 C C . ARG A 1 345 ? -2.766 15.905 7.202 1.00 85.81 345 ARG A C 1
ATOM 2778 O O . ARG A 1 345 ? -2.681 14.914 7.923 1.00 85.81 345 ARG A O 1
ATOM 2785 N N . SER A 1 346 ? -3.685 16.849 7.397 1.00 91.50 346 SER A N 1
ATOM 2786 C CA . SER A 1 346 ? -4.692 16.751 8.439 1.00 91.50 346 SER A CA 1
ATOM 2787 C C . SER A 1 346 ? -5.763 15.734 8.076 1.00 91.50 346 SER A C 1
ATOM 2789 O O . SER A 1 346 ? -6.258 15.689 6.948 1.00 91.50 346 SER A O 1
ATOM 2791 N N . ILE A 1 347 ? -6.139 14.949 9.078 1.00 94.75 347 ILE A N 1
ATOM 2792 C CA . ILE A 1 347 ? -7.301 14.074 9.050 1.00 94.75 347 ILE A CA 1
ATOM 2793 C C . ILE A 1 347 ? -8.344 14.654 9.995 1.00 94.75 347 ILE A C 1
ATOM 2795 O O . ILE A 1 347 ? -8.034 15.038 11.126 1.00 94.75 347 ILE A O 1
ATOM 2799 N N . LYS A 1 348 ? -9.595 14.671 9.539 1.00 96.12 348 LYS A N 1
ATOM 2800 C CA . LYS A 1 348 ? -10.779 14.780 10.395 1.00 96.12 348 LYS A CA 1
ATOM 2801 C C . LYS A 1 348 ? -11.726 13.652 10.050 1.00 96.12 348 LYS A C 1
ATOM 2803 O O . LYS A 1 348 ? -11.864 13.322 8.883 1.00 96.12 348 LYS A O 1
ATOM 2808 N N . GLY A 1 349 ? -12.406 13.091 11.026 1.00 97.25 349 GLY A N 1
ATOM 2809 C CA . GLY A 1 349 ? -13.292 11.973 10.785 1.00 97.25 349 GLY A CA 1
ATOM 2810 C C . GLY A 1 349 ? -14.138 11.631 11.987 1.00 97.25 349 GLY A C 1
ATOM 2811 O O . GLY A 1 349 ? -14.113 12.310 13.011 1.00 97.25 349 GLY A O 1
ATOM 2812 N N . LYS A 1 350 ? -14.905 10.564 11.852 1.00 98.50 350 LYS A N 1
ATOM 2813 C CA . LYS A 1 350 ? -15.822 10.091 12.881 1.00 98.50 350 LYS A CA 1
ATOM 2814 C C . LYS A 1 350 ? -16.010 8.591 12.770 1.00 98.50 350 LYS A C 1
ATOM 2816 O O . LYS A 1 350 ? -15.898 8.049 11.676 1.00 98.50 350 LYS A O 1
ATOM 2821 N N . ILE A 1 351 ? -16.344 7.969 13.893 1.00 98.75 351 ILE A N 1
ATOM 2822 C CA . ILE A 1 351 ? -16.872 6.603 13.945 1.00 98.75 351 ILE A CA 1
ATOM 2823 C C . ILE A 1 351 ? -18.310 6.691 14.441 1.00 98.75 351 ILE A C 1
ATOM 2825 O O . ILE A 1 351 ? -18.579 7.430 15.395 1.00 98.75 351 ILE A O 1
ATOM 2829 N N . PHE A 1 352 ? -19.225 5.989 13.786 1.00 98.62 352 PHE A N 1
ATOM 2830 C CA . PHE A 1 352 ? -20.656 6.038 14.056 1.00 98.62 352 PHE A CA 1
ATOM 2831 C C . PHE A 1 352 ? -21.333 4.704 13.723 1.00 98.62 352 PHE A C 1
ATOM 2833 O O . PHE A 1 352 ? -20.775 3.876 13.006 1.00 98.62 352 PHE A O 1
ATOM 2840 N N . GLU A 1 353 ? -22.532 4.511 14.259 1.00 98.38 353 GLU A N 1
ATOM 2841 C CA . GLU A 1 353 ? -23.412 3.393 13.905 1.00 98.38 353 GLU A CA 1
ATOM 2842 C C . GLU A 1 353 ? -24.100 3.679 12.560 1.00 98.38 353 GLU A C 1
ATOM 2844 O O . GLU A 1 353 ? -24.723 4.736 12.403 1.00 98.38 353 GLU A O 1
ATOM 2849 N N . SER A 1 354 ? -23.999 2.773 11.583 1.00 96.56 354 SER A N 1
ATOM 2850 C CA . SER A 1 354 ? -24.539 2.987 10.233 1.00 96.56 354 SER A CA 1
ATOM 2851 C C . SER A 1 354 ? -26.063 3.130 10.240 1.00 96.56 354 SER A C 1
ATOM 2853 O O . SER A 1 354 ? -26.591 3.982 9.523 1.00 96.56 354 SER A O 1
ATOM 2855 N N . SER A 1 355 ? -26.771 2.332 11.044 1.00 96.56 355 SER A N 1
ATOM 2856 C CA . SER A 1 355 ? -28.237 2.335 11.096 1.00 96.56 355 SER A CA 1
ATOM 2857 C C . SER A 1 355 ? -28.826 3.591 11.746 1.00 96.56 355 SER A C 1
ATOM 2859 O O . SER A 1 355 ? -29.789 4.165 11.235 1.00 96.56 355 SER A O 1
ATOM 2861 N N . SER A 1 356 ? -28.252 4.034 12.868 1.00 96.56 356 SER A N 1
ATOM 2862 C CA . SER A 1 356 ? -28.786 5.131 13.683 1.00 96.56 356 SER A CA 1
ATOM 2863 C C . SER A 1 356 ? -28.159 6.489 13.347 1.00 96.56 356 SER A C 1
ATOM 2865 O O . SER A 1 356 ? -28.723 7.535 13.674 1.00 96.56 356 SER A O 1
ATOM 2867 N N . GLY A 1 357 ? -26.977 6.496 12.721 1.00 96.38 357 GLY A N 1
ATOM 2868 C CA . GLY A 1 357 ? -26.156 7.692 12.536 1.00 96.38 357 GLY A CA 1
ATOM 2869 C C . GLY A 1 357 ? -25.551 8.227 13.841 1.00 96.38 357 GLY A C 1
ATOM 2870 O O . GLY A 1 357 ? -24.968 9.315 13.841 1.00 96.38 357 GLY A O 1
ATOM 2871 N N . ASN A 1 358 ? -25.688 7.494 14.952 1.00 97.25 358 ASN A N 1
ATOM 2872 C CA . ASN A 1 358 ? -25.187 7.892 16.259 1.00 97.25 358 ASN A CA 1
ATOM 2873 C C . ASN A 1 358 ? -23.656 7.920 16.254 1.00 97.25 358 ASN A C 1
ATOM 2875 O O . ASN A 1 358 ? -22.992 6.893 16.103 1.00 97.25 358 ASN A O 1
ATOM 2879 N N . GLN A 1 359 ? -23.086 9.110 16.427 1.00 98.25 359 GLN A N 1
ATOM 2880 C CA . GLN A 1 359 ? -21.642 9.285 16.432 1.00 98.25 359 GLN A CA 1
ATOM 2881 C C . GLN A 1 359 ? -21.050 8.853 17.776 1.00 98.25 359 GLN A C 1
ATOM 2883 O O . GLN A 1 359 ? -21.454 9.330 18.836 1.00 98.25 359 GLN A O 1
ATOM 2888 N N . LEU A 1 360 ? -20.045 7.983 17.721 1.00 98.44 360 LEU A N 1
ATOM 2889 C CA . LEU A 1 360 ? -19.377 7.413 18.889 1.00 98.44 360 LEU A CA 1
ATOM 2890 C C . LEU A 1 360 ? -18.035 8.101 19.162 1.00 98.44 360 LEU A C 1
ATOM 2892 O O . LEU A 1 360 ? -17.735 8.451 20.306 1.00 98.44 360 LEU A O 1
ATOM 2896 N N . TYR A 1 361 ? -17.252 8.342 18.105 1.00 98.75 361 TYR A N 1
ATOM 2897 C CA . TYR A 1 361 ? -15.932 8.965 18.202 1.00 98.75 361 TYR A CA 1
ATOM 2898 C C . TYR A 1 361 ? -15.754 10.096 17.196 1.00 98.75 361 TYR A C 1
ATOM 2900 O O . TYR A 1 361 ? -16.311 10.084 16.097 1.00 98.75 361 TYR A O 1
ATOM 2908 N N . ASN A 1 362 ? -14.926 11.067 17.572 1.00 98.56 362 ASN A N 1
ATOM 2909 C CA . ASN A 1 362 ? -14.345 12.048 16.664 1.00 98.56 362 ASN A CA 1
ATOM 2910 C C . ASN A 1 362 ? -12.866 11.708 16.436 1.00 98.56 362 ASN A C 1
ATOM 2912 O O . ASN A 1 362 ? -12.119 11.581 17.404 1.00 98.56 362 ASN A O 1
ATOM 2916 N N . ILE A 1 363 ? -12.449 11.587 15.178 1.00 98.50 363 ILE A N 1
ATOM 2917 C CA . ILE A 1 363 ? -11.072 11.286 14.774 1.00 98.50 363 ILE A CA 1
ATOM 2918 C C . ILE A 1 363 ? -10.433 12.561 14.239 1.00 98.50 363 ILE A C 1
ATOM 2920 O O . ILE A 1 363 ? -11.002 13.225 13.374 1.00 98.50 363 ILE A O 1
ATOM 2924 N N . PHE A 1 364 ? -9.257 12.934 14.731 1.00 97.31 364 PHE A N 1
ATOM 2925 C CA . PHE A 1 364 ? -8.576 14.131 14.246 1.00 97.31 364 PHE A CA 1
ATOM 2926 C C . PHE A 1 364 ? -7.072 14.092 14.493 1.00 97.31 364 PHE A C 1
ATOM 2928 O O . PHE A 1 364 ? -6.587 13.445 15.417 1.00 97.31 364 PHE A O 1
ATOM 2935 N N . GLY A 1 365 ? -6.327 14.821 13.668 1.00 95.81 365 GLY A N 1
ATOM 2936 C CA . GLY A 1 365 ? -4.883 14.960 13.812 1.00 95.81 365 GLY A CA 1
ATOM 2937 C C . GLY A 1 365 ? -4.203 15.073 12.461 1.00 95.81 365 GLY A C 1
ATOM 2938 O O . GLY A 1 365 ? -4.746 15.680 11.535 1.00 95.81 365 GLY A O 1
ATOM 2939 N N . HIS A 1 366 ? -3.016 14.485 12.364 1.00 94.12 366 HIS A N 1
ATOM 2940 C CA . HIS A 1 366 ? -2.179 14.485 11.173 1.00 94.12 366 HIS A CA 1
ATOM 2941 C C . HIS A 1 366 ? -1.634 13.082 10.916 1.00 94.12 366 HIS A C 1
ATOM 2943 O O . HIS A 1 366 ? -1.018 12.497 11.807 1.00 94.12 366 HIS A O 1
ATOM 2949 N N . TRP A 1 367 ? -1.829 12.553 9.707 1.00 93.75 367 TRP A N 1
ATOM 2950 C CA . TRP A 1 367 ? -1.386 11.193 9.375 1.00 93.75 367 TRP A CA 1
ATOM 2951 C C . TRP A 1 367 ? 0.137 11.059 9.304 1.00 93.75 367 TRP A C 1
ATOM 2953 O O . TRP A 1 367 ? 0.651 9.963 9.437 1.00 93.75 367 TRP A O 1
ATOM 2963 N N . ASP A 1 368 ? 0.880 12.154 9.148 1.00 91.94 368 ASP A N 1
ATOM 2964 C CA . ASP A 1 368 ? 2.347 12.164 9.199 1.00 91.94 368 ASP A CA 1
ATOM 2965 C C . ASP A 1 368 ? 2.901 12.408 10.613 1.00 91.94 368 ASP A C 1
ATOM 2967 O O . ASP A 1 368 ? 4.112 12.524 10.795 1.00 91.94 368 ASP A O 1
ATOM 2971 N N . ARG A 1 369 ? 2.030 12.530 11.626 1.00 93.44 369 ARG A N 1
ATOM 2972 C CA . ARG A 1 369 ? 2.421 12.781 13.021 1.00 93.44 369 ARG A CA 1
ATOM 2973 C C . ARG A 1 369 ? 1.630 11.906 13.978 1.00 93.44 369 ARG A C 1
ATOM 2975 O O . ARG A 1 369 ? 2.034 10.790 14.270 1.00 93.44 369 ARG A O 1
ATOM 2982 N N . THR A 1 370 ? 0.509 12.414 14.471 1.00 96.19 370 THR A N 1
ATOM 2983 C CA . THR A 1 370 ? -0.312 11.763 15.482 1.00 96.19 370 THR A CA 1
ATOM 2984 C C . THR A 1 370 ? -1.772 11.944 15.115 1.00 96.19 370 THR A C 1
ATOM 2986 O O . THR A 1 370 ? -2.196 13.052 14.767 1.00 96.19 370 THR A O 1
ATOM 2989 N N . VAL A 1 371 ? -2.540 10.865 15.223 1.00 97.75 371 VAL A N 1
ATOM 2990 C CA . VAL A 1 371 ? -3.998 10.885 15.091 1.00 97.75 371 VAL A CA 1
ATOM 2991 C C . VAL A 1 371 ? -4.612 10.434 16.405 1.00 97.75 371 VAL A C 1
ATOM 2993 O O . VAL A 1 371 ? -4.156 9.472 17.024 1.00 97.75 371 VAL A O 1
ATOM 2996 N N . MET A 1 372 ? -5.641 11.157 16.835 1.00 98.44 372 MET A N 1
ATOM 2997 C CA . MET A 1 372 ? -6.349 10.914 18.081 1.00 98.44 372 MET A CA 1
ATOM 2998 C C . MET A 1 372 ? -7.809 10.560 17.821 1.00 98.44 372 MET A C 1
ATOM 3000 O O . MET A 1 372 ? -8.423 11.064 16.877 1.00 98.44 372 MET A O 1
ATOM 3004 N N . ALA A 1 373 ? -8.367 9.740 18.705 1.00 98.50 373 ALA A N 1
ATOM 3005 C CA . ALA A 1 373 ? -9.786 9.445 18.790 1.00 98.50 373 ALA A CA 1
ATOM 3006 C C . ALA A 1 373 ? -10.339 10.003 20.103 1.00 98.50 373 ALA A C 1
ATOM 3008 O O . ALA A 1 373 ? -9.812 9.729 21.178 1.00 98.50 373 ALA A O 1
ATOM 3009 N N . LYS A 1 374 ? -11.412 10.792 20.022 1.00 98.62 374 LYS A N 1
ATOM 3010 C CA . LYS A 1 374 ? -12.138 11.296 21.189 1.00 98.62 374 LYS A CA 1
ATOM 3011 C C . LYS A 1 374 ? -13.487 10.607 21.303 1.00 98.62 374 LYS A C 1
ATOM 3013 O O . LYS A 1 374 ? -14.308 10.757 20.398 1.00 98.62 374 LYS A O 1
ATOM 3018 N N . ASN A 1 375 ? -13.730 9.917 22.412 1.00 98.38 375 ASN A N 1
ATOM 3019 C CA . ASN A 1 375 ? -15.042 9.360 22.726 1.00 98.38 375 ASN A CA 1
ATOM 3020 C C . ASN A 1 375 ? -16.020 10.506 23.029 1.00 98.38 375 ASN A C 1
ATOM 3022 O O . ASN A 1 375 ? -15.737 11.385 23.844 1.00 98.38 375 ASN A O 1
ATOM 3026 N N . ILE A 1 376 ? -17.173 10.522 22.363 1.00 97.88 376 ILE A N 1
ATOM 3027 C CA . ILE A 1 376 ? -18.131 11.632 22.473 1.00 97.88 376 ILE A CA 1
ATOM 3028 C C . ILE A 1 376 ? -18.896 11.600 23.795 1.00 97.88 376 ILE A C 1
ATOM 3030 O O . ILE A 1 376 ? -19.211 12.657 24.338 1.00 97.88 376 ILE A O 1
ATOM 3034 N N . LYS A 1 377 ? -19.170 10.405 24.329 1.00 96.62 377 LYS A N 1
ATOM 3035 C CA . LYS A 1 377 ? -19.927 10.232 25.574 1.00 96.62 377 LYS A CA 1
ATOM 3036 C C . LYS A 1 377 ? -19.074 10.551 26.798 1.00 96.62 377 LYS A C 1
ATOM 3038 O O . LYS A 1 377 ? -19.531 11.265 27.683 1.00 96.62 377 LYS A O 1
ATOM 3043 N N . THR A 1 378 ? -17.850 10.024 26.853 1.00 97.44 378 THR A N 1
ATOM 3044 C CA . THR A 1 378 ? -16.967 10.180 28.024 1.00 97.44 378 THR A CA 1
ATOM 3045 C C . THR A 1 378 ? -16.055 11.400 27.925 1.00 97.44 378 THR A C 1
ATOM 3047 O O . THR A 1 378 ? -15.567 11.891 28.938 1.00 97.44 378 THR A O 1
ATOM 3050 N N . GLY A 1 379 ? -15.810 11.906 26.713 1.00 97.38 379 GLY A N 1
ATOM 3051 C CA . GLY A 1 379 ? -14.842 12.971 26.458 1.00 97.38 379 GLY A CA 1
ATOM 3052 C C . GLY A 1 379 ? -13.381 12.511 26.475 1.00 97.38 379 GLY A C 1
ATOM 3053 O O . GLY A 1 379 ? -12.503 13.340 26.227 1.00 97.38 379 GLY A O 1
ATOM 3054 N N . GLU A 1 380 ? -13.131 11.225 26.733 1.00 97.75 380 GLU A N 1
ATOM 3055 C CA . GLU A 1 380 ? -11.804 10.613 26.773 1.00 97.75 380 GLU A CA 1
ATOM 3056 C C . GLU A 1 380 ? -11.096 10.723 25.422 1.00 97.75 380 GLU A C 1
ATOM 3058 O O . GLU A 1 380 ? -11.726 10.616 24.366 1.00 97.75 380 GLU A O 1
ATOM 3063 N N . LEU A 1 381 ? -9.784 10.956 25.469 1.00 97.88 381 LEU A N 1
ATOM 3064 C CA . LEU A 1 381 ? -8.937 11.154 24.303 1.00 97.88 381 LEU A CA 1
ATOM 3065 C C . LEU A 1 381 ? -7.834 10.096 24.279 1.00 97.88 381 LEU A C 1
ATOM 3067 O O . LEU A 1 381 ? -7.079 9.963 25.237 1.00 97.88 381 LEU A O 1
ATOM 3071 N N . GLU A 1 382 ? -7.720 9.404 23.154 1.00 97.19 382 GLU A N 1
ATOM 3072 C CA . GLU A 1 382 ? -6.756 8.335 22.918 1.00 97.19 382 GLU A CA 1
ATOM 3073 C C . GLU A 1 382 ? -5.902 8.672 21.692 1.00 97.19 382 GLU A C 1
ATOM 3075 O O . GLU A 1 382 ? -6.416 9.165 20.684 1.00 97.19 382 GLU A O 1
ATOM 3080 N N . VAL A 1 383 ? -4.599 8.394 21.752 1.00 97.69 383 VAL A N 1
ATOM 3081 C CA . VAL A 1 383 ? -3.729 8.410 20.569 1.00 97.69 383 VAL A CA 1
ATOM 3082 C C . VAL A 1 383 ? -3.854 7.062 19.872 1.00 97.69 383 VAL A C 1
ATOM 3084 O O . VAL A 1 383 ? -3.394 6.058 20.402 1.00 97.69 383 VAL A O 1
ATOM 3087 N N . ILE A 1 384 ? -4.452 7.047 18.681 1.00 96.88 384 ILE A N 1
ATOM 3088 C CA . ILE A 1 384 ? -4.693 5.805 17.933 1.00 96.88 384 ILE A CA 1
ATOM 3089 C C . ILE A 1 384 ? -3.601 5.507 16.906 1.00 96.88 384 ILE A C 1
ATOM 3091 O O . ILE A 1 384 ? -3.483 4.374 16.456 1.00 96.88 384 ILE A O 1
ATOM 3095 N N . TYR A 1 385 ? -2.809 6.508 16.512 1.00 96.94 385 TYR A N 1
ATOM 3096 C CA . TYR A 1 385 ? -1.730 6.339 15.542 1.00 96.94 385 TYR A CA 1
ATOM 3097 C C . TYR A 1 385 ? -0.597 7.340 15.774 1.00 96.94 385 TYR A C 1
ATOM 3099 O O . TYR A 1 385 ? -0.847 8.532 15.980 1.00 96.94 385 TYR A O 1
ATOM 3107 N N . ASN A 1 386 ? 0.644 6.858 15.665 1.00 95.31 386 ASN A N 1
ATOM 3108 C CA . ASN A 1 386 ? 1.862 7.662 15.687 1.00 95.31 386 ASN A CA 1
ATOM 3109 C C . ASN A 1 386 ? 2.756 7.312 14.489 1.00 95.31 386 ASN A C 1
ATOM 3111 O O . ASN A 1 386 ? 3.341 6.233 14.413 1.00 95.31 386 ASN A O 1
ATOM 3115 N N . ALA A 1 387 ? 2.901 8.247 13.560 1.00 94.12 387 ALA A N 1
ATOM 3116 C CA . ALA A 1 387 ? 3.637 8.055 12.323 1.00 94.12 387 ALA A CA 1
ATOM 3117 C C . ALA A 1 387 ? 5.135 7.812 12.562 1.00 94.12 387 ALA A C 1
ATOM 3119 O O . ALA A 1 387 ? 5.741 6.980 11.895 1.00 94.12 387 ALA A O 1
ATOM 3120 N N . LYS A 1 388 ? 5.735 8.472 13.561 1.00 92.62 388 LYS A N 1
ATOM 3121 C CA . LYS A 1 388 ? 7.162 8.303 13.883 1.00 92.62 388 LYS A CA 1
ATOM 3122 C C . LYS A 1 388 ? 7.481 6.887 14.367 1.00 92.62 388 LYS A C 1
ATOM 3124 O O . LYS A 1 388 ? 8.582 6.399 14.150 1.00 92.62 388 LYS A O 1
ATOM 3129 N N . GLU A 1 389 ? 6.533 6.241 15.033 1.00 92.06 389 GLU A N 1
ATOM 3130 C CA . GLU A 1 389 ? 6.706 4.874 15.530 1.00 92.06 389 GLU A CA 1
ATOM 3131 C C . GLU A 1 389 ? 6.510 3.833 14.425 1.00 92.06 389 GLU A C 1
ATOM 3133 O O . GLU A 1 389 ? 7.084 2.755 14.519 1.00 92.06 389 GLU A O 1
ATOM 3138 N N . ASN A 1 390 ? 5.757 4.171 13.371 1.00 91.19 390 ASN A N 1
ATOM 3139 C CA . ASN A 1 390 ? 5.309 3.211 12.363 1.00 91.19 390 ASN A CA 1
ATOM 3140 C C . ASN A 1 390 ? 5.999 3.346 10.999 1.00 91.19 390 ASN A C 1
ATOM 3142 O O . ASN A 1 390 ? 6.170 2.349 10.304 1.00 91.19 390 ASN A O 1
ATOM 3146 N N . ILE A 1 391 ? 6.368 4.558 10.576 1.00 90.69 391 ILE A N 1
ATOM 3147 C CA . ILE A 1 391 ? 6.795 4.842 9.192 1.00 90.69 391 ILE A CA 1
ATOM 3148 C C . ILE A 1 391 ? 8.099 5.656 9.104 1.00 90.69 391 ILE A C 1
ATOM 3150 O O . ILE A 1 391 ? 8.389 6.289 8.086 1.00 90.69 391 ILE A O 1
ATOM 3154 N N . THR A 1 392 ? 8.907 5.605 10.163 1.00 90.69 392 THR A N 1
ATOM 3155 C CA . THR A 1 392 ? 10.301 6.080 10.211 1.00 90.69 392 THR A CA 1
ATOM 3156 C C . THR A 1 392 ? 11.244 4.883 10.242 1.00 90.69 392 THR A C 1
ATOM 3158 O O . THR A 1 392 ? 10.932 3.874 10.863 1.00 90.69 392 THR A O 1
ATOM 3161 N N . GLY A 1 393 ? 12.410 4.977 9.598 1.00 88.81 393 GLY A N 1
ATOM 3162 C CA . GLY A 1 393 ? 13.429 3.925 9.656 1.00 88.81 393 GLY A CA 1
ATOM 3163 C C . GLY A 1 393 ? 13.032 2.627 8.948 1.00 88.81 393 GLY A C 1
ATOM 3164 O O . GLY A 1 393 ? 13.532 1.560 9.306 1.00 88.81 393 GLY A O 1
ATOM 3165 N N . LEU A 1 394 ? 12.135 2.705 7.957 1.00 91.56 394 LEU A N 1
ATOM 3166 C CA . LEU A 1 394 ? 11.699 1.549 7.171 1.00 91.56 394 LEU A CA 1
ATOM 3167 C C . LEU A 1 394 ? 12.901 0.862 6.508 1.00 91.56 394 LEU A C 1
ATOM 3169 O O . LEU A 1 394 ? 13.779 1.526 5.951 1.00 91.56 394 LEU A O 1
ATOM 3173 N N . LYS A 1 395 ? 12.928 -0.470 6.536 1.00 90.94 395 LYS A N 1
ATOM 3174 C CA . LYS A 1 395 ? 14.001 -1.274 5.939 1.00 90.94 395 LYS A CA 1
ATOM 3175 C C . LYS A 1 395 ? 13.551 -1.878 4.605 1.00 90.94 395 LYS A C 1
ATOM 3177 O O . LYS A 1 395 ? 12.372 -2.201 4.462 1.00 90.94 395 LYS A O 1
ATOM 3182 N N . PRO A 1 396 ? 14.460 -2.048 3.630 1.00 91.88 396 PRO A N 1
ATOM 3183 C CA . PRO A 1 396 ? 14.171 -2.877 2.468 1.00 91.88 396 PRO A CA 1
ATOM 3184 C C . PRO A 1 396 ? 14.009 -4.347 2.887 1.00 91.88 396 PRO A C 1
ATOM 3186 O O . PRO A 1 396 ? 14.605 -4.763 3.887 1.00 91.88 396 PRO A O 1
ATOM 3189 N N . PRO A 1 397 ? 13.262 -5.152 2.114 1.00 93.94 397 PRO A N 1
ATOM 3190 C CA . PRO A 1 397 ? 13.321 -6.597 2.256 1.00 93.94 397 PRO A CA 1
ATOM 3191 C C . PRO A 1 397 ? 14.729 -7.118 1.955 1.00 93.94 397 PRO A C 1
ATOM 3193 O O . PRO A 1 397 ? 15.549 -6.459 1.315 1.00 93.94 397 PRO A O 1
ATOM 3196 N N . THR A 1 398 ? 14.991 -8.330 2.419 1.00 94.75 398 THR A N 1
ATOM 3197 C CA . THR A 1 398 ? 16.202 -9.110 2.175 1.00 94.75 398 THR A CA 1
ATOM 3198 C C . THR A 1 398 ? 15.824 -10.418 1.494 1.00 94.75 398 THR A C 1
ATOM 3200 O O . THR A 1 398 ? 14.696 -10.891 1.621 1.00 94.75 398 THR A O 1
ATOM 3203 N N . VAL A 1 399 ? 16.751 -11.012 0.746 1.00 94.88 399 VAL A N 1
ATOM 3204 C CA . VAL A 1 399 ? 16.501 -12.295 0.079 1.00 94.88 399 VAL A CA 1
ATOM 3205 C C . VAL A 1 399 ? 16.789 -13.431 1.056 1.00 94.88 399 VAL A C 1
ATOM 3207 O O . VAL A 1 399 ? 17.941 -13.634 1.435 1.00 94.88 399 VAL A O 1
ATOM 3210 N N . LYS A 1 400 ? 15.757 -14.186 1.439 1.00 94.00 400 LYS A N 1
ATOM 3211 C CA . LYS A 1 400 ? 15.886 -15.402 2.253 1.00 94.00 400 LYS A CA 1
ATOM 3212 C C . LYS A 1 400 ? 16.281 -16.605 1.400 1.00 94.00 400 LYS A C 1
ATOM 3214 O O . LYS A 1 400 ? 17.186 -17.343 1.776 1.00 94.00 400 LYS A O 1
ATOM 3219 N N . ASN A 1 401 ? 15.620 -16.784 0.255 1.00 90.38 401 ASN A N 1
ATOM 3220 C CA . ASN A 1 401 ? 15.932 -17.842 -0.702 1.00 90.38 401 ASN A CA 1
ATOM 3221 C C . ASN A 1 401 ? 15.961 -17.281 -2.129 1.00 90.38 401 ASN A C 1
ATOM 3223 O O . ASN A 1 401 ? 14.927 -16.952 -2.703 1.00 90.38 401 ASN A O 1
ATOM 3227 N N . LEU A 1 402 ? 17.159 -17.183 -2.712 1.00 91.69 402 LEU A N 1
ATOM 3228 C CA . LEU A 1 402 ? 17.342 -16.657 -4.064 1.00 91.69 402 LEU A CA 1
ATOM 3229 C C . LEU A 1 402 ? 16.741 -17.582 -5.133 1.00 91.69 402 LEU A C 1
ATOM 3231 O O . LEU A 1 402 ? 16.254 -17.102 -6.156 1.00 91.69 402 LEU A O 1
ATOM 3235 N N . GLU A 1 403 ? 16.746 -18.897 -4.921 1.00 90.19 403 GLU A N 1
ATOM 3236 C CA . GLU A 1 403 ? 16.264 -19.883 -5.896 1.00 90.19 403 GLU A CA 1
ATOM 3237 C C . GLU A 1 403 ? 14.743 -19.814 -6.082 1.00 90.19 403 GLU A C 1
ATOM 3239 O O . GLU A 1 403 ? 14.258 -19.974 -7.202 1.00 90.19 403 GLU A O 1
ATOM 3244 N N . GLU A 1 404 ? 14.013 -19.440 -5.032 1.00 92.75 404 GLU A N 1
ATOM 3245 C CA . GLU A 1 404 ? 12.555 -19.270 -5.039 1.00 92.75 404 GLU A CA 1
ATOM 3246 C C . GLU A 1 404 ? 12.086 -17.937 -5.653 1.00 92.75 404 GLU A C 1
ATOM 3248 O O . GLU A 1 404 ? 10.930 -17.816 -6.055 1.00 92.75 404 GLU A O 1
ATOM 3253 N N . VAL A 1 405 ? 12.964 -16.933 -5.793 1.00 94.31 405 VAL A N 1
ATOM 3254 C CA . VAL A 1 405 ? 12.602 -15.657 -6.443 1.00 94.31 405 VAL A CA 1
ATOM 3255 C C . VAL A 1 405 ? 12.315 -15.880 -7.931 1.00 94.31 405 VAL A C 1
ATOM 3257 O O . VAL A 1 405 ? 13.216 -16.187 -8.711 1.00 94.31 405 VAL A O 1
ATOM 3260 N N . THR A 1 406 ? 11.071 -15.698 -8.359 1.00 93.88 406 THR A N 1
ATOM 3261 C CA . THR A 1 406 ? 10.682 -15.862 -9.771 1.00 93.88 406 THR A CA 1
ATOM 3262 C C . THR A 1 406 ? 11.173 -14.716 -10.667 1.00 93.88 406 THR A C 1
ATOM 3264 O O . THR A 1 406 ? 11.360 -13.596 -10.202 1.00 93.88 406 THR A O 1
ATOM 3267 N N . GLU A 1 407 ? 11.307 -14.951 -11.977 1.00 94.88 407 GLU A N 1
ATOM 3268 C CA . GLU A 1 407 ? 11.632 -13.891 -12.954 1.00 94.88 407 GLU A CA 1
ATOM 3269 C C . GLU A 1 407 ? 10.560 -12.799 -13.061 1.00 94.88 407 GLU A C 1
ATOM 3271 O O . GLU A 1 407 ? 10.860 -11.686 -13.484 1.00 94.88 407 GLU A O 1
ATOM 3276 N N . SER A 1 408 ? 9.311 -13.115 -12.696 1.00 96.50 408 SER A N 1
ATOM 3277 C CA . SER A 1 408 ? 8.215 -12.146 -12.656 1.00 96.50 408 SER A CA 1
ATOM 3278 C C . SER A 1 408 ? 8.293 -11.207 -11.456 1.00 96.50 408 SER A C 1
ATOM 3280 O O . SER A 1 408 ? 7.520 -10.257 -11.401 1.00 96.50 408 SER A O 1
ATOM 3282 N N . GLU A 1 409 ? 9.187 -11.448 -10.492 1.00 97.81 409 GLU A N 1
ATOM 3283 C CA . GLU A 1 409 ? 9.285 -10.621 -9.294 1.00 97.81 409 GLU A CA 1
ATOM 3284 C C . GLU A 1 409 ? 9.730 -9.183 -9.644 1.00 97.81 409 GLU A C 1
ATOM 3286 O O . GLU A 1 409 ? 10.675 -8.982 -10.407 1.00 97.81 409 GLU A O 1
ATOM 3291 N N . SER A 1 410 ? 9.046 -8.164 -9.119 1.00 97.81 410 SER A N 1
ATOM 3292 C CA . SER A 1 410 ? 9.256 -6.751 -9.457 1.00 97.81 410 SER A CA 1
ATOM 3293 C C . SER A 1 410 ? 10.715 -6.288 -9.340 1.00 97.81 410 SER A C 1
ATOM 3295 O O . SER A 1 410 ? 11.193 -5.535 -10.190 1.00 97.81 410 SER A O 1
ATOM 3297 N N . THR A 1 411 ? 11.440 -6.745 -8.319 1.00 95.44 411 THR A N 1
ATOM 3298 C CA . THR A 1 411 ? 12.849 -6.407 -8.049 1.00 95.44 411 THR A CA 1
ATOM 3299 C C . THR A 1 411 ? 13.814 -7.085 -9.024 1.00 95.44 411 THR A C 1
ATOM 3301 O O . THR A 1 411 ? 14.935 -6.604 -9.191 1.00 95.44 411 THR A O 1
ATOM 3304 N N . MET A 1 412 ? 13.369 -8.154 -9.698 1.00 95.94 412 MET A N 1
ATOM 3305 C CA . MET A 1 412 ? 14.054 -8.804 -10.820 1.00 95.94 412 MET A CA 1
ATOM 3306 C C . MET A 1 412 ? 13.733 -8.112 -12.146 1.00 95.94 412 MET A C 1
ATOM 3308 O O . MET A 1 412 ? 14.652 -7.741 -12.878 1.00 95.94 412 MET A O 1
ATOM 3312 N N . VAL A 1 413 ? 12.442 -7.903 -12.439 1.00 97.31 413 VAL A N 1
ATOM 3313 C CA . VAL A 1 413 ? 11.958 -7.301 -13.697 1.00 97.31 413 VAL A CA 1
ATOM 3314 C C . VAL A 1 413 ? 12.574 -5.924 -13.926 1.00 97.31 413 VAL A C 1
ATOM 3316 O O . VAL A 1 413 ? 12.999 -5.607 -15.036 1.00 97.31 413 VAL A O 1
ATOM 3319 N N . TRP A 1 414 ? 12.643 -5.112 -12.870 1.00 97.62 414 TRP A N 1
ATOM 3320 C CA . TRP A 1 414 ? 13.104 -3.727 -12.938 1.00 97.62 414 TRP A CA 1
ATOM 3321 C C . TRP A 1 414 ? 14.528 -3.527 -12.408 1.00 97.62 414 TRP A C 1
ATOM 3323 O O . TRP A 1 414 ? 14.936 -2.385 -12.205 1.00 97.62 414 TRP A O 1
ATOM 3333 N N . SER A 1 415 ? 15.290 -4.603 -12.182 1.00 96.75 415 SER A N 1
ATOM 3334 C CA . SER A 1 415 ? 16.611 -4.563 -11.535 1.00 96.75 415 SER A CA 1
ATOM 3335 C C . SER A 1 415 ? 17.571 -3.561 -12.188 1.00 96.75 415 SER A C 1
ATOM 3337 O O . SER A 1 415 ? 18.006 -2.612 -11.540 1.00 96.75 415 SER A O 1
ATOM 3339 N N . GLU A 1 416 ? 17.815 -3.691 -13.491 1.00 96.81 416 GLU A N 1
ATOM 3340 C CA . GLU A 1 416 ? 18.716 -2.817 -14.258 1.00 96.81 416 GLU A CA 1
ATOM 3341 C C . GLU A 1 416 ? 18.254 -1.351 -14.292 1.00 96.81 416 GLU A C 1
ATOM 3343 O O . GLU A 1 416 ? 19.065 -0.424 -14.209 1.00 96.81 416 GLU A O 1
ATOM 3348 N N . VAL A 1 417 ? 16.938 -1.122 -14.372 1.00 97.00 417 VAL A N 1
ATOM 3349 C CA . VAL A 1 417 ? 16.360 0.231 -14.357 1.00 97.00 417 VAL A CA 1
ATOM 3350 C C . VAL A 1 417 ? 16.581 0.873 -12.991 1.00 97.00 417 VAL A C 1
ATOM 3352 O O . VAL A 1 417 ? 17.052 2.010 -12.909 1.00 97.00 417 VAL A O 1
ATOM 3355 N N . SER A 1 418 ? 16.281 0.136 -11.922 1.00 96.94 418 SER A N 1
ATOM 3356 C CA . SER A 1 418 ? 16.484 0.568 -10.541 1.00 96.94 418 SER A CA 1
ATOM 3357 C C . SER A 1 418 ? 17.959 0.824 -10.254 1.00 96.94 418 SER A C 1
ATOM 3359 O O . SER A 1 418 ? 18.288 1.853 -9.666 1.00 96.94 418 SER A O 1
ATOM 3361 N N . GLU A 1 419 ? 18.861 -0.051 -10.710 1.00 96.31 419 GLU A N 1
ATOM 3362 C CA . GLU A 1 419 ? 20.305 0.122 -10.539 1.00 96.31 419 GLU A CA 1
ATOM 3363 C C . GLU A 1 419 ? 20.796 1.413 -11.208 1.00 96.31 419 GLU A C 1
ATOM 3365 O O . GLU A 1 419 ? 21.502 2.208 -10.580 1.00 96.31 419 GLU A O 1
ATOM 3370 N N . GLY A 1 420 ? 20.378 1.658 -12.455 1.00 96.31 420 GLY A N 1
ATOM 3371 C CA . GLY A 1 420 ? 20.702 2.882 -13.184 1.00 96.31 420 GLY A CA 1
ATOM 3372 C C . GLY A 1 420 ? 20.192 4.137 -12.470 1.00 96.31 420 GLY A C 1
ATOM 3373 O O . GLY A 1 420 ? 20.955 5.082 -12.269 1.00 96.31 420 GLY A O 1
ATOM 3374 N N . ILE A 1 421 ? 18.938 4.135 -12.000 1.00 94.94 421 ILE A N 1
ATOM 3375 C CA . ILE A 1 421 ? 18.365 5.263 -11.244 1.00 94.94 421 ILE A CA 1
ATOM 3376 C C . ILE A 1 421 ? 19.140 5.512 -9.944 1.00 94.94 421 ILE A C 1
ATOM 3378 O O . ILE A 1 421 ? 19.504 6.655 -9.660 1.00 94.94 421 ILE A O 1
ATOM 3382 N N . LEU A 1 422 ? 19.431 4.464 -9.169 1.00 93.31 422 LEU A N 1
ATOM 3383 C CA . LEU A 1 422 ? 20.148 4.578 -7.894 1.00 93.31 422 LEU A CA 1
ATOM 3384 C C . LEU A 1 422 ? 21.580 5.099 -8.082 1.00 93.31 422 LEU A C 1
ATOM 3386 O O . LEU A 1 422 ? 22.045 5.922 -7.293 1.00 93.31 422 LEU A O 1
ATOM 3390 N N . LYS A 1 423 ? 22.262 4.683 -9.156 1.00 95.25 423 LYS A N 1
ATOM 3391 C CA . LYS A 1 423 ? 23.600 5.176 -9.532 1.00 95.25 423 LYS A CA 1
ATOM 3392 C C . LYS A 1 423 ? 23.574 6.525 -10.263 1.00 95.25 423 LYS A C 1
ATOM 3394 O O . LYS A 1 423 ? 24.637 7.073 -10.545 1.00 95.25 423 LYS A O 1
ATOM 3399 N N . LYS A 1 424 ? 22.386 7.077 -10.547 1.00 94.56 424 LYS A N 1
ATOM 3400 C CA . LYS A 1 424 ? 22.167 8.283 -11.372 1.00 94.56 424 LYS A CA 1
ATOM 3401 C C . LYS A 1 424 ? 22.725 8.159 -12.800 1.00 94.56 424 LYS A C 1
ATOM 3403 O O . LYS A 1 424 ? 23.030 9.168 -13.435 1.00 94.56 424 LYS A O 1
ATOM 3408 N N . ASP A 1 425 ? 22.823 6.933 -13.308 1.00 96.31 425 ASP A N 1
ATOM 3409 C CA . ASP A 1 425 ? 23.145 6.622 -14.699 1.00 96.31 425 ASP A CA 1
ATOM 3410 C C . ASP A 1 425 ? 21.849 6.598 -15.520 1.00 96.31 425 ASP A C 1
ATOM 3412 O O . ASP A 1 425 ? 21.174 5.576 -15.682 1.00 96.31 425 ASP A O 1
ATOM 3416 N N . TRP A 1 426 ? 21.448 7.785 -15.973 1.00 94.50 426 TRP A N 1
ATOM 3417 C CA . TRP A 1 426 ? 20.155 7.982 -16.621 1.00 94.50 426 TRP A CA 1
ATOM 3418 C C . TRP A 1 426 ? 20.056 7.363 -18.013 1.00 94.50 426 TRP A C 1
ATOM 3420 O O . TRP A 1 426 ? 18.945 7.040 -18.433 1.00 94.50 426 TRP A O 1
ATOM 3430 N N . GLU A 1 427 ? 21.177 7.218 -18.719 1.00 95.62 427 GLU A N 1
ATOM 3431 C CA . GLU A 1 427 ? 21.188 6.592 -20.042 1.00 95.62 427 GLU A CA 1
ATOM 3432 C C . GLU A 1 427 ? 21.033 5.080 -19.903 1.00 95.62 427 GLU A C 1
ATOM 3434 O O . GLU A 1 427 ? 20.112 4.521 -20.498 1.00 95.62 427 GLU A O 1
ATOM 3439 N N . ARG A 1 428 ? 21.783 4.437 -18.995 1.00 95.81 428 ARG A N 1
ATOM 3440 C CA . ARG A 1 428 ? 21.574 3.012 -18.698 1.00 95.81 428 ARG A CA 1
ATOM 3441 C C . ARG A 1 428 ? 20.155 2.728 -18.209 1.00 95.81 428 ARG A C 1
ATOM 3443 O O . ARG A 1 428 ? 19.519 1.788 -18.677 1.00 95.81 428 ARG A O 1
ATOM 3450 N N . ALA A 1 429 ? 19.623 3.559 -17.308 1.00 96.62 429 ALA A N 1
ATOM 3451 C CA . ALA A 1 429 ? 18.247 3.407 -16.833 1.00 96.62 429 ALA A CA 1
ATOM 3452 C C . ALA A 1 429 ? 17.221 3.528 -17.975 1.00 96.62 429 ALA A C 1
ATOM 3454 O O . ALA A 1 429 ? 16.218 2.813 -17.989 1.00 96.62 429 ALA A O 1
ATOM 3455 N N . ARG A 1 430 ? 17.457 4.430 -18.939 1.00 96.62 430 ARG A N 1
ATOM 3456 C CA . ARG A 1 430 ? 16.595 4.608 -20.115 1.00 96.62 430 ARG A CA 1
ATOM 3457 C C . ARG A 1 430 ? 16.642 3.385 -21.022 1.00 96.62 430 ARG A C 1
ATOM 3459 O O . ARG A 1 430 ? 15.581 2.891 -21.392 1.00 96.62 430 ARG A O 1
ATOM 3466 N N . GLU A 1 431 ? 17.834 2.912 -21.365 1.00 97.38 431 GLU A N 1
ATOM 3467 C CA . GLU A 1 431 ? 18.025 1.736 -22.219 1.00 97.38 431 GLU A CA 1
ATOM 3468 C C . GLU A 1 431 ? 17.383 0.493 -21.593 1.00 97.38 431 GLU A C 1
ATOM 3470 O O . GLU A 1 431 ? 16.564 -0.165 -22.232 1.00 97.38 431 GLU A O 1
ATOM 3475 N N . ALA A 1 432 ? 17.645 0.236 -20.309 1.00 97.31 432 ALA A N 1
ATOM 3476 C CA . ALA A 1 432 ? 17.038 -0.875 -19.580 1.00 97.31 432 ALA A CA 1
ATOM 3477 C C . ALA A 1 432 ? 15.501 -0.779 -19.535 1.00 97.31 432 ALA A C 1
ATOM 3479 O O . ALA A 1 432 ? 14.804 -1.775 -19.732 1.00 97.31 432 ALA A O 1
ATOM 3480 N N . LYS A 1 433 ? 14.950 0.428 -19.336 1.00 96.69 433 LYS A N 1
ATOM 3481 C CA . LYS A 1 433 ? 13.496 0.651 -19.333 1.00 96.69 433 LYS A CA 1
ATOM 3482 C C . LYS A 1 433 ? 12.877 0.343 -20.696 1.00 96.69 433 LYS A C 1
ATOM 3484 O O . LYS A 1 433 ? 11.823 -0.286 -20.752 1.00 96.69 433 LYS A O 1
ATOM 3489 N N . ILE A 1 434 ? 13.537 0.744 -21.785 1.00 96.25 434 ILE A N 1
ATOM 3490 C CA . ILE A 1 434 ? 13.104 0.418 -23.150 1.00 96.25 434 ILE A CA 1
ATOM 3491 C C . ILE A 1 434 ? 13.068 -1.100 -23.346 1.00 96.25 434 ILE A C 1
ATOM 3493 O O . ILE A 1 434 ? 12.066 -1.606 -23.844 1.00 96.25 434 ILE A O 1
ATOM 3497 N N . VAL A 1 435 ? 14.095 -1.827 -22.892 1.00 97.00 435 VAL A N 1
ATOM 3498 C CA . VAL A 1 435 ? 14.161 -3.295 -23.005 1.00 97.00 435 VAL A CA 1
ATOM 3499 C C . VAL A 1 435 ? 12.972 -3.974 -22.315 1.00 97.00 435 VAL A C 1
ATOM 3501 O O . VAL A 1 435 ? 12.317 -4.825 -22.922 1.00 97.00 435 VAL A O 1
ATOM 3504 N N . VAL A 1 436 ? 12.648 -3.583 -21.077 1.00 96.44 436 VAL A N 1
ATOM 3505 C CA . VAL A 1 436 ? 11.500 -4.142 -20.334 1.00 96.44 436 VAL A CA 1
ATOM 3506 C C . VAL A 1 436 ? 10.183 -3.866 -21.069 1.00 96.44 436 VAL A C 1
ATOM 3508 O O . VAL A 1 436 ? 9.379 -4.775 -21.291 1.00 96.44 436 VAL A O 1
ATOM 3511 N N . GLU A 1 437 ? 9.969 -2.623 -21.503 1.00 94.06 437 GLU A N 1
ATOM 3512 C CA . GLU A 1 437 ? 8.741 -2.227 -22.196 1.00 94.06 437 GLU A CA 1
ATOM 3513 C C . GLU A 1 437 ? 8.597 -2.870 -23.585 1.00 94.06 437 GLU A C 1
ATOM 3515 O O . GLU A 1 437 ? 7.489 -3.210 -24.001 1.00 94.06 437 GLU A O 1
ATOM 3520 N N . GLU A 1 438 ? 9.692 -3.049 -24.322 1.00 95.38 438 GLU A N 1
ATOM 3521 C CA . GLU A 1 438 ? 9.690 -3.711 -25.628 1.00 95.38 438 GLU A CA 1
ATOM 3522 C C . GLU A 1 438 ? 9.418 -5.204 -25.513 1.00 95.38 438 GLU A C 1
ATOM 3524 O O . GLU A 1 438 ? 8.619 -5.729 -26.293 1.00 95.38 438 GLU A O 1
ATOM 3529 N N . LYS A 1 439 ? 9.990 -5.871 -24.502 1.00 95.50 439 LYS A N 1
ATOM 3530 C CA . LYS A 1 439 ? 9.673 -7.269 -24.182 1.00 95.50 439 LYS A CA 1
ATOM 3531 C C . LYS A 1 439 ? 8.177 -7.435 -23.901 1.00 95.50 439 LYS A C 1
ATOM 3533 O O . LYS A 1 439 ? 7.544 -8.341 -24.446 1.00 95.50 439 LYS A O 1
ATOM 3538 N N . GLN A 1 440 ? 7.593 -6.520 -23.127 1.00 93.62 440 GLN A N 1
ATOM 3539 C CA . GLN A 1 440 ? 6.156 -6.495 -22.850 1.00 93.62 440 GLN A CA 1
ATOM 3540 C C . GLN A 1 440 ? 5.323 -6.272 -24.126 1.00 93.62 440 GLN A C 1
ATOM 3542 O O . GLN A 1 440 ? 4.367 -7.010 -24.378 1.00 93.62 440 GLN A O 1
ATOM 3547 N N . ARG A 1 441 ? 5.701 -5.303 -24.974 1.00 93.75 441 ARG A N 1
ATOM 3548 C CA . ARG A 1 441 ? 5.029 -5.036 -26.261 1.00 93.75 441 ARG A CA 1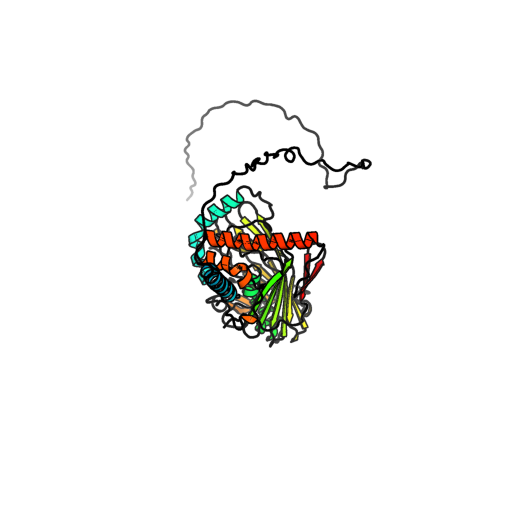
AT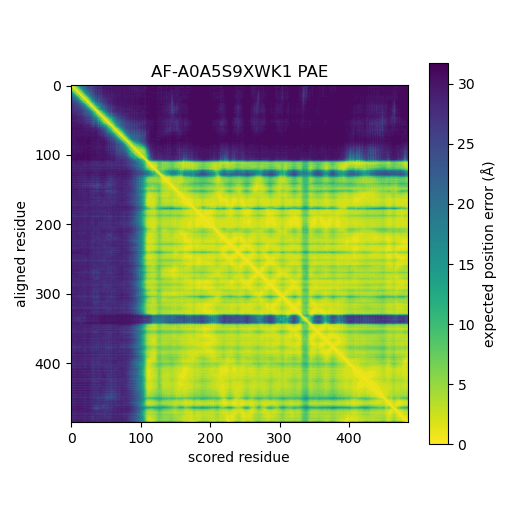OM 3549 C C . ARG A 1 441 ? 5.104 -6.234 -27.214 1.00 93.75 441 ARG A C 1
ATOM 3551 O O . ARG A 1 441 ? 4.125 -6.526 -27.895 1.00 93.75 441 ARG A O 1
ATOM 3558 N N . ALA A 1 442 ? 6.237 -6.932 -27.268 1.00 95.44 442 ALA A N 1
ATOM 3559 C CA . ALA A 1 442 ? 6.408 -8.129 -28.090 1.00 95.44 442 ALA A CA 1
ATOM 3560 C C . ALA A 1 442 ? 5.545 -9.298 -27.585 1.00 95.44 442 ALA A C 1
ATOM 3562 O O . ALA A 1 442 ? 4.837 -9.919 -28.376 1.00 95.44 442 ALA A O 1
ATOM 3563 N N . SER A 1 443 ? 5.535 -9.539 -26.270 1.00 92.62 443 SER A N 1
ATOM 3564 C CA . SER A 1 443 ? 4.688 -10.558 -25.632 1.00 92.62 443 SER A CA 1
ATOM 3565 C C . SER A 1 443 ? 3.193 -10.307 -25.861 1.00 92.62 443 SER A C 1
ATOM 3567 O O . SER A 1 443 ? 2.426 -11.248 -26.069 1.00 92.62 443 SER A O 1
ATOM 3569 N N . LEU A 1 444 ? 2.753 -9.044 -25.834 1.00 92.12 444 LEU A N 1
ATOM 3570 C CA . LEU A 1 444 ? 1.371 -8.687 -26.159 1.00 92.12 444 LEU A CA 1
ATOM 3571 C C . LEU A 1 444 ? 1.034 -9.025 -27.618 1.00 92.12 444 LEU A C 1
ATOM 3573 O O . LEU A 1 444 ? 0.076 -9.750 -27.858 1.00 92.12 444 LEU A O 1
ATOM 3577 N N . LYS A 1 445 ? 1.862 -8.586 -28.577 1.00 93.75 445 LYS A N 1
ATOM 3578 C CA . LYS A 1 445 ? 1.660 -8.878 -30.008 1.00 93.75 445 LYS A CA 1
ATOM 3579 C C . LYS A 1 445 ? 1.606 -10.375 -30.302 1.00 93.75 445 LYS A C 1
ATOM 3581 O O . LYS A 1 445 ? 0.815 -10.807 -31.132 1.00 93.75 445 LYS A O 1
ATOM 3586 N N . GLN A 1 446 ? 2.449 -11.165 -29.636 1.00 93.88 446 GLN A N 1
ATOM 3587 C CA . GLN A 1 446 ? 2.449 -12.618 -29.792 1.00 93.88 446 GLN A CA 1
ATOM 3588 C C . GLN A 1 446 ? 1.123 -13.233 -29.328 1.00 93.88 446 GLN A C 1
ATOM 3590 O O . GLN A 1 446 ? 0.566 -14.054 -30.049 1.00 93.88 446 GLN A O 1
ATOM 3595 N N . ARG A 1 447 ? 0.603 -12.806 -28.171 1.00 93.25 447 ARG A N 1
ATOM 3596 C CA . ARG A 1 447 ? -0.687 -13.273 -27.637 1.00 93.25 447 ARG A CA 1
ATOM 3597 C C . ARG A 1 447 ? -1.870 -12.851 -28.498 1.00 93.25 447 ARG A C 1
ATOM 3599 O O . ARG A 1 447 ? -2.764 -13.648 -28.751 1.00 93.25 447 ARG A O 1
ATOM 3606 N N . GLU A 1 448 ? -1.855 -11.619 -29.000 1.00 91.94 448 GLU A N 1
ATOM 3607 C CA . GLU A 1 448 ? -2.867 -11.143 -29.948 1.00 91.94 448 GLU A CA 1
ATOM 3608 C C . GLU A 1 448 ? -2.853 -11.966 -31.244 1.00 91.94 448 GLU A C 1
ATOM 3610 O O . GLU A 1 448 ? -3.911 -12.309 -31.763 1.00 91.94 448 GLU A O 1
ATOM 3615 N N . ALA A 1 449 ? -1.666 -12.333 -31.739 1.00 94.19 449 ALA A N 1
ATOM 3616 C CA . ALA A 1 449 ? -1.522 -13.169 -32.928 1.00 94.19 449 ALA A CA 1
ATOM 3617 C C . ALA A 1 449 ? -1.948 -14.632 -32.700 1.00 94.19 449 ALA A C 1
ATOM 3619 O O . ALA A 1 449 ? -2.475 -15.250 -33.624 1.00 94.19 449 ALA A O 1
ATOM 3620 N N . SER A 1 450 ? -1.733 -15.190 -31.501 1.00 94.56 450 SER A N 1
ATOM 3621 C CA . SER A 1 450 ? -2.178 -16.547 -31.145 1.00 94.56 450 SER A CA 1
ATOM 3622 C C . SER A 1 450 ? -3.646 -16.617 -30.707 1.00 94.56 450 SER A C 1
ATOM 3624 O O . SER A 1 450 ? -4.205 -17.710 -30.642 1.00 94.56 450 SER A O 1
ATOM 3626 N N . GLY A 1 451 ? -4.285 -15.476 -30.428 1.00 91.88 451 GLY A N 1
ATOM 3627 C CA . GLY A 1 451 ? -5.635 -15.418 -29.862 1.00 91.88 451 GLY A CA 1
ATOM 3628 C C . GLY A 1 451 ? -5.700 -15.852 -28.393 1.00 91.88 451 GLY A C 1
ATOM 3629 O O . GLY A 1 451 ? -6.783 -16.143 -27.887 1.00 91.88 451 GLY A O 1
ATOM 3630 N N . GLU A 1 452 ? -4.559 -15.913 -27.703 1.00 90.62 452 GLU A N 1
ATOM 3631 C CA . GLU A 1 452 ? -4.473 -16.340 -26.308 1.00 90.62 452 GLU A CA 1
ATOM 3632 C C . GLU A 1 452 ? -4.739 -15.175 -25.349 1.00 90.62 452 GLU A C 1
ATOM 3634 O O . GLU A 1 452 ? -4.132 -14.105 -25.428 1.00 90.62 452 GLU A O 1
ATOM 3639 N N . SER A 1 453 ? -5.618 -15.399 -24.373 1.00 87.94 453 SER A N 1
ATOM 3640 C CA . SER A 1 453 ? -5.828 -14.473 -23.262 1.00 87.94 453 SER A CA 1
ATOM 3641 C C . SER A 1 453 ? -4.802 -14.694 -22.152 1.00 87.94 453 SER A C 1
ATOM 3643 O O . SER A 1 453 ? -4.447 -15.830 -21.839 1.00 87.94 453 SER A O 1
ATOM 3645 N N . TRP A 1 454 ? -4.376 -13.615 -21.489 1.00 93.00 454 TRP A N 1
ATOM 3646 C CA . TRP A 1 454 ? -3.591 -13.736 -20.261 1.00 93.00 454 TRP A CA 1
ATOM 3647 C C . TRP A 1 454 ? -4.437 -14.317 -19.127 1.00 93.00 454 TRP A C 1
ATOM 3649 O O . TRP A 1 454 ? -5.536 -13.827 -18.870 1.00 93.00 454 TRP A O 1
ATOM 3659 N N . VAL A 1 455 ? -3.892 -15.309 -18.426 1.00 94.56 455 VAL A N 1
ATOM 3660 C CA . VAL A 1 455 ? -4.476 -15.867 -17.204 1.00 94.56 455 VAL A CA 1
ATOM 3661 C C . VAL A 1 455 ? -3.526 -15.548 -16.050 1.00 94.56 455 VAL A C 1
ATOM 3663 O O . VAL A 1 455 ? -2.390 -16.030 -16.070 1.00 94.56 455 VAL A O 1
ATOM 3666 N N . PRO A 1 456 ? -3.943 -14.721 -15.076 1.00 96.94 456 PRO A N 1
ATOM 3667 C CA . PRO A 1 456 ? -3.133 -14.441 -13.898 1.00 96.94 456 PRO A CA 1
ATOM 3668 C C . PRO A 1 456 ? -2.835 -15.707 -13.092 1.00 96.94 456 PRO A C 1
ATOM 3670 O O . PRO A 1 456 ? -3.637 -16.640 -13.055 1.00 96.94 456 PRO A O 1
ATOM 3673 N N . LYS A 1 457 ? -1.674 -15.740 -12.438 1.00 97.38 457 LYS A N 1
ATOM 3674 C CA . LYS A 1 457 ? -1.191 -16.928 -11.722 1.00 97.38 457 LYS A CA 1
ATOM 3675 C C . LYS A 1 457 ? -1.815 -17.094 -10.342 1.00 97.38 457 LYS A C 1
ATOM 3677 O O . LYS A 1 457 ? -1.989 -18.228 -9.907 1.00 97.38 457 LYS A O 1
ATOM 3682 N N . HIS A 1 458 ? -2.121 -15.996 -9.652 1.00 98.12 458 HIS A N 1
ATOM 3683 C CA . HIS A 1 458 ? -2.553 -16.024 -8.248 1.00 98.12 458 HIS A CA 1
ATOM 3684 C C . HIS A 1 458 ? -3.992 -15.555 -8.040 1.00 98.12 458 HIS A C 1
ATOM 3686 O O . HIS A 1 458 ? -4.532 -15.723 -6.947 1.00 98.12 458 HIS A O 1
ATOM 3692 N N . PHE A 1 459 ? -4.627 -14.994 -9.072 1.00 98.25 459 PHE A N 1
ATOM 3693 C CA . PHE A 1 459 ? -5.938 -14.365 -8.955 1.00 98.25 459 PHE A CA 1
ATOM 3694 C C . PHE A 1 459 ? -6.893 -14.816 -10.056 1.00 98.25 459 PHE A C 1
ATOM 3696 O O . PHE A 1 459 ? -6.545 -14.847 -11.236 1.00 98.25 459 PHE A O 1
ATOM 3703 N N . LEU A 1 460 ? -8.137 -15.081 -9.669 1.00 97.12 460 LEU A N 1
ATOM 3704 C CA . LEU A 1 460 ? -9.262 -15.073 -10.588 1.00 97.12 460 LEU A CA 1
ATOM 3705 C C . LEU A 1 460 ? -9.675 -13.621 -10.820 1.00 97.12 460 LEU A C 1
ATOM 3707 O O . LEU A 1 460 ? -9.925 -12.890 -9.862 1.00 97.12 460 LEU A O 1
ATOM 3711 N N . VAL A 1 461 ? -9.773 -13.215 -12.084 1.00 95.69 461 VAL A N 1
ATOM 3712 C CA . VAL A 1 461 ? -10.157 -11.851 -12.456 1.00 95.69 461 VAL A CA 1
ATOM 3713 C C . VAL A 1 461 ? -11.446 -11.870 -13.246 1.00 95.69 461 VAL A C 1
ATOM 3715 O O . VAL A 1 461 ? -11.540 -12.503 -14.297 1.00 95.69 461 VAL A O 1
ATOM 3718 N N . VAL A 1 462 ? -12.426 -11.131 -12.744 1.00 93.88 462 VAL A N 1
ATOM 3719 C CA . VAL A 1 462 ? -13.725 -10.936 -13.376 1.00 93.88 462 VAL A CA 1
ATOM 3720 C C . VAL A 1 462 ? -13.877 -9.459 -13.698 1.00 93.88 462 VAL A C 1
ATOM 3722 O O . VAL A 1 462 ? -13.619 -8.592 -12.867 1.00 93.88 462 VAL A O 1
ATOM 3725 N N . LYS A 1 463 ? -14.291 -9.154 -14.926 1.00 90.00 463 LYS A N 1
ATOM 3726 C CA . LYS A 1 463 ? -14.656 -7.791 -15.305 1.00 90.00 463 LYS A CA 1
ATOM 3727 C C . LYS A 1 463 ? -16.138 -7.582 -15.007 1.00 90.00 463 LYS A C 1
ATOM 3729 O O . LYS A 1 463 ? -16.973 -8.238 -15.625 1.00 90.00 463 LYS A O 1
ATOM 3734 N N . ASP A 1 464 ? -16.448 -6.667 -14.097 1.00 84.75 464 ASP A N 1
ATOM 3735 C CA . ASP A 1 464 ? -17.814 -6.311 -13.712 1.00 84.75 464 ASP A CA 1
ATOM 3736 C C . ASP A 1 464 ? -18.156 -4.922 -14.267 1.00 84.75 464 ASP A C 1
ATOM 3738 O O . ASP A 1 464 ? -17.773 -3.878 -13.733 1.00 84.75 464 ASP A O 1
ATOM 3742 N N . GLY A 1 465 ? -18.799 -4.900 -15.437 1.00 87.06 465 GLY A N 1
ATOM 3743 C CA . GLY A 1 465 ? -19.082 -3.668 -16.168 1.00 87.06 465 GLY A CA 1
ATOM 3744 C C . GLY A 1 465 ? -17.809 -2.883 -16.522 1.00 87.06 465 GLY A C 1
ATOM 3745 O O . GLY A 1 465 ? -17.076 -3.244 -17.450 1.00 87.06 465 GLY A O 1
ATOM 3746 N N . LYS A 1 466 ? -17.585 -1.763 -15.822 1.00 81.81 466 LYS A N 1
ATOM 3747 C CA . LYS A 1 466 ? -16.397 -0.899 -15.982 1.00 81.81 466 LYS A CA 1
ATOM 3748 C C . LYS A 1 466 ? -15.313 -1.146 -14.932 1.00 81.81 466 LYS A C 1
ATOM 3750 O O . LYS A 1 466 ? -14.251 -0.545 -15.061 1.00 81.81 466 LYS A O 1
ATOM 3755 N N . ASP A 1 467 ? -15.580 -1.993 -13.946 1.00 88.19 467 ASP A N 1
ATOM 3756 C CA . ASP A 1 467 ? -14.676 -2.313 -12.851 1.00 88.19 467 ASP A CA 1
ATOM 3757 C C . ASP A 1 467 ? -14.150 -3.750 -12.958 1.00 88.19 467 ASP A C 1
ATOM 3759 O O . ASP A 1 467 ? -14.514 -4.524 -13.851 1.00 88.19 467 ASP A O 1
ATOM 3763 N N . TRP A 1 468 ? -13.235 -4.083 -12.052 1.00 92.38 468 TRP A N 1
ATOM 3764 C CA . TRP A 1 468 ? -12.618 -5.396 -11.940 1.00 92.38 468 TRP A CA 1
ATOM 3765 C C . TRP A 1 468 ? -12.824 -5.923 -10.532 1.00 92.38 468 TRP A C 1
ATOM 3767 O O . TRP A 1 468 ? -12.687 -5.185 -9.555 1.00 92.38 468 TRP A O 1
ATOM 3777 N N . ASP A 1 469 ? -13.131 -7.209 -10.456 1.00 93.62 469 ASP A N 1
ATOM 3778 C CA . ASP A 1 469 ? -13.108 -7.978 -9.229 1.00 93.62 469 ASP A CA 1
ATOM 3779 C C . ASP A 1 469 ? -11.986 -9.009 -9.322 1.00 93.62 469 ASP A C 1
ATOM 3781 O O . ASP A 1 469 ? -11.841 -9.704 -10.333 1.00 93.62 469 ASP A O 1
ATOM 3785 N N . CYS A 1 470 ? -11.168 -9.071 -8.280 1.00 96.12 470 CYS A N 1
ATOM 3786 C CA . CYS A 1 470 ? -10.025 -9.959 -8.205 1.00 96.12 470 CYS A CA 1
ATOM 3787 C C . CYS A 1 470 ? -10.169 -10.778 -6.927 1.00 96.12 470 CYS A C 1
ATOM 3789 O O . CYS A 1 470 ? -10.195 -10.216 -5.834 1.00 96.12 470 CYS A O 1
ATOM 3791 N N . SER A 1 471 ? -10.238 -12.097 -7.062 1.00 96.75 471 SER A N 1
ATOM 3792 C CA . SER A 1 471 ? -10.283 -13.021 -5.929 1.00 96.75 471 SER A CA 1
ATOM 3793 C C . SER A 1 471 ? -9.025 -13.886 -5.919 1.00 96.75 471 SER A C 1
ATOM 3795 O O . SER A 1 471 ? -8.634 -14.375 -6.984 1.00 96.75 471 SER A O 1
ATOM 3797 N N . PRO A 1 472 ? -8.369 -14.085 -4.765 1.00 97.81 472 PRO A N 1
ATOM 3798 C CA . PRO A 1 472 ? -7.208 -14.958 -4.693 1.00 97.81 472 PRO A CA 1
ATOM 3799 C C . PRO A 1 472 ? -7.601 -16.406 -5.013 1.00 97.81 472 PRO A C 1
ATOM 3801 O O . PRO A 1 472 ? -8.680 -16.872 -4.646 1.00 97.81 472 PRO A O 1
ATOM 3804 N N . LEU A 1 473 ? -6.727 -17.125 -5.720 1.00 97.88 473 LEU A N 1
ATOM 3805 C CA . LEU A 1 473 ? -6.929 -18.543 -6.051 1.00 97.88 473 LEU A CA 1
ATOM 3806 C C . LEU A 1 473 ? -6.628 -19.472 -4.870 1.00 97.88 473 LEU A C 1
ATOM 3808 O O . LEU A 1 473 ? -7.077 -20.616 -4.858 1.00 97.88 473 LEU A O 1
ATOM 3812 N N . GLN A 1 474 ? -5.845 -18.993 -3.905 1.00 97.31 474 GLN A N 1
ATOM 3813 C CA . GLN A 1 474 ? -5.487 -19.711 -2.687 1.00 97.31 474 GLN A CA 1
ATOM 3814 C C . GLN A 1 474 ? -6.080 -18.989 -1.472 1.00 97.31 474 GLN A C 1
ATOM 3816 O O . GLN A 1 474 ? -6.142 -17.761 -1.473 1.00 97.31 474 GLN A O 1
ATOM 3821 N N . PRO A 1 475 ? -6.502 -19.717 -0.423 1.00 95.75 475 PRO A N 1
ATOM 3822 C CA . PRO A 1 475 ? -7.077 -19.102 0.773 1.00 95.75 475 PRO A CA 1
ATOM 3823 C C . PRO A 1 475 ? -6.035 -18.359 1.617 1.00 95.75 475 PRO A C 1
ATOM 3825 O O . PRO A 1 475 ? -6.391 -17.463 2.373 1.00 95.75 475 PRO A O 1
ATOM 3828 N N . THR A 1 476 ? -4.757 -18.726 1.503 1.00 97.31 476 THR A N 1
ATOM 3829 C CA . THR A 1 476 ? -3.654 -18.101 2.235 1.00 97.31 476 THR A CA 1
ATOM 3830 C C . THR A 1 476 ? -2.482 -17.798 1.316 1.00 97.31 476 THR A C 1
ATOM 3832 O O . THR A 1 476 ? -2.284 -18.463 0.295 1.00 97.31 476 THR A O 1
ATOM 3835 N N . VAL A 1 477 ? -1.690 -16.792 1.690 1.00 97.94 477 VAL A N 1
ATOM 3836 C CA . VAL A 1 477 ? -0.443 -16.466 0.997 1.00 97.94 477 VAL A CA 1
ATOM 3837 C C . VAL A 1 477 ? 0.700 -17.227 1.669 1.00 97.94 477 VAL A C 1
ATOM 3839 O O . VAL A 1 477 ? 0.900 -17.061 2.876 1.00 97.94 477 VAL A O 1
ATOM 3842 N N . PRO A 1 478 ? 1.468 -18.045 0.929 1.00 96.38 478 PRO A N 1
ATOM 3843 C CA . PRO A 1 478 ? 2.600 -18.761 1.502 1.00 96.38 478 PRO A CA 1
ATOM 3844 C C . PRO A 1 478 ? 3.743 -17.800 1.875 1.00 96.38 478 PRO A C 1
ATOM 3846 O O . PRO A 1 478 ? 3.835 -16.703 1.304 1.00 96.38 478 PRO A O 1
ATOM 3849 N N . PRO A 1 479 ? 4.659 -18.219 2.768 1.00 96.56 479 PRO A N 1
ATOM 3850 C CA . PRO A 1 479 ? 5.881 -17.479 3.049 1.00 96.56 479 PRO A CA 1
ATOM 3851 C C . PRO A 1 479 ? 6.664 -17.144 1.777 1.00 96.56 479 PRO A C 1
ATOM 3853 O O . PRO A 1 479 ? 6.764 -17.952 0.854 1.00 96.56 479 PRO A O 1
ATOM 3856 N N . ALA A 1 480 ? 7.216 -15.938 1.739 1.00 96.94 480 ALA A N 1
ATOM 3857 C CA . ALA A 1 480 ? 7.875 -15.378 0.575 1.00 96.94 480 ALA A CA 1
ATOM 3858 C C . ALA A 1 480 ? 9.398 -15.578 0.586 1.00 96.94 480 ALA A C 1
ATOM 3860 O O . ALA A 1 480 ? 10.016 -15.649 1.657 1.00 96.94 480 ALA A O 1
ATOM 3861 N N . PRO A 1 481 ? 10.040 -15.555 -0.597 1.00 95.44 481 PRO A N 1
ATOM 3862 C CA . PRO A 1 481 ? 11.496 -15.557 -0.697 1.00 95.44 481 PRO A CA 1
ATOM 3863 C C . PRO A 1 481 ? 12.129 -14.224 -0.270 1.00 95.44 481 PRO A C 1
ATOM 3865 O O . PRO A 1 481 ? 13.313 -14.197 0.077 1.00 95.44 481 PRO A O 1
ATOM 3868 N N . LEU A 1 482 ? 11.368 -13.125 -0.289 1.00 96.56 482 LEU A N 1
ATOM 3869 C CA . LEU A 1 482 ? 11.781 -11.815 0.212 1.00 96.56 482 LEU A CA 1
ATOM 3870 C C . LEU A 1 482 ? 11.203 -11.589 1.611 1.00 96.56 482 LEU A C 1
ATOM 3872 O O . LEU A 1 482 ? 10.001 -11.743 1.815 1.00 96.56 482 LEU A O 1
ATOM 3876 N N . VAL A 1 483 ? 12.041 -11.202 2.572 1.00 96.19 483 VAL A N 1
ATOM 3877 C CA . VAL A 1 483 ? 11.634 -11.038 3.975 1.00 96.19 483 VAL A CA 1
ATOM 3878 C C . VAL A 1 483 ? 12.124 -9.732 4.589 1.00 96.19 483 VAL A C 1
ATOM 3880 O O . VAL A 1 483 ? 13.244 -9.292 4.325 1.00 96.19 483 VAL A O 1
ATOM 3883 N N . ILE A 1 484 ? 11.304 -9.125 5.441 1.00 92.50 484 ILE A N 1
ATOM 3884 C CA . ILE A 1 484 ? 11.698 -7.995 6.291 1.00 92.50 484 ILE A CA 1
ATOM 3885 C C . ILE A 1 484 ? 12.271 -8.543 7.606 1.00 92.50 484 ILE A C 1
ATOM 3887 O O . ILE A 1 484 ? 11.681 -9.441 8.205 1.00 92.50 484 ILE A O 1
ATOM 3891 N N . THR A 1 485 ? 13.426 -8.019 8.032 1.00 76.31 485 THR A N 1
ATOM 3892 C CA . THR A 1 485 ? 14.180 -8.469 9.223 1.00 76.31 485 THR A CA 1
ATOM 3893 C C . THR A 1 485 ? 14.349 -7.397 10.287 1.00 76.31 485 THR A C 1
ATOM 3895 O O . THR A 1 485 ? 14.671 -6.231 9.929 1.00 76.31 485 THR A O 1
#

Nearest PDB structures (foldseek):
  5zm8-assembly1_A  TM=8.158E-01  e=7.430E-20  Homo sapiens
  5zm6-assembly1_B-2  TM=7.638E-01  e=2.107E-19  Homo sapiens
  5zm5-assembly1_A-2  TM=7.945E-01  e=1.034E-18  Homo sapiens
  5zm8-assembly2_B  TM=7.208E-01  e=8.305E-19  Homo sapiens
  5zm7-assembly1_A  TM=7.669E-01  e=7.455E-18  Homo sapiens

Solvent-accessible surface area (backbone atoms only — not comparable to full-atom values): 28351 Å² total; per-residue (Å²): 141,89,81,90,82,85,93,86,91,87,92,84,89,88,87,88,84,89,87,81,90,82,90,79,82,87,83,80,78,92,75,86,82,80,89,75,94,85,80,80,96,72,85,77,81,89,77,87,76,76,85,82,77,81,65,84,87,79,77,79,85,88,74,84,80,83,83,79,80,85,77,84,81,81,87,81,90,85,83,84,88,83,90,80,89,67,63,71,64,56,52,48,53,55,49,50,51,50,48,52,47,46,57,56,69,56,54,72,74,83,58,68,44,77,52,62,57,78,24,65,72,59,53,68,71,46,66,81,50,44,71,67,48,48,55,53,51,52,60,70,42,67,85,59,52,65,71,37,76,43,73,85,60,84,76,58,60,93,36,42,44,62,45,33,45,48,49,59,56,47,44,44,75,60,61,63,31,82,73,66,46,70,52,46,30,52,73,41,90,48,71,69,54,16,52,50,25,45,51,35,39,56,52,62,42,64,65,76,60,61,66,81,49,39,53,39,82,60,51,71,61,26,28,31,53,39,21,34,88,55,36,12,35,41,23,35,24,64,38,59,87,72,52,31,36,33,35,40,33,24,29,71,84,52,40,33,44,36,42,32,17,37,34,68,52,33,28,32,61,75,42,30,36,44,29,43,55,45,66,48,36,40,37,33,30,60,86,75,70,38,51,38,43,40,60,57,53,28,42,37,42,30,63,50,94,65,66,47,44,40,53,25,48,62,29,46,40,37,25,77,80,74,39,39,32,34,45,38,35,33,40,57,71,48,88,70,39,69,80,74,50,91,51,42,50,28,38,42,33,36,32,27,32,64,87,79,63,51,69,48,31,42,33,40,41,25,64,81,43,45,31,32,40,29,36,63,88,81,64,48,76,44,80,64,42,50,26,71,56,30,40,36,86,52,69,40,59,44,77,76,37,72,86,71,55,53,76,42,25,47,40,42,64,41,12,60,28,26,50,16,52,76,72,66,36,60,63,57,13,42,55,41,46,50,53,52,53,47,53,51,54,50,54,49,53,52,27,65,74,71,71,54,79,89,74,51,91,59,42,48,77,45,77,56,90,93,48,57,46,51,43,67,72,55,100,65,50,68,86,39,32,27,32,52,130

Foldseek 3Di:
DDDDDDDDDDDDDDDDDDDDDDDDDDDDDDDDDDDDDDDDPDDDDDDDDDDDDDDPVVPDDPDDDDDDDDDDDDDDDDDDDDDDPDPVVVVVVVVVVVVVVVVVVVPDPQQFDWDFPAFLVNQVVLVVCQVVLLVVVCVLCVVPDFFDWCQVPDDALLQEDLFAPQVLQVCLQQWWFDDNLQLQLQPDDDPVSNVLSVVQSQLSSDGFDRARHDYDHAFAQFWAWEDEVQKTKIKGQHDVVRTWIWMWIARRPQGKIKIWIWDWTWGHRPFKIKIAIDGWIWMARPVVRWIKTKHAWIWIQGSPDDGDIATFDWMKIDTPVNQKIKIKGQDCDDPVVVVVDHSRFKIWIFMARNVPRHTQWIWIDGSCAWIWIAGPPPRDIDTSYGSCRIRPPTGTWDFQDPVQDDCSYRSSLQVQLSVCSVVVVSVSNRVSVCVSVVVSVVVVVVCVVVVHDDDHDFWDWDDDPPHIDTDGPDSHRDHGSIYDD

Mean predicted aligned error: 13.86 Å